Protein AF-A0AAV5VQ48-F1 (afdb_monomer_lite)

InterPro domains:
  IPR011990 Tetratricopeptide-like helical domain superfamily [G3DSA:1.25.40.10] (23-198)
  IPR011990 Tetratricopeptide-like helical domain superfamily [G3DSA:1.25.40.10] (275-444)
  IPR011990 Tetratricopeptide-like helical domain superfamily [SSF48452] (28-363)
  IPR019568 Rapsyn, myristoylation/linker region, N-terminal [PF10579] (22-83)

pLDDT: mean 77.66, std 22.02, range [26.44, 97.94]

Sequence (562 aa):
RPLKSQMESQNAAGTQSLEGGKDEVKKRMEKGETLKGNGRQKEAIEQYMIALKKSTKREDRLRILDALIESNAYQGNRYEAKQLIKQYDELTTTPEEIHLAQYTSAWSLLQLYRSTNGEEIRSAKRRAIRAMTFLETNRELVEKCLPPHETMKQRERNLAMTLAEIHAILGERNEAEEFIEKARMLASSIAEQLEVLKVEHDFEWIDKVKVAEKMVNLTTGRKQKIDTLLLLDESYLEKESIEDGIETLYRIHHMLRPSSSKSGWEGMAIFAYKLRAVKKRLAECEEEGDREGQFKCEDQLGDLFSDSDYSTQGIDHYEKALKLASTEIEKISALNSLAVLQWELRRYKESCELYQKKKKIEESAAICTTETEVDIAKARICGKLFPSPKELKKEIERLQAIPANRFMNSLYECLSEHYKEQGNFTESTKYKELKERFDASLGEEEDKEGRNQAESFVTFEGMDDKKILLTFADEARAFYQRKVETPSQKGKIGKRRLSIDNSEVLKIDTKKSRRSNAKVDMGNEKRDNGGGEALDIDDCPPMEHESNEEMKEDEEEKKEKK

Organism: NCBI:txid1538716

Secondary structure (DSSP, 8-state):
-HHHHHHHHHHHHHHHHHHHHHHHHHHHHHHHHHHHHTT-HHHHHHHHHHHHHH--SHHHHHHHHHHHHHHHHHTT-HHHHHHHHHHHHHH--SHHHHHHHHHHHHHHHHHHHTTT-HHHHHHHHHHHHHHHHHHHH-HHHHHHHS-TT--HHHHHHHHHHHHHHHHHHTT-HHHHHHHHHHHHHH--SHHHHHHHHHHHHT-TTS-HHHHHHHHHHH--SHHHHHHHHHHHHHHHHHTT-HHHHHHHHHHHHHHH---S-TTTHHHHHHHHHHHHHHHHHHHHHHHHT-HHHHHHHHHHHHHHHHTTT-HHHHHHHHHHHHHH--SHHHHHHHHHHHHHHHHHTT-HHHHHHHHHHHHHHHHHTT---HHHHHHHHHHHHHTT--S-HHHHHHHHHHHHTSPP-TTHHHHHHHHHHHHHHTT-HHHHHHHHHHHHHHHHHS-TTGGGTTT----SS--STT--HHHHHHHHHHHHHHHHHHHHHS------------------------------------------------------PPPPPPP--------SSSSS--

Structure (mmCIF, N/CA/C/O backbone):
data_AF-A0AAV5VQ48-F1
#
_entry.id   AF-A0AAV5VQ48-F1
#
loop_
_atom_site.group_PDB
_atom_site.id
_atom_site.type_symbol
_atom_site.label_atom_id
_atom_site.label_alt_id
_atom_site.label_comp_id
_atom_site.label_asym_id
_atom_site.label_entity_id
_atom_site.label_seq_id
_atom_site.pdbx_PDB_ins_code
_atom_site.Cartn_x
_atom_site.Cartn_y
_atom_site.Cartn_z
_atom_site.occupancy
_atom_site.B_iso_or_equiv
_atom_site.auth_seq_id
_atom_site.auth_comp_id
_atom_site.auth_asym_id
_atom_site.auth_atom_id
_atom_site.pdbx_PDB_model_num
ATOM 1 N N . ARG A 1 1 ? -70.027 -8.833 27.332 1.00 48.16 1 ARG A N 1
ATOM 2 C CA . ARG A 1 1 ? -68.950 -9.849 27.475 1.00 48.16 1 ARG A CA 1
ATOM 3 C C . ARG A 1 1 ? -68.219 -10.231 26.166 1.00 48.16 1 ARG A C 1
ATOM 5 O O . ARG A 1 1 ? -67.072 -10.616 26.324 1.00 48.16 1 ARG A O 1
ATOM 12 N N . PRO A 1 2 ? -68.733 -10.061 24.921 1.00 50.44 2 PRO A N 1
ATOM 13 C CA . PRO A 1 2 ? -67.948 -10.403 23.715 1.00 50.44 2 PRO A CA 1
ATOM 14 C C . PRO A 1 2 ? -66.836 -9.389 23.372 1.00 50.44 2 PRO A C 1
ATOM 16 O O . PRO A 1 2 ? -65.759 -9.779 22.935 1.00 50.44 2 PRO A O 1
ATOM 19 N N . LEU A 1 3 ? -67.058 -8.098 23.655 1.00 42.31 3 LEU A N 1
ATOM 20 C CA . LEU A 1 3 ? -66.136 -7.001 23.308 1.00 42.31 3 LEU A CA 1
ATOM 21 C C . LEU A 1 3 ? -64.788 -7.024 24.055 1.00 42.31 3 LEU A C 1
ATOM 23 O O . LEU A 1 3 ? -63.808 -6.483 23.557 1.00 42.31 3 LEU A O 1
ATOM 27 N N . LYS A 1 4 ? -64.708 -7.687 25.218 1.00 47.56 4 LYS A N 1
ATOM 28 C CA . LYS A 1 4 ? -63.458 -7.774 25.993 1.00 47.56 4 LYS A CA 1
ATOM 29 C C . LYS A 1 4 ? -62.457 -8.761 25.368 1.00 47.56 4 LYS A C 1
ATOM 31 O O . LYS A 1 4 ? -61.268 -8.483 25.346 1.00 47.56 4 LYS A O 1
ATOM 36 N N . SER A 1 5 ? -62.953 -9.842 24.753 1.00 50.34 5 SER A N 1
ATOM 37 C CA . SER A 1 5 ? -62.106 -10.861 24.108 1.00 50.34 5 SER A CA 1
ATOM 38 C C . SER A 1 5 ? -61.485 -10.399 22.782 1.00 50.34 5 SER A C 1
ATOM 40 O O . SER A 1 5 ? -60.364 -10.782 22.459 1.00 50.34 5 SER A O 1
ATOM 42 N N . GLN A 1 6 ? -62.164 -9.518 22.033 1.00 48.09 6 GLN A N 1
ATOM 43 C CA . GLN A 1 6 ? -61.614 -8.968 20.789 1.00 48.09 6 GLN A CA 1
ATOM 44 C C . GLN A 1 6 ? -60.514 -7.932 21.050 1.00 48.09 6 GLN A C 1
ATOM 46 O O . GLN A 1 6 ? -59.489 -7.978 20.370 1.00 48.09 6 GLN A O 1
ATOM 51 N N . MET A 1 7 ? -60.660 -7.080 22.075 1.00 49.00 7 MET A N 1
ATOM 52 C CA . MET A 1 7 ? -59.593 -6.150 22.480 1.00 49.00 7 MET A CA 1
ATOM 53 C C . MET A 1 7 ? -58.372 -6.875 23.063 1.00 49.00 7 MET A C 1
ATOM 55 O O . MET A 1 7 ? -57.243 -6.473 22.797 1.00 49.00 7 MET A O 1
ATOM 59 N N . GLU A 1 8 ? -58.566 -7.972 23.801 1.00 55.16 8 GLU A N 1
ATOM 60 C CA . GLU A 1 8 ? -57.454 -8.786 24.316 1.00 55.16 8 GLU A CA 1
ATOM 61 C C . GLU A 1 8 ? -56.708 -9.529 23.184 1.00 55.16 8 GLU A C 1
ATOM 63 O O . GLU A 1 8 ? -55.481 -9.607 23.224 1.00 55.16 8 GLU A O 1
ATOM 68 N N . SER A 1 9 ? -57.397 -9.965 22.117 1.00 53.03 9 SER A N 1
ATOM 69 C CA . SER A 1 9 ? -56.746 -10.594 20.948 1.00 53.03 9 SER A CA 1
ATOM 70 C C . SER A 1 9 ? -55.958 -9.612 20.065 1.00 53.03 9 SER A C 1
ATOM 72 O O . SER A 1 9 ? -54.890 -9.957 19.561 1.00 53.03 9 SER A O 1
ATOM 74 N N . GLN A 1 10 ? -56.435 -8.368 19.915 1.00 51.09 10 GLN A N 1
ATOM 75 C CA . GLN A 1 10 ? -55.726 -7.332 19.154 1.00 51.09 10 GLN A CA 1
ATOM 76 C C . GLN A 1 10 ? -54.525 -6.775 19.927 1.00 51.09 10 GLN A C 1
ATOM 78 O O . GLN A 1 10 ? -53.482 -6.512 19.329 1.00 51.09 10 GLN A O 1
ATOM 83 N N . ASN A 1 11 ? -54.624 -6.684 21.257 1.00 51.34 11 ASN A N 1
ATOM 84 C CA . ASN A 1 11 ? -53.485 -6.314 22.094 1.00 51.34 11 ASN A CA 1
ATOM 85 C C . ASN A 1 11 ? -52.410 -7.410 22.126 1.00 51.34 11 ASN A C 1
ATOM 87 O O . ASN A 1 11 ? -51.234 -7.068 22.082 1.00 51.34 11 ASN A O 1
ATOM 91 N N . ALA A 1 12 ? -52.781 -8.698 22.115 1.00 53.09 12 ALA A N 1
ATOM 92 C CA . ALA A 1 12 ? -51.824 -9.810 22.061 1.00 53.09 12 ALA A CA 1
ATOM 93 C C . ALA A 1 12 ? -51.066 -9.906 20.718 1.00 53.09 12 ALA A C 1
ATOM 95 O O . ALA A 1 12 ? -49.877 -10.227 20.700 1.00 53.09 12 ALA A O 1
ATOM 96 N N . ALA A 1 13 ? -51.720 -9.580 19.596 1.00 50.88 13 ALA A N 1
ATOM 97 C CA . ALA A 1 13 ? -51.067 -9.522 18.284 1.00 50.88 13 ALA A CA 1
ATOM 98 C C . ALA A 1 13 ? -50.097 -8.327 18.157 1.00 50.88 13 ALA A C 1
ATOM 100 O O . ALA A 1 13 ? -49.057 -8.433 17.505 1.00 50.88 13 ALA A O 1
ATOM 101 N N . GLY A 1 14 ? -50.396 -7.204 18.824 1.00 51.91 14 GLY A N 1
ATOM 102 C CA . GLY A 1 14 ? -49.506 -6.041 18.895 1.00 51.91 14 GLY A CA 1
ATOM 103 C C . GLY A 1 14 ? -48.251 -6.279 19.744 1.00 51.91 14 GLY A C 1
ATOM 104 O O . GLY A 1 14 ? -47.164 -5.843 19.364 1.00 51.91 14 GLY A O 1
ATOM 105 N N . THR A 1 15 ? -48.355 -7.014 20.856 1.00 53.38 15 THR A N 1
ATOM 106 C CA . THR A 1 15 ? -47.192 -7.347 21.700 1.00 53.38 15 THR A CA 1
ATOM 107 C C . THR A 1 15 ? -46.273 -8.398 21.077 1.00 53.38 15 THR A C 1
ATOM 109 O O . THR A 1 15 ? -45.056 -8.248 21.186 1.00 53.38 15 THR A O 1
ATOM 112 N N . GLN A 1 16 ? -46.797 -9.386 20.339 1.00 53.00 16 GLN A N 1
ATOM 113 C CA . GLN A 1 16 ? -45.955 -10.361 19.620 1.00 53.00 16 GLN A CA 1
ATOM 114 C C . GLN A 1 16 ? -45.116 -9.722 18.495 1.00 53.00 16 GLN A C 1
ATOM 116 O O . GLN A 1 16 ? -43.992 -10.155 18.243 1.00 53.00 16 GLN A O 1
ATOM 121 N N . SER A 1 17 ? -45.600 -8.644 17.864 1.00 58.28 17 SER A N 1
ATOM 122 C CA . SER A 1 17 ? -44.820 -7.885 16.872 1.00 58.28 17 SER A CA 1
ATOM 123 C C . SER A 1 17 ? -43.657 -7.093 17.488 1.00 58.28 17 SER A C 1
ATOM 125 O O . SER A 1 17 ? -42.685 -6.807 16.789 1.00 58.28 17 SER A O 1
ATOM 127 N N . LEU A 1 18 ? -43.752 -6.699 18.762 1.00 57.75 18 LEU A N 1
ATOM 128 C CA . LEU A 1 18 ? -42.750 -5.854 19.423 1.00 57.75 18 LEU A CA 1
ATOM 129 C C . LEU A 1 18 ? -41.594 -6.664 20.026 1.00 57.75 18 LEU A C 1
ATOM 131 O O . LEU A 1 18 ? -40.469 -6.164 20.081 1.00 57.75 18 LEU A O 1
ATOM 135 N N . GLU A 1 19 ? -41.836 -7.906 20.451 1.00 66.31 19 GLU A N 1
ATOM 136 C CA . GLU A 1 19 ? -40.771 -8.790 20.949 1.00 66.31 19 GLU A CA 1
ATOM 137 C C . GLU A 1 19 ? -39.857 -9.286 19.826 1.00 66.31 19 GLU A C 1
ATOM 139 O O . GLU A 1 19 ? -38.636 -9.213 19.973 1.00 66.31 19 GLU A O 1
ATOM 144 N N . GLY A 1 20 ? -40.412 -9.641 18.659 1.00 76.44 20 GLY A N 1
ATOM 145 C CA . GLY A 1 20 ? -39.609 -10.056 17.501 1.00 76.44 20 GLY A CA 1
ATOM 146 C C . GLY A 1 20 ? -38.625 -8.984 17.007 1.00 76.44 20 GLY A C 1
ATOM 147 O O . GLY A 1 20 ? -37.560 -9.308 16.482 1.00 76.44 20 GLY A O 1
ATOM 148 N N . GLY A 1 21 ? -38.935 -7.700 17.226 1.00 80.00 21 GLY A N 1
ATOM 149 C CA . GLY A 1 21 ? -38.050 -6.591 16.861 1.00 80.00 21 GLY A CA 1
ATOM 150 C C . GLY A 1 21 ? -36.772 -6.514 17.704 1.00 80.00 21 GLY A C 1
ATOM 151 O O . GLY A 1 21 ? -35.709 -6.206 17.164 1.00 80.00 21 GLY A O 1
ATOM 152 N N . LYS A 1 22 ? -36.839 -6.828 19.007 1.00 83.69 22 LYS A N 1
ATOM 153 C CA . LYS A 1 22 ? -35.670 -6.758 19.909 1.00 83.69 22 LYS A CA 1
ATOM 154 C C . LYS A 1 22 ? -34.630 -7.818 19.559 1.00 83.69 22 LYS A C 1
ATOM 156 O O . LYS A 1 22 ? -33.442 -7.506 19.462 1.00 83.69 22 LYS A O 1
ATOM 161 N N . ASP A 1 23 ? -35.089 -9.041 19.319 1.00 91.69 23 ASP A N 1
ATOM 162 C CA . ASP A 1 23 ? -34.214 -10.148 18.935 1.00 91.69 23 ASP A CA 1
ATOM 163 C C . ASP A 1 23 ? -33.562 -9.888 17.577 1.00 91.69 23 ASP A C 1
ATOM 165 O O . ASP A 1 23 ? -32.391 -10.212 17.368 1.00 91.69 23 ASP A O 1
ATOM 169 N N . GLU A 1 24 ? -34.280 -9.229 16.664 1.00 94.75 24 GLU A N 1
ATOM 170 C CA . GLU A 1 24 ? -33.705 -8.864 15.379 1.00 94.75 24 GLU A CA 1
ATOM 171 C C . GLU A 1 24 ? -32.629 -7.777 15.501 1.00 94.75 24 GLU A C 1
ATOM 173 O O . GLU A 1 24 ? -31.570 -7.929 14.892 1.00 94.75 24 GLU A O 1
ATOM 178 N N . VAL A 1 25 ? -32.839 -6.717 16.292 1.00 95.44 25 VAL A N 1
ATOM 179 C CA . VAL A 1 25 ? -31.815 -5.674 16.515 1.00 95.44 25 VAL A CA 1
ATOM 180 C C . VAL A 1 25 ? -30.534 -6.289 17.080 1.00 95.44 25 VAL A C 1
ATOM 182 O O . VAL A 1 25 ? -29.453 -6.053 16.537 1.00 95.44 25 VAL A O 1
ATOM 185 N N . LYS A 1 26 ? -30.654 -7.145 18.101 1.00 95.25 26 LYS A N 1
ATOM 186 C CA . LYS A 1 26 ? -29.511 -7.847 18.700 1.00 95.25 26 LYS A CA 1
ATOM 187 C C . LYS A 1 26 ? -28.787 -8.735 17.683 1.00 95.25 26 LYS A C 1
ATOM 189 O O . LYS A 1 26 ? -27.575 -8.617 17.522 1.00 95.25 26 LYS A O 1
ATOM 194 N N . LYS A 1 27 ? -29.527 -9.554 16.926 1.00 96.44 27 LYS A N 1
ATOM 195 C CA . LYS A 1 27 ? -28.963 -10.430 15.884 1.00 96.44 27 LYS A CA 1
ATOM 196 C C . LYS A 1 27 ? -28.229 -9.644 14.794 1.00 96.44 27 LYS A C 1
ATOM 198 O O . LYS A 1 27 ? -27.212 -10.101 14.273 1.00 96.44 27 LYS A O 1
ATOM 203 N N . ARG A 1 28 ? -28.746 -8.471 14.413 1.00 97.31 28 ARG A N 1
ATOM 204 C CA . ARG A 1 28 ? -28.103 -7.592 13.422 1.00 97.31 28 ARG A CA 1
ATOM 205 C C . ARG A 1 28 ? -26.825 -6.967 13.969 1.00 97.31 28 ARG A C 1
ATOM 207 O O . ARG A 1 28 ? -25.844 -6.944 13.234 1.00 97.31 28 ARG A O 1
ATOM 214 N N . MET A 1 29 ? -26.818 -6.538 15.231 1.00 96.56 29 MET A N 1
ATOM 215 C CA . MET A 1 29 ? -25.613 -6.039 15.903 1.00 96.56 29 MET A CA 1
ATOM 216 C C . MET A 1 29 ? -24.518 -7.107 15.967 1.00 96.56 29 MET A C 1
ATOM 218 O O . MET A 1 29 ? -23.413 -6.862 15.499 1.00 96.56 29 MET A O 1
ATOM 222 N N . GLU A 1 30 ? -24.831 -8.319 16.435 1.00 95.88 30 GLU A N 1
ATOM 223 C CA . GLU A 1 30 ? -23.866 -9.432 16.514 1.00 95.88 30 GLU A CA 1
ATOM 224 C C . GLU A 1 30 ? -23.293 -9.802 15.137 1.00 95.88 30 GLU A C 1
ATOM 226 O O . GLU A 1 30 ? -22.088 -10.028 14.980 1.00 95.88 30 GLU A O 1
ATOM 231 N N . LYS A 1 31 ? -24.149 -9.821 14.106 1.00 96.88 31 LYS A N 1
ATOM 232 C CA . LYS A 1 31 ? -23.707 -10.041 12.726 1.00 96.88 31 LYS A CA 1
ATOM 233 C C . LYS A 1 31 ? -22.813 -8.901 12.228 1.00 96.88 31 LYS A C 1
ATOM 235 O O . LYS A 1 31 ? -21.838 -9.180 11.535 1.00 96.88 31 LYS A O 1
ATOM 240 N N . GLY A 1 32 ? -23.137 -7.653 12.564 1.00 96.50 32 GLY A N 1
ATOM 241 C CA . GLY A 1 32 ? -22.321 -6.478 12.257 1.00 96.50 32 GLY A CA 1
ATOM 242 C C . GLY A 1 32 ? -20.921 -6.583 12.861 1.00 96.50 32 GLY A C 1
ATOM 243 O O . GLY A 1 32 ? -19.948 -6.507 12.116 1.00 96.50 32 GLY A O 1
ATOM 244 N N . GLU A 1 33 ? -20.816 -6.896 14.157 1.00 94.81 33 GLU A N 1
ATOM 245 C CA . GLU A 1 33 ? -19.525 -7.081 14.843 1.00 94.81 33 GLU A CA 1
ATOM 246 C C . GLU A 1 33 ? -18.702 -8.217 14.225 1.00 94.81 33 GLU A C 1
ATOM 248 O O . GLU A 1 33 ? -17.504 -8.079 13.978 1.00 94.81 33 GLU A O 1
ATOM 253 N N . THR A 1 34 ? -19.359 -9.331 13.884 1.00 95.00 34 THR A N 1
ATOM 254 C CA . THR A 1 34 ? -18.700 -10.463 13.214 1.00 95.00 34 THR A CA 1
ATOM 255 C C . THR A 1 34 ? -18.160 -10.063 11.836 1.00 95.00 34 THR A C 1
ATOM 257 O O . THR A 1 34 ? -17.068 -10.472 11.445 1.00 95.00 34 THR A O 1
ATOM 260 N N . LEU A 1 35 ? -18.907 -9.267 11.067 1.00 95.44 35 LEU A N 1
ATOM 261 C CA . LEU A 1 35 ? -18.467 -8.778 9.756 1.00 95.44 35 LEU A CA 1
ATOM 262 C C . LEU A 1 35 ? -17.318 -7.771 9.886 1.00 95.44 35 LEU A C 1
ATOM 264 O O . LEU A 1 35 ? -16.347 -7.873 9.135 1.00 95.44 35 LEU A O 1
ATOM 268 N N . LYS A 1 36 ? -17.395 -6.861 10.863 1.00 93.88 36 LYS A N 1
ATOM 269 C CA . LYS A 1 36 ? -16.342 -5.895 11.203 1.00 93.88 36 LYS A CA 1
ATOM 270 C C . LYS A 1 36 ? -15.033 -6.606 11.557 1.00 93.88 36 LYS A C 1
ATOM 272 O O . LYS A 1 36 ? -14.006 -6.296 10.960 1.00 93.88 36 LYS A O 1
ATOM 277 N N . GLY A 1 37 ? -15.079 -7.624 12.422 1.00 89.31 37 GLY A N 1
ATOM 278 C CA . GLY A 1 37 ? -13.910 -8.437 12.791 1.00 89.31 37 GLY A CA 1
ATOM 279 C C . GLY A 1 37 ? -13.275 -9.203 11.621 1.00 89.31 37 GLY A C 1
ATOM 280 O O . GLY A 1 37 ? -12.076 -9.455 11.628 1.00 89.31 37 GLY A O 1
ATOM 281 N N . ASN A 1 38 ? -14.054 -9.509 10.578 1.00 91.19 38 ASN A N 1
ATOM 282 C CA . ASN A 1 38 ? -13.574 -10.134 9.340 1.00 91.19 38 ASN A CA 1
ATOM 283 C C . ASN A 1 38 ? -13.123 -9.116 8.269 1.00 91.19 38 ASN A C 1
ATOM 285 O O . ASN A 1 38 ? -12.925 -9.491 7.114 1.00 91.19 38 ASN A O 1
ATOM 289 N N . GLY A 1 39 ? -13.035 -7.822 8.599 1.00 89.94 39 GLY A N 1
ATOM 290 C CA . GLY A 1 39 ? -12.667 -6.759 7.654 1.00 89.94 39 GLY A CA 1
ATOM 291 C C . GLY A 1 39 ? -13.757 -6.393 6.635 1.00 89.94 39 GLY A C 1
ATOM 292 O O . GLY A 1 39 ? -13.527 -5.574 5.745 1.00 89.94 39 GLY A O 1
ATOM 293 N N . ARG A 1 40 ? -14.974 -6.943 6.751 1.00 94.38 40 ARG A N 1
ATOM 294 C CA . ARG A 1 40 ? -16.106 -6.709 5.828 1.00 94.38 40 ARG A CA 1
ATOM 295 C C . ARG A 1 40 ? -16.923 -5.485 6.245 1.00 94.38 40 ARG A C 1
ATOM 297 O O . ARG A 1 40 ? -18.126 -5.560 6.489 1.00 94.38 40 ARG A O 1
ATOM 304 N N . GLN A 1 41 ? -16.253 -4.339 6.316 1.00 95.31 41 GLN A N 1
ATOM 305 C CA . GLN A 1 41 ? -16.789 -3.103 6.901 1.00 95.31 41 GLN A CA 1
ATOM 306 C C . GLN A 1 41 ? -18.060 -2.576 6.218 1.00 95.31 41 GLN A C 1
ATOM 308 O O . GLN A 1 41 ? -19.000 -2.176 6.899 1.00 95.31 41 GLN A O 1
ATOM 313 N N . LYS A 1 42 ? -18.142 -2.622 4.880 1.00 95.94 42 LYS A N 1
ATOM 314 C CA . LYS A 1 42 ? -19.341 -2.170 4.144 1.00 95.94 42 LYS A CA 1
ATOM 315 C C . LYS A 1 42 ? -20.593 -2.948 4.550 1.00 95.94 42 LYS A C 1
ATOM 317 O O . LYS A 1 42 ? -21.639 -2.365 4.813 1.00 95.94 42 LYS A O 1
ATOM 322 N N . GLU A 1 43 ? -20.464 -4.264 4.673 1.00 97.00 43 GLU A N 1
ATOM 323 C CA . GLU A 1 43 ? -21.574 -5.129 5.068 1.00 97.00 43 GLU A CA 1
ATOM 324 C C . GLU A 1 43 ? -21.932 -4.968 6.547 1.00 97.00 43 GLU A C 1
ATOM 326 O O . GLU A 1 43 ? -23.106 -5.068 6.907 1.00 97.00 43 GLU A O 1
ATOM 331 N N . ALA A 1 44 ? -20.941 -4.699 7.406 1.00 97.19 44 ALA A N 1
ATOM 332 C CA . ALA A 1 44 ? -21.178 -4.362 8.806 1.00 97.19 44 ALA A CA 1
ATOM 333 C C . ALA A 1 44 ? -22.029 -3.086 8.920 1.00 97.19 44 ALA A C 1
ATOM 335 O O . ALA A 1 44 ? -23.075 -3.111 9.572 1.00 97.19 44 ALA A O 1
ATOM 336 N N . ILE A 1 45 ? -21.662 -2.021 8.191 1.00 97.25 45 ILE A N 1
ATOM 337 C CA . ILE A 1 45 ? -22.435 -0.768 8.108 1.00 97.25 45 ILE A CA 1
ATOM 338 C C . ILE A 1 45 ? -23.878 -1.045 7.673 1.00 97.25 45 ILE A C 1
ATOM 340 O O . ILE A 1 45 ? -24.813 -0.545 8.299 1.00 97.25 45 ILE A O 1
ATOM 344 N N . GLU A 1 46 ? -24.093 -1.879 6.653 1.00 97.69 46 GLU A N 1
ATOM 345 C CA . GLU A 1 46 ? -25.444 -2.261 6.226 1.00 97.69 46 GLU A CA 1
ATOM 346 C C . GLU A 1 46 ? -26.238 -2.954 7.344 1.00 97.69 46 GLU A C 1
ATOM 348 O O . GLU A 1 46 ? -27.409 -2.622 7.562 1.00 97.69 46 GLU A O 1
ATOM 353 N N . GLN A 1 47 ? -25.626 -3.889 8.084 1.00 97.94 47 GLN A N 1
ATOM 354 C CA . GLN A 1 47 ? -26.302 -4.550 9.207 1.00 97.94 47 GLN A CA 1
ATOM 355 C C . GLN A 1 47 ? -26.667 -3.559 10.314 1.00 97.94 47 GLN A C 1
ATOM 357 O O . GLN A 1 47 ? -27.800 -3.598 10.806 1.00 97.94 47 GLN A O 1
ATOM 362 N N . TYR A 1 48 ? -25.761 -2.649 10.669 1.00 97.94 48 TYR A N 1
ATOM 363 C CA . TYR A 1 48 ? -26.019 -1.638 11.689 1.00 97.94 48 TYR A CA 1
ATOM 364 C C . TYR A 1 48 ? -27.094 -0.635 11.251 1.00 97.94 48 TYR A C 1
ATOM 366 O O . TYR A 1 48 ? -27.967 -0.294 12.044 1.00 97.94 48 TYR A O 1
ATOM 374 N N . MET A 1 49 ? -27.131 -0.224 9.980 1.00 97.62 49 MET A N 1
ATOM 375 C CA . MET A 1 49 ? -28.198 0.643 9.459 1.00 97.62 49 MET A CA 1
ATOM 376 C C . MET A 1 49 ? -29.573 -0.037 9.509 1.00 97.62 49 MET A C 1
ATOM 378 O O . MET A 1 49 ? -30.579 0.613 9.807 1.00 97.62 49 MET A O 1
ATOM 382 N N . ILE A 1 50 ? -29.640 -1.347 9.242 1.00 96.94 50 ILE A N 1
ATOM 383 C CA . ILE A 1 50 ? -30.873 -2.133 9.412 1.00 96.94 50 ILE A CA 1
ATOM 384 C C . ILE A 1 50 ? -31.268 -2.186 10.893 1.00 96.94 50 ILE A C 1
ATOM 386 O O . ILE A 1 50 ? -32.443 -1.985 11.208 1.00 96.94 50 ILE A O 1
ATOM 390 N N . ALA A 1 51 ? -30.309 -2.418 11.795 1.00 96.94 51 ALA A N 1
ATOM 391 C CA . ALA A 1 51 ? -30.547 -2.413 13.238 1.00 96.94 51 ALA A CA 1
ATOM 392 C C . ALA A 1 51 ? -31.075 -1.049 13.713 1.00 96.94 51 ALA A C 1
ATOM 394 O O . ALA A 1 51 ? -32.068 -0.998 14.437 1.00 96.94 51 ALA A O 1
ATOM 395 N N . LEU A 1 52 ? -30.481 0.054 13.242 1.00 96.94 52 LEU A N 1
ATOM 396 C CA . LEU A 1 52 ? -30.860 1.418 13.618 1.00 96.94 52 LEU A CA 1
ATOM 397 C C . LEU A 1 52 ? -32.312 1.720 13.248 1.00 96.94 52 LEU A C 1
ATOM 399 O O . LEU A 1 52 ? -33.056 2.256 14.064 1.00 96.94 52 LEU A O 1
ATOM 403 N N . LYS A 1 53 ? -32.734 1.329 12.038 1.00 96.75 53 LYS A N 1
ATOM 404 C CA . LYS A 1 53 ? -34.113 1.518 11.555 1.00 96.75 53 LYS A CA 1
ATOM 405 C C . LYS A 1 53 ? -35.144 0.727 12.360 1.00 96.75 53 LYS A C 1
ATOM 407 O O . LYS A 1 53 ? -36.293 1.148 12.444 1.00 96.75 53 LYS A O 1
ATOM 412 N N . LYS A 1 54 ? -34.753 -0.427 12.905 1.00 95.50 54 LYS A N 1
ATOM 413 C CA . LYS A 1 54 ? -35.635 -1.315 13.679 1.00 95.50 54 LYS A CA 1
ATOM 414 C C . LYS A 1 54 ? -35.619 -1.021 15.178 1.00 95.50 54 LYS A C 1
ATOM 416 O O . LYS A 1 54 ? -36.518 -1.461 15.890 1.00 95.50 54 LYS A O 1
ATOM 421 N N . SER A 1 55 ? -34.622 -0.283 15.654 1.00 95.19 55 SER A N 1
ATOM 422 C CA . SER A 1 55 ? -34.466 0.027 17.066 1.00 95.19 55 SER A CA 1
ATOM 423 C C . SER A 1 55 ? -35.421 1.130 17.521 1.00 95.19 55 SER A C 1
ATOM 425 O O . SER A 1 55 ? -35.421 2.248 17.004 1.00 95.19 55 SER A O 1
ATOM 427 N N . THR A 1 56 ? -36.225 0.817 18.535 1.00 94.50 56 THR A N 1
ATOM 428 C CA . THR A 1 56 ? -37.125 1.769 19.202 1.00 94.50 56 THR A CA 1
ATOM 429 C C . THR A 1 56 ? -36.587 2.226 20.555 1.00 94.50 56 THR A C 1
ATOM 431 O O . THR A 1 56 ? -36.973 3.291 21.034 1.00 94.50 56 THR A O 1
ATOM 434 N N . LYS A 1 57 ? -35.683 1.450 21.166 1.00 94.06 57 LYS A N 1
ATOM 435 C CA . LYS A 1 57 ? -35.062 1.784 22.447 1.00 94.06 57 LYS A CA 1
ATOM 436 C C . LYS A 1 57 ? -33.908 2.748 22.253 1.00 94.06 57 LYS A C 1
ATOM 438 O O . LYS A 1 57 ? -33.078 2.581 21.360 1.00 94.06 57 LYS A O 1
ATOM 443 N N . ARG A 1 58 ? -33.836 3.739 23.131 1.00 93.44 58 ARG A N 1
ATOM 444 C CA . ARG A 1 58 ? -32.810 4.774 23.080 1.00 93.44 58 ARG A CA 1
ATOM 445 C C . ARG A 1 58 ? -31.411 4.195 23.292 1.00 93.44 58 ARG A C 1
ATOM 447 O O . ARG A 1 58 ? -30.517 4.506 22.516 1.00 93.44 58 ARG A O 1
ATOM 454 N N . GLU A 1 59 ? -31.247 3.300 24.258 1.00 90.25 59 GLU A N 1
ATOM 455 C CA . GLU A 1 59 ? -29.960 2.688 24.608 1.00 90.25 59 GLU A CA 1
ATOM 456 C C . GLU A 1 59 ? -29.403 1.850 23.449 1.00 90.25 59 GLU A C 1
ATOM 458 O O . GLU A 1 59 ? -28.219 1.924 23.123 1.00 90.25 59 GLU A O 1
ATOM 463 N N . ASP A 1 60 ? -30.275 1.097 22.772 1.00 92.25 60 ASP A N 1
ATOM 464 C CA . ASP A 1 60 ? -29.899 0.321 21.591 1.00 92.25 60 ASP A CA 1
ATOM 465 C C . ASP A 1 60 ? -29.487 1.255 20.444 1.00 92.25 60 ASP A C 1
ATOM 467 O O . ASP A 1 60 ? -28.499 0.993 19.763 1.00 92.25 60 ASP A O 1
ATOM 471 N N . ARG A 1 61 ? -30.199 2.374 20.242 1.00 95.00 61 ARG A N 1
ATOM 472 C CA . ARG A 1 61 ? -29.832 3.375 19.223 1.00 95.00 61 ARG A CA 1
ATOM 473 C C . ARG A 1 61 ? -28.468 4.002 19.490 1.00 95.00 61 ARG A C 1
ATOM 475 O O . ARG A 1 61 ? -27.712 4.146 18.538 1.00 95.00 61 ARG A O 1
ATOM 482 N N . LEU A 1 62 ? -28.145 4.333 20.742 1.00 92.50 62 LEU A N 1
ATOM 483 C CA . LEU A 1 62 ? -26.826 4.856 21.120 1.00 92.50 62 LEU A CA 1
ATOM 484 C C . LEU A 1 62 ? -25.714 3.860 20.752 1.00 92.50 62 LEU A C 1
ATOM 486 O O . LEU A 1 62 ? -24.780 4.227 20.048 1.00 92.50 62 LEU A O 1
ATOM 490 N N . ARG A 1 63 ? -25.873 2.578 21.112 1.00 91.06 63 ARG A N 1
ATOM 491 C CA . ARG A 1 63 ? -24.914 1.510 20.757 1.00 91.06 63 ARG A CA 1
ATOM 492 C C . ARG A 1 63 ? -24.768 1.302 19.249 1.00 91.06 63 ARG A C 1
ATOM 494 O O . ARG A 1 63 ? -23.671 1.059 18.760 1.00 91.06 63 ARG A O 1
ATOM 501 N N . ILE A 1 64 ? -25.869 1.376 18.502 1.00 94.69 64 ILE A N 1
ATOM 502 C CA . ILE A 1 64 ? -25.837 1.232 17.040 1.00 94.69 64 ILE A CA 1
ATOM 503 C C . ILE A 1 64 ? -25.146 2.438 16.387 1.00 94.69 64 ILE A C 1
ATOM 505 O O . ILE A 1 64 ? -24.387 2.260 15.436 1.00 94.69 64 ILE A O 1
ATOM 509 N N . LEU A 1 65 ? -25.406 3.657 16.874 1.00 95.00 65 LEU A N 1
ATOM 510 C CA . LEU A 1 65 ? -24.748 4.868 16.380 1.00 95.00 65 LEU A CA 1
ATOM 511 C C . LEU A 1 65 ? -23.244 4.819 16.631 1.00 95.00 65 LEU A C 1
ATOM 513 O O . LEU A 1 65 ? -22.490 5.123 15.715 1.00 95.00 65 LEU A O 1
ATOM 517 N N . ASP A 1 66 ? -22.825 4.368 17.810 1.00 92.56 66 ASP A N 1
ATOM 518 C CA . ASP A 1 66 ? -21.421 4.145 18.167 1.00 92.56 66 ASP A CA 1
ATOM 519 C C . ASP A 1 66 ? -20.709 3.251 17.132 1.00 92.56 66 ASP A C 1
ATOM 521 O O . ASP A 1 66 ? -19.765 3.678 16.463 1.00 92.56 66 ASP A O 1
ATOM 525 N N . ALA A 1 67 ? -21.266 2.061 16.871 1.00 93.62 67 ALA A N 1
ATOM 526 C CA . ALA A 1 67 ? -20.727 1.118 15.891 1.00 93.62 67 ALA A CA 1
ATOM 527 C C . ALA A 1 67 ? -20.734 1.663 14.447 1.00 93.62 67 ALA A C 1
ATOM 529 O O . ALA A 1 67 ? -19.802 1.416 13.672 1.00 93.62 67 ALA A O 1
ATOM 530 N N . LEU A 1 68 ? -21.772 2.420 14.066 1.00 96.00 68 LEU A N 1
ATOM 531 C CA . LEU A 1 68 ? -21.862 3.065 12.752 1.00 96.00 68 LEU A CA 1
ATOM 532 C C . LEU A 1 68 ? -20.816 4.163 12.573 1.00 96.00 68 LEU A C 1
ATOM 534 O O . LEU A 1 68 ? -20.240 4.263 11.488 1.00 96.00 68 LEU A O 1
ATOM 538 N N . ILE A 1 69 ? -20.597 4.988 13.597 1.00 95.00 69 ILE A N 1
ATOM 539 C CA . ILE A 1 69 ? -19.613 6.070 13.586 1.00 95.00 69 ILE A CA 1
ATOM 540 C C . ILE A 1 69 ? -18.217 5.476 13.388 1.00 95.00 69 ILE A C 1
ATOM 542 O O . ILE A 1 69 ? -17.525 5.881 12.453 1.00 95.00 69 ILE A O 1
ATOM 546 N N . GLU A 1 70 ? -17.850 4.459 14.172 1.00 92.19 70 GLU A N 1
ATOM 547 C CA . GLU A 1 70 ? -16.548 3.795 14.049 1.00 92.19 70 GLU A CA 1
ATOM 548 C C . GLU A 1 70 ? -16.342 3.162 12.667 1.00 92.19 70 GLU A C 1
ATOM 550 O O . GLU A 1 70 ? -15.304 3.345 12.029 1.00 92.19 70 GLU A O 1
ATOM 555 N N . SER A 1 71 ? -17.348 2.435 12.173 1.00 93.88 71 SER A N 1
ATOM 556 C CA . SER A 1 71 ? -17.248 1.725 10.892 1.00 93.88 71 SER A CA 1
ATOM 557 C C . SER A 1 71 ? -17.161 2.694 9.706 1.00 93.88 71 SER A C 1
ATOM 559 O O . SER A 1 71 ? -16.403 2.459 8.763 1.00 93.88 71 SER A O 1
ATOM 561 N N . ASN A 1 72 ? -17.901 3.810 9.748 1.00 93.31 72 ASN A N 1
ATOM 562 C CA . ASN A 1 72 ? -17.805 4.857 8.727 1.00 93.31 72 ASN A CA 1
ATOM 563 C C . ASN A 1 72 ? -16.477 5.614 8.807 1.00 93.31 72 ASN A C 1
ATOM 565 O O . ASN A 1 72 ? -15.909 5.921 7.759 1.00 93.31 72 ASN A O 1
ATOM 569 N N . ALA A 1 73 ? -15.960 5.870 10.013 1.00 90.69 73 ALA A N 1
ATOM 570 C CA . ALA A 1 73 ? -14.640 6.464 10.195 1.00 90.69 73 ALA A CA 1
ATOM 571 C C . ALA A 1 73 ? -13.547 5.588 9.567 1.00 90.69 73 ALA A C 1
ATOM 573 O O . ALA A 1 73 ? -12.746 6.082 8.777 1.00 90.69 73 ALA A O 1
ATOM 574 N N . TYR A 1 74 ? -13.597 4.275 9.810 1.00 88.69 74 TYR A N 1
ATOM 575 C CA . TYR A 1 74 ? -12.660 3.309 9.234 1.00 88.69 74 TYR A CA 1
ATOM 576 C C . TYR A 1 74 ? -12.743 3.214 7.698 1.00 88.69 74 TYR A C 1
ATOM 578 O O . TYR A 1 74 ? -11.737 3.002 7.030 1.00 88.69 74 TYR A O 1
ATOM 586 N N . GLN A 1 75 ? -13.932 3.379 7.107 1.00 91.69 75 GLN A N 1
ATOM 587 C CA . GLN A 1 75 ? -14.106 3.431 5.646 1.00 91.69 75 GLN A CA 1
ATOM 588 C C . GLN A 1 75 ? -13.729 4.788 5.025 1.00 91.69 75 GLN A C 1
ATOM 590 O O . GLN A 1 75 ? -13.753 4.916 3.803 1.00 91.69 75 GLN A O 1
ATOM 595 N N . GLY A 1 76 ? -13.411 5.807 5.831 1.00 90.50 76 GLY A N 1
ATOM 596 C CA . GLY A 1 76 ? -13.158 7.164 5.342 1.00 90.50 76 GLY A CA 1
ATOM 597 C C . GLY A 1 76 ? -14.423 7.932 4.927 1.00 90.50 76 GLY A C 1
ATOM 598 O O . GLY A 1 76 ? -14.320 8.968 4.266 1.00 90.50 76 GLY A O 1
ATOM 599 N N . ASN A 1 77 ? -15.617 7.479 5.327 1.00 92.56 77 ASN A N 1
ATOM 600 C CA . ASN A 1 77 ? -16.902 8.120 5.021 1.00 92.56 77 ASN A CA 1
ATOM 601 C C . ASN A 1 77 ? -17.129 9.349 5.924 1.00 92.56 77 ASN A C 1
ATOM 603 O O . ASN A 1 77 ? -17.905 9.324 6.886 1.00 92.56 77 ASN A O 1
ATOM 607 N N . ARG A 1 78 ? -16.403 10.436 5.630 1.00 91.44 78 ARG A N 1
ATOM 608 C CA . ARG A 1 78 ? -16.341 11.658 6.456 1.00 91.44 78 ARG A CA 1
ATOM 609 C C . ARG A 1 78 ? -17.708 12.281 6.725 1.00 91.44 78 ARG A C 1
ATOM 611 O O . ARG A 1 78 ? -17.994 12.680 7.854 1.00 91.44 78 ARG A O 1
ATOM 618 N N . TYR A 1 79 ? -18.535 12.402 5.688 1.00 92.19 79 TYR A N 1
ATOM 619 C CA . TYR A 1 79 ? -19.818 13.094 5.781 1.00 92.19 79 TYR A CA 1
ATOM 620 C C . TYR A 1 79 ? -20.802 12.316 6.659 1.00 92.19 79 TYR A C 1
ATOM 622 O O . TYR A 1 79 ? -21.356 12.873 7.608 1.00 92.19 79 TYR A O 1
ATOM 630 N N . GLU A 1 80 ? -20.958 11.021 6.396 1.00 94.56 80 GLU A N 1
ATOM 631 C CA . GLU A 1 80 ? -21.855 10.123 7.117 1.00 94.56 80 GLU A CA 1
ATOM 632 C C . GLU A 1 80 ? -21.480 10.039 8.595 1.00 94.56 80 GLU A C 1
ATOM 634 O O . GLU A 1 80 ? -22.339 10.234 9.455 1.00 94.56 80 GLU A O 1
ATOM 639 N N . ALA A 1 81 ? -20.197 9.831 8.907 1.00 93.06 81 ALA A N 1
ATOM 640 C CA . ALA A 1 81 ? -19.730 9.776 10.289 1.00 93.06 81 ALA A CA 1
ATOM 641 C C . ALA A 1 81 ? -20.008 11.087 11.046 1.00 93.06 81 ALA A C 1
ATOM 643 O O . ALA A 1 81 ? -20.468 11.048 12.186 1.00 93.06 81 ALA A O 1
ATOM 644 N N . LYS A 1 82 ? -19.829 12.256 10.411 1.00 91.19 82 LYS A N 1
ATOM 645 C CA . LYS A 1 82 ? -20.134 13.562 11.026 1.00 91.19 82 LYS A CA 1
ATOM 646 C C . LYS A 1 82 ? -21.633 13.737 11.303 1.00 91.19 82 LYS A C 1
ATOM 648 O O . LYS A 1 82 ? -21.997 14.259 12.357 1.00 91.19 82 LYS A O 1
ATOM 653 N N . GLN A 1 83 ? -22.504 13.284 10.397 1.00 94.94 83 GLN A N 1
ATOM 654 C CA . GLN A 1 83 ? -23.957 13.303 10.626 1.00 94.94 83 GLN A CA 1
ATOM 655 C C . GLN A 1 83 ? -24.369 12.355 11.757 1.00 94.94 83 GLN A C 1
ATOM 657 O O . GLN A 1 83 ? -25.202 12.717 12.587 1.00 94.94 83 GLN A O 1
ATOM 662 N N . LEU A 1 84 ? -23.771 11.165 11.816 1.00 95.19 84 LEU A N 1
ATOM 663 C CA . LEU A 1 84 ? -24.032 10.189 12.873 1.00 95.19 84 LEU A CA 1
ATOM 664 C C . LEU A 1 84 ? -23.548 10.689 14.240 1.00 95.19 84 LEU A C 1
ATOM 666 O O . LEU A 1 84 ? -24.288 10.555 15.208 1.00 95.19 84 LEU A O 1
ATOM 670 N N . ILE A 1 85 ? -22.381 11.342 14.316 1.00 92.38 85 ILE A N 1
ATOM 671 C CA . ILE A 1 85 ? -21.888 12.002 15.540 1.00 92.38 85 ILE A CA 1
ATOM 672 C C . ILE A 1 85 ? -22.897 13.041 16.036 1.00 92.38 85 ILE A C 1
ATOM 674 O O . ILE A 1 85 ? -23.217 13.068 17.220 1.00 92.38 85 ILE A O 1
ATOM 678 N N . LYS A 1 86 ? -23.452 13.863 15.137 1.00 93.56 86 LYS A N 1
ATOM 679 C CA . LYS A 1 86 ? -24.469 14.854 15.510 1.00 93.56 86 LYS A CA 1
ATOM 680 C C . LYS A 1 86 ? -25.732 14.192 16.075 1.00 93.56 86 LYS A C 1
ATOM 682 O O . LYS A 1 86 ? -26.231 14.623 17.108 1.00 93.56 86 LYS A O 1
ATOM 687 N N . GLN A 1 87 ? -26.223 13.132 15.428 1.00 95.12 87 GLN A N 1
ATOM 688 C CA . GLN A 1 87 ? -27.367 12.361 15.933 1.00 95.12 87 GLN A CA 1
ATOM 689 C C . GLN A 1 87 ? -27.066 11.702 17.283 1.00 95.12 87 GLN A C 1
ATOM 691 O O . GLN A 1 87 ? -27.956 11.592 18.123 1.00 95.12 87 GLN A O 1
ATOM 696 N N . TYR A 1 88 ? -25.824 11.258 17.488 1.00 93.75 88 TYR A N 1
ATOM 697 C CA . TYR A 1 88 ? -25.394 10.654 18.741 1.00 93.75 88 TYR A CA 1
ATOM 698 C C . TYR A 1 88 ? -25.393 11.687 19.869 1.00 93.75 88 TYR A C 1
ATOM 700 O O . TYR A 1 88 ? -26.023 11.448 20.897 1.00 93.75 88 TYR A O 1
ATOM 708 N N . ASP A 1 89 ? -24.812 12.868 19.631 1.00 91.12 89 ASP A N 1
ATOM 709 C CA . ASP A 1 89 ? -24.822 13.993 20.573 1.00 91.12 89 ASP A CA 1
ATOM 710 C C . ASP A 1 89 ? -26.263 14.387 20.963 1.00 91.12 89 ASP A C 1
ATOM 712 O O . ASP A 1 89 ? -26.564 14.516 22.148 1.00 91.12 89 ASP A O 1
ATOM 716 N N . GLU A 1 90 ? -27.172 14.516 19.987 1.00 94.38 90 GLU A N 1
ATOM 717 C CA . GLU A 1 90 ? -28.588 14.870 20.206 1.00 94.38 90 GLU A CA 1
ATOM 718 C C . GLU A 1 90 ? -29.357 13.826 21.036 1.00 94.38 90 GLU A C 1
ATOM 720 O O . GLU A 1 90 ? -30.324 14.166 21.721 1.00 94.38 90 GLU A O 1
ATOM 725 N N . LEU A 1 91 ? -28.950 12.555 20.974 1.00 92.88 91 LEU A N 1
ATOM 726 C CA . LEU A 1 91 ? -29.593 11.460 21.699 1.00 92.88 91 LEU A CA 1
ATOM 727 C C . LEU A 1 91 ? -29.002 11.210 23.086 1.00 92.88 91 LEU A C 1
ATOM 729 O O . LEU A 1 91 ? -29.629 10.474 23.849 1.00 92.88 91 LEU A O 1
ATOM 733 N N . THR A 1 92 ? -27.836 11.760 23.423 1.00 91.62 92 THR A N 1
ATOM 734 C CA . THR A 1 92 ? -27.191 11.590 24.739 1.00 91.62 92 THR A CA 1
ATOM 735 C C . THR A 1 92 ? -27.800 12.530 25.781 1.00 91.62 92 THR A C 1
ATOM 737 O O . THR A 1 92 ? -28.052 13.699 25.499 1.00 91.62 92 THR A O 1
ATOM 740 N N . THR A 1 93 ? -28.074 12.038 26.992 1.00 91.69 93 THR A N 1
ATOM 741 C CA . THR A 1 93 ? -28.678 12.855 28.065 1.00 91.69 93 THR A CA 1
ATOM 742 C C . THR A 1 93 ? -28.005 12.654 29.408 1.00 91.69 93 THR A C 1
ATOM 744 O O . THR A 1 93 ? -28.033 13.569 30.227 1.00 91.69 93 THR A O 1
ATOM 747 N N . THR A 1 94 ? -27.465 11.463 29.680 1.00 88.38 94 THR A N 1
ATOM 748 C CA . THR A 1 94 ? -26.778 11.200 30.946 1.00 88.38 94 THR A CA 1
ATOM 749 C C . THR A 1 94 ? -25.290 11.536 30.828 1.00 88.38 94 THR A C 1
ATOM 751 O O . THR A 1 94 ? -24.730 11.478 29.729 1.00 88.38 94 THR A O 1
ATOM 754 N N . PRO A 1 95 ? -24.617 11.893 31.935 1.00 83.56 95 PRO A N 1
ATOM 755 C CA . PRO A 1 95 ? -23.185 12.181 31.914 1.00 83.56 95 PRO A CA 1
ATOM 756 C C . PRO A 1 95 ? -22.331 11.032 31.348 1.00 83.56 95 PRO A C 1
ATOM 758 O O . PRO A 1 95 ? -21.367 11.279 30.626 1.00 83.56 95 PRO A O 1
ATOM 761 N N . GLU A 1 96 ? -22.713 9.780 31.606 1.00 83.19 96 GLU A N 1
ATOM 762 C CA . GLU A 1 96 ? -22.015 8.584 31.122 1.00 83.19 96 GLU A CA 1
ATOM 763 C C . GLU A 1 96 ? -22.148 8.414 29.604 1.00 83.19 96 GLU A C 1
ATOM 765 O O . GLU A 1 96 ? -21.166 8.129 28.916 1.00 83.19 96 GLU A O 1
ATOM 770 N N . GLU A 1 97 ? -23.349 8.639 29.065 1.00 85.88 97 GLU A N 1
ATOM 771 C CA . GLU A 1 97 ? -23.596 8.624 27.620 1.00 85.88 97 GLU A CA 1
ATOM 772 C C . GLU A 1 97 ? -22.838 9.755 26.922 1.00 85.88 97 GLU A C 1
ATOM 774 O O . GLU A 1 97 ? -22.256 9.544 25.860 1.00 85.88 97 GLU A O 1
ATOM 779 N N . ILE A 1 98 ? -22.804 10.944 27.535 1.00 82.44 98 ILE A N 1
ATOM 780 C CA . ILE A 1 98 ? -22.059 12.098 27.020 1.00 82.44 98 ILE A CA 1
ATOM 781 C C . ILE A 1 98 ? -20.563 11.777 26.956 1.00 82.44 98 ILE A C 1
ATOM 783 O O . ILE A 1 98 ? -19.917 12.104 25.962 1.00 82.44 98 ILE A O 1
ATOM 787 N N . HIS A 1 99 ? -20.004 11.125 27.976 1.00 83.56 99 HIS A N 1
ATOM 788 C CA . HIS A 1 99 ? -18.608 10.690 27.962 1.00 83.56 99 HIS A CA 1
ATOM 789 C C . HIS A 1 99 ? -18.321 9.700 26.829 1.00 83.56 99 HIS A C 1
ATOM 791 O O . HIS A 1 99 ? -17.365 9.898 26.077 1.00 83.56 99 HIS A O 1
ATOM 797 N N . LEU A 1 100 ? -19.156 8.666 26.673 1.00 79.25 100 LEU A N 1
ATOM 798 C CA . LEU A 1 100 ? -18.981 7.677 25.608 1.00 79.25 100 LEU A CA 1
ATOM 799 C C . LEU A 1 100 ? -19.070 8.340 24.226 1.00 79.25 100 LEU A C 1
ATOM 801 O O . LEU A 1 100 ? -18.189 8.150 23.391 1.00 79.25 100 LEU A O 1
ATOM 805 N N . ALA A 1 101 ? -20.060 9.209 24.022 1.00 80.81 101 ALA A N 1
ATOM 806 C CA . ALA A 1 101 ? -20.191 9.977 22.790 1.00 80.81 101 ALA A CA 1
ATOM 807 C C . ALA A 1 101 ? -18.982 10.885 22.532 1.00 80.81 101 ALA A C 1
ATOM 809 O O . ALA A 1 101 ? -18.512 10.970 21.395 1.00 80.81 101 ALA A O 1
ATOM 810 N N . GLN A 1 102 ? -18.435 11.536 23.563 1.00 83.50 102 GLN A N 1
ATOM 811 C CA . GLN A 1 102 ? -17.231 12.360 23.441 1.00 83.50 102 GLN A CA 1
ATOM 812 C C . GLN A 1 102 ? -16.005 11.534 23.044 1.00 83.50 102 GLN A C 1
ATOM 814 O O . GLN A 1 102 ? -15.285 11.960 22.139 1.00 83.50 102 GLN A O 1
ATOM 819 N N . TYR A 1 103 ? -15.796 10.370 23.666 1.00 84.81 103 TYR A N 1
ATOM 820 C CA . TYR A 1 103 ? -14.715 9.443 23.329 1.00 84.81 103 TYR A CA 1
ATOM 821 C C . TYR A 1 103 ? -14.810 8.982 21.868 1.00 84.81 103 TYR A C 1
ATOM 823 O O . TYR A 1 103 ? -13.902 9.252 21.078 1.00 84.81 103 TYR A O 1
ATOM 831 N N . THR A 1 104 ? -15.937 8.380 21.476 1.00 83.00 104 THR A N 1
ATOM 832 C CA . THR A 1 104 ? -16.123 7.828 20.123 1.00 83.00 104 THR A CA 1
ATOM 833 C C . THR A 1 104 ? -16.019 8.914 19.063 1.00 83.00 104 THR A C 1
ATOM 835 O O . THR A 1 104 ? -15.385 8.730 18.021 1.00 83.00 104 THR A O 1
ATOM 838 N N . SER A 1 105 ? -16.592 10.088 19.334 1.00 82.69 105 SER A N 1
ATOM 839 C CA . SER A 1 105 ? -16.495 11.230 18.428 1.00 82.69 105 SER A CA 1
ATOM 840 C C . SER A 1 105 ? -15.063 11.727 18.277 1.00 82.69 105 SER A C 1
ATOM 842 O O . SER A 1 105 ? -14.670 12.088 17.173 1.00 82.69 105 SER A O 1
ATOM 844 N N . ALA A 1 106 ? -14.287 11.789 19.363 1.00 83.31 106 ALA A N 1
ATOM 845 C CA . ALA A 1 106 ? -12.904 12.244 19.302 1.00 83.31 106 ALA A CA 1
ATOM 846 C C . ALA A 1 106 ? -12.043 11.300 18.458 1.00 83.31 106 ALA A C 1
ATOM 848 O O . ALA A 1 106 ? -11.383 11.763 17.527 1.00 83.31 106 ALA A O 1
ATOM 849 N N . TRP A 1 107 ? -12.119 9.993 18.726 1.00 90.81 107 TRP A N 1
ATOM 850 C CA . TRP A 1 107 ? -11.403 8.980 17.951 1.00 90.81 107 TRP A CA 1
ATOM 851 C C . TRP A 1 107 ? -11.814 9.008 16.474 1.00 90.81 107 TRP A C 1
ATOM 853 O O . TRP A 1 107 ? -10.973 9.061 15.582 1.00 90.81 107 TRP A O 1
ATOM 863 N N . SER A 1 108 ? -13.114 9.081 16.195 1.00 82.12 108 SER A N 1
ATOM 864 C CA . SER A 1 108 ? -13.617 9.059 14.817 1.00 82.12 108 SER A CA 1
ATOM 865 C C . SER A 1 108 ? -13.244 10.312 14.032 1.00 82.12 108 SER A C 1
ATOM 867 O O . SER A 1 108 ? -12.881 10.223 12.861 1.00 82.12 108 SER A O 1
ATOM 869 N N . LEU A 1 109 ? -13.293 11.492 14.660 1.00 82.50 109 LEU A N 1
ATOM 870 C CA . LEU A 1 109 ? -12.829 12.730 14.031 1.00 82.50 109 LEU A CA 1
ATOM 871 C C . LEU A 1 109 ? -11.321 12.688 13.757 1.00 82.50 109 LEU A C 1
ATOM 873 O O . LEU A 1 109 ? -10.898 13.127 12.690 1.00 82.50 109 LEU A O 1
ATOM 877 N N . LEU A 1 110 ? -10.523 12.132 14.670 1.00 84.81 110 LEU A N 1
ATOM 878 C CA . LEU A 1 110 ? -9.092 11.929 14.454 1.00 84.81 110 LEU A CA 1
ATOM 879 C C . LEU A 1 110 ? -8.832 11.042 13.224 1.00 84.81 110 LEU A C 1
ATOM 881 O O . LEU A 1 110 ? -8.109 11.459 12.319 1.00 84.81 110 LEU A O 1
ATOM 885 N N . GLN A 1 111 ? -9.495 9.884 13.132 1.00 85.81 111 GLN A N 1
ATOM 886 C CA . GLN A 1 111 ? -9.352 8.967 11.991 1.00 85.81 111 GLN A CA 1
ATOM 887 C C . GLN A 1 111 ? -9.755 9.617 10.657 1.00 85.81 111 GLN A C 1
ATOM 889 O O . GLN A 1 111 ? -9.080 9.460 9.642 1.00 85.81 111 GLN A O 1
ATOM 894 N N . LEU A 1 112 ? -10.838 10.396 10.646 1.00 81.38 112 LEU A N 1
ATOM 895 C CA . LEU A 1 112 ? -11.364 11.015 9.426 1.00 81.38 112 LEU A CA 1
ATOM 896 C C . LEU A 1 112 ? -10.519 12.186 8.912 1.00 81.38 112 LEU A C 1
ATOM 898 O O . LEU A 1 112 ? -10.473 12.415 7.697 1.00 81.38 112 LEU A O 1
ATOM 902 N N . TYR A 1 113 ? -9.896 12.947 9.815 1.00 83.94 113 TYR A N 1
ATOM 903 C CA . TYR A 1 113 ? -9.299 14.250 9.504 1.00 83.94 113 TYR A CA 1
ATOM 904 C C . TYR A 1 113 ? -7.786 14.323 9.714 1.00 83.94 113 TYR A C 1
ATOM 906 O O . TYR A 1 113 ? -7.237 15.422 9.600 1.00 83.94 113 TYR A O 1
ATOM 914 N N . ARG A 1 114 ? -7.116 13.177 9.915 1.00 78.94 114 ARG A N 1
ATOM 915 C CA . ARG A 1 114 ? -5.664 13.056 10.151 1.00 78.94 114 ARG A CA 1
ATOM 916 C C . ARG A 1 114 ? -4.793 13.927 9.229 1.00 78.94 114 ARG A C 1
ATOM 918 O O . ARG A 1 114 ? -3.769 14.420 9.669 1.00 78.94 114 ARG A O 1
ATOM 925 N N . SER A 1 115 ? -5.216 14.162 7.980 1.00 67.12 115 SER A N 1
ATOM 926 C CA . SER A 1 115 ? -4.407 14.833 6.950 1.00 67.12 115 SER A CA 1
ATOM 927 C C . SER A 1 115 ? -4.929 16.169 6.398 1.00 67.12 115 SER A C 1
ATOM 929 O O . SER A 1 115 ? -4.281 16.723 5.516 1.00 67.12 115 SER A O 1
ATOM 931 N N . THR A 1 116 ? -6.102 16.690 6.800 1.00 67.69 116 THR A N 1
ATOM 932 C CA . THR A 1 116 ? -6.743 17.755 5.975 1.00 67.69 116 THR A CA 1
ATOM 933 C C . THR A 1 116 ? -7.499 18.884 6.677 1.00 67.69 116 THR A C 1
ATOM 935 O O . THR A 1 116 ? -7.855 19.836 5.984 1.00 67.69 116 THR A O 1
ATOM 938 N N . ASN A 1 117 ? -7.759 18.864 7.994 1.00 77.12 117 ASN A N 1
ATOM 939 C CA . ASN A 1 117 ? -8.502 19.981 8.600 1.00 77.12 117 ASN A CA 1
ATOM 940 C C . ASN A 1 117 ? -8.191 20.257 10.082 1.00 77.12 117 ASN A C 1
ATOM 942 O O . ASN A 1 117 ? -8.624 19.534 10.979 1.00 77.12 117 ASN A O 1
ATOM 946 N N . GLY A 1 118 ? -7.494 21.367 10.342 1.00 87.31 118 GLY A N 1
ATOM 947 C CA . GLY A 1 118 ? -7.109 21.772 11.693 1.00 87.31 118 GLY A CA 1
ATOM 948 C C . GLY A 1 118 ? -8.277 22.152 12.613 1.00 87.31 118 GLY A C 1
ATOM 949 O O . GLY A 1 118 ? -8.135 22.059 13.831 1.00 87.31 118 GLY A O 1
ATOM 950 N N . GLU A 1 119 ? -9.437 22.584 12.103 1.00 90.94 119 GLU A N 1
ATOM 951 C CA . GLU A 1 119 ? -10.585 22.907 12.968 1.00 90.94 119 GLU A CA 1
ATOM 952 C C . GLU A 1 119 ? -11.223 21.642 13.556 1.00 90.94 119 GLU A C 1
ATOM 954 O O . GLU A 1 119 ? -11.471 21.567 14.765 1.00 90.94 119 GLU A O 1
ATOM 959 N N . GLU A 1 120 ? -11.414 20.620 12.729 1.00 90.56 120 GLU A N 1
ATOM 960 C CA . GLU A 1 120 ? -11.935 19.316 13.124 1.00 90.56 120 GLU A CA 1
ATOM 961 C C . GLU A 1 120 ? -10.998 18.610 14.102 1.00 90.56 120 GLU A C 1
ATOM 963 O O . GLU A 1 120 ? -11.484 18.075 15.099 1.00 90.56 120 GLU A O 1
ATOM 968 N N . ILE A 1 121 ? -9.678 18.687 13.901 1.00 90.94 121 ILE A N 1
ATOM 969 C CA . ILE A 1 121 ? -8.700 18.148 14.860 1.00 90.94 121 ILE A CA 1
ATOM 970 C C . ILE A 1 121 ? -8.771 18.895 16.202 1.00 90.94 121 ILE A C 1
ATOM 972 O O . ILE A 1 121 ? -8.807 18.265 17.258 1.00 90.94 121 ILE A O 1
ATOM 976 N N . ARG A 1 122 ? -8.917 20.228 16.211 1.00 92.75 122 ARG A N 1
ATOM 977 C CA . ARG A 1 122 ? -9.152 20.981 17.464 1.00 92.75 122 ARG A CA 1
ATOM 978 C C . ARG A 1 122 ? -10.490 20.625 18.117 1.00 92.75 122 ARG A C 1
ATOM 980 O O . ARG A 1 122 ? -10.609 20.652 19.343 1.00 92.75 122 ARG A O 1
ATOM 987 N N . SER A 1 123 ? -11.512 20.306 17.325 1.00 91.06 123 SER A N 1
ATOM 988 C CA . SER A 1 123 ? -12.795 19.808 17.830 1.00 91.06 123 SER A CA 1
ATOM 989 C C . SER A 1 123 ? -12.640 18.428 18.475 1.00 91.06 123 SER A C 1
ATOM 991 O O . SER A 1 123 ? -13.121 18.230 19.594 1.00 91.06 123 SER A O 1
ATOM 993 N N . ALA A 1 124 ? -11.900 17.520 17.829 1.00 91.25 124 ALA A N 1
ATOM 994 C CA . ALA A 1 124 ? -11.529 16.217 18.374 1.00 91.25 124 ALA A CA 1
ATOM 995 C C . ALA A 1 124 ? -10.767 16.376 19.697 1.00 91.25 124 ALA A C 1
ATOM 997 O O . ALA A 1 124 ? -11.170 15.778 20.693 1.00 91.25 124 ALA A O 1
ATOM 998 N N . LYS A 1 125 ? -9.780 17.285 19.758 1.00 94.44 125 LYS A N 1
ATOM 999 C CA . LYS A 1 125 ? -9.034 17.632 20.982 1.00 94.44 125 LYS A CA 1
ATOM 1000 C C . LYS A 1 125 ? -9.962 18.009 22.133 1.00 94.44 125 LYS A C 1
ATOM 1002 O O . LYS A 1 125 ? -9.906 17.415 23.205 1.00 94.44 125 LYS A O 1
ATOM 1007 N N . ARG A 1 126 ? -10.870 18.969 21.913 1.00 93.81 126 ARG A N 1
ATOM 1008 C CA . ARG A 1 126 ? -11.827 19.414 22.947 1.00 93.81 126 ARG A CA 1
ATOM 1009 C C . ARG A 1 126 ? -12.754 18.294 23.418 1.00 93.81 126 ARG A C 1
ATOM 1011 O O . ARG A 1 126 ? -13.210 18.327 24.559 1.00 93.81 126 ARG A O 1
ATOM 1018 N N . ARG A 1 127 ? -13.110 17.346 22.547 1.00 92.69 127 ARG A N 1
ATOM 1019 C CA . ARG A 1 127 ? -13.916 16.176 22.927 1.00 92.69 127 ARG A CA 1
ATOM 1020 C C . ARG A 1 127 ? -13.085 15.174 23.732 1.00 92.69 127 ARG A C 1
ATOM 1022 O O . ARG A 1 127 ? -13.536 14.780 24.800 1.00 92.69 127 ARG A O 1
ATOM 1029 N N . ALA A 1 128 ? -11.870 14.859 23.289 1.00 91.19 128 ALA A N 1
ATOM 1030 C CA . ALA A 1 128 ? -10.965 13.942 23.975 1.00 91.19 128 ALA A CA 1
ATOM 1031 C C . ALA A 1 128 ? -10.577 14.434 25.381 1.00 91.19 128 ALA A C 1
ATOM 1033 O O . ALA A 1 128 ? -10.636 13.663 26.333 1.00 91.19 128 ALA A O 1
ATOM 1034 N N . ILE A 1 129 ? -10.268 15.728 25.539 1.00 93.50 129 ILE A N 1
ATOM 1035 C CA . ILE A 1 129 ? -9.955 16.321 26.851 1.00 93.50 129 ILE A CA 1
ATOM 1036 C C . ILE A 1 129 ? -11.157 16.206 27.792 1.00 93.50 129 ILE A C 1
ATOM 1038 O O . ILE A 1 129 ? -11.003 15.766 28.925 1.00 93.50 129 ILE A O 1
ATOM 1042 N N . ARG A 1 130 ? -12.368 16.546 27.323 1.00 91.88 130 ARG A N 1
ATOM 1043 C CA . ARG A 1 130 ? -13.585 16.418 28.142 1.00 91.88 130 ARG A CA 1
ATOM 1044 C C . ARG A 1 130 ? -13.862 14.969 28.535 1.00 91.88 130 ARG A C 1
ATOM 1046 O O . ARG A 1 130 ? -14.210 14.732 29.690 1.00 91.88 130 ARG A O 1
ATOM 1053 N N . ALA A 1 131 ? -13.639 14.024 27.621 1.00 91.12 131 ALA A N 1
ATOM 1054 C CA . ALA A 1 131 ? -13.737 12.606 27.931 1.00 91.12 131 ALA A CA 1
ATOM 1055 C C . ALA A 1 131 ? -12.722 12.207 29.020 1.00 91.12 131 ALA A C 1
ATOM 1057 O O . ALA A 1 131 ? -13.097 11.559 29.991 1.00 91.12 131 ALA A O 1
ATOM 1058 N N . MET A 1 132 ? -11.469 12.670 28.931 1.00 92.75 132 MET A N 1
ATOM 1059 C CA . MET A 1 132 ? -10.413 12.303 29.884 1.00 92.75 132 MET A CA 1
ATOM 1060 C C . MET A 1 132 ? -10.703 12.879 31.269 1.00 92.75 132 MET A C 1
ATOM 1062 O O . MET A 1 132 ? -10.698 12.148 32.254 1.00 92.75 132 MET A O 1
ATOM 1066 N N . THR A 1 133 ? -11.065 14.162 31.340 1.00 92.94 133 THR A N 1
ATOM 1067 C CA . THR A 1 133 ? -11.455 14.809 32.599 1.00 92.94 133 THR A CA 1
ATOM 1068 C C . THR A 1 133 ? -12.663 14.122 33.234 1.00 92.94 133 THR A C 1
ATOM 1070 O O . THR A 1 133 ? -12.709 13.947 34.453 1.00 92.94 133 THR A O 1
ATOM 1073 N N . PHE A 1 134 ? -13.654 13.713 32.436 1.00 90.12 134 PHE A N 1
ATOM 1074 C CA . PHE A 1 134 ? -14.810 12.989 32.957 1.00 90.12 134 PHE A CA 1
ATOM 1075 C C . PHE A 1 134 ? -14.421 11.603 33.485 1.00 90.12 134 PHE A C 1
ATOM 1077 O O . PHE A 1 134 ? -14.858 11.235 34.573 1.00 90.12 134 PHE A O 1
ATOM 1084 N N . LEU A 1 135 ? -13.572 10.868 32.761 1.00 89.75 135 LEU A N 1
ATOM 1085 C CA . LEU A 1 135 ? -13.060 9.561 33.177 1.00 89.75 135 LEU A CA 1
ATOM 1086 C C . LEU A 1 135 ? -12.319 9.643 34.518 1.00 89.75 135 LEU A C 1
ATOM 1088 O O . LEU A 1 135 ? -12.557 8.818 35.401 1.00 89.75 135 LEU A O 1
ATOM 1092 N N . GLU A 1 136 ? -11.478 10.661 34.694 1.00 90.69 136 GLU A N 1
ATOM 1093 C CA . GLU A 1 136 ? -10.716 10.897 35.926 1.00 90.69 136 GLU A CA 1
ATOM 1094 C C . GLU A 1 136 ? -11.614 11.282 37.113 1.00 90.69 136 GLU A C 1
ATOM 1096 O O . GLU A 1 136 ? -11.375 10.849 38.239 1.00 90.69 136 GLU A O 1
ATOM 1101 N N . THR A 1 137 ? -12.674 12.059 36.871 1.00 93.69 137 THR A N 1
ATOM 1102 C CA . THR A 1 137 ? -13.578 12.551 37.929 1.00 93.69 137 THR A CA 1
ATOM 1103 C C . THR A 1 137 ? -14.712 11.587 38.280 1.00 93.69 137 THR A C 1
ATOM 1105 O O . THR A 1 137 ? -15.211 11.624 39.402 1.00 93.69 137 THR A O 1
ATOM 1108 N N . ASN A 1 138 ? -15.120 10.712 37.356 1.00 92.44 138 ASN A N 1
ATOM 1109 C CA . ASN A 1 138 ? -16.312 9.862 37.480 1.00 92.44 138 ASN A CA 1
ATOM 1110 C C . ASN A 1 138 ? -16.006 8.374 37.242 1.00 92.44 138 ASN A C 1
ATOM 1112 O O . ASN A 1 138 ? -16.811 7.650 36.651 1.00 92.44 138 ASN A O 1
ATOM 1116 N N . ARG A 1 139 ? -14.845 7.900 37.711 1.00 91.88 139 ARG A N 1
ATOM 1117 C CA . ARG A 1 139 ? -14.325 6.546 37.449 1.00 91.88 139 ARG A CA 1
ATOM 1118 C C . ARG A 1 139 ? -15.351 5.428 37.687 1.00 91.88 139 ARG A C 1
ATOM 1120 O O . ARG A 1 139 ? -15.550 4.596 36.809 1.00 91.88 139 ARG A O 1
ATOM 1127 N N . GLU A 1 140 ? -16.034 5.445 38.834 1.00 90.81 140 GLU A N 1
ATOM 1128 C CA . GLU A 1 140 ? -17.030 4.423 39.203 1.00 90.81 140 GLU A CA 1
ATOM 1129 C C . GLU A 1 140 ? -18.259 4.405 38.281 1.00 90.81 140 GLU A C 1
ATOM 1131 O O . GLU A 1 140 ? -18.871 3.355 38.079 1.00 90.81 140 GLU A O 1
ATOM 1136 N N . LEU A 1 141 ? -18.654 5.565 37.745 1.00 86.94 141 LEU A N 1
ATOM 1137 C CA . LEU A 1 141 ? -19.782 5.664 36.817 1.00 86.94 141 LEU A CA 1
ATOM 1138 C C . LEU A 1 141 ? -19.388 5.132 35.442 1.00 86.94 141 LEU A C 1
ATOM 1140 O O . LEU A 1 141 ? -20.120 4.329 34.869 1.00 86.94 141 LEU A O 1
ATOM 1144 N N . VAL A 1 142 ? -18.208 5.517 34.946 1.00 85.31 142 VAL A N 1
ATOM 1145 C CA . VAL A 1 142 ? -17.701 5.035 33.653 1.00 85.31 142 VAL A CA 1
ATOM 1146 C C . VAL A 1 142 ? -17.525 3.519 33.677 1.00 85.31 142 VAL A C 1
ATOM 1148 O O . VAL A 1 142 ? -17.946 2.853 32.735 1.00 85.31 142 VAL A O 1
ATOM 1151 N N . GLU A 1 143 ? -16.999 2.958 34.768 1.00 88.12 143 GLU A N 1
ATOM 1152 C CA . GLU A 1 143 ? -16.779 1.514 34.908 1.00 88.12 143 GLU A CA 1
ATOM 1153 C C . GLU A 1 143 ? -18.074 0.700 34.773 1.00 88.12 143 GLU A C 1
ATOM 1155 O O . GLU A 1 143 ? -18.077 -0.355 34.141 1.00 88.12 143 GLU A O 1
ATOM 1160 N N . LYS A 1 144 ? -19.206 1.218 35.269 1.00 86.38 144 LYS A N 1
ATOM 1161 C CA . LYS A 1 144 ? -20.528 0.577 35.123 1.00 86.38 144 LYS A CA 1
ATOM 1162 C C . LYS A 1 144 ? -21.063 0.600 33.690 1.00 86.38 144 LYS A C 1
ATOM 1164 O O . LYS A 1 144 ? -21.949 -0.188 33.361 1.00 86.38 144 LYS A O 1
ATOM 1169 N N . CYS A 1 145 ? -20.564 1.511 32.860 1.00 80.81 145 CYS A N 1
ATOM 1170 C CA . CYS A 1 145 ? -21.015 1.714 31.486 1.00 80.81 145 CYS A CA 1
ATOM 1171 C C . CYS A 1 145 ? -20.077 1.101 30.441 1.00 80.81 145 CYS A C 1
ATOM 1173 O O . CYS A 1 145 ? -20.442 1.065 29.263 1.00 80.81 145 CYS A O 1
ATOM 1175 N N . LEU A 1 146 ? -18.894 0.622 30.837 1.00 80.44 146 LEU A N 1
ATOM 1176 C CA . LEU A 1 146 ? -17.961 -0.002 29.908 1.00 80.44 146 LEU A CA 1
ATOM 1177 C C . LEU A 1 146 ? -18.513 -1.317 29.334 1.00 80.44 146 LEU A C 1
ATOM 1179 O O . LEU A 1 146 ? -19.230 -2.057 30.016 1.00 80.44 146 LEU A O 1
ATOM 1183 N N . PRO A 1 147 ? -18.163 -1.645 28.077 1.00 80.50 147 PRO A N 1
ATOM 1184 C CA . PRO A 1 147 ? -18.384 -2.978 27.542 1.00 80.50 147 PRO A CA 1
ATOM 1185 C C . PRO A 1 147 ? -17.752 -4.050 28.449 1.00 80.50 147 PRO A C 1
ATOM 1187 O O . PRO A 1 147 ? -16.673 -3.821 28.989 1.00 80.50 147 PRO A O 1
ATOM 1190 N N . PRO A 1 148 ? -18.339 -5.259 28.561 1.00 80.44 148 PRO A N 1
ATOM 1191 C CA . PRO A 1 148 ? -17.840 -6.306 29.464 1.00 80.44 148 PRO A CA 1
ATOM 1192 C C . PRO A 1 148 ? -16.387 -6.742 29.226 1.00 80.44 148 PRO A C 1
ATOM 1194 O O . PRO A 1 148 ? -15.781 -7.364 30.090 1.00 80.44 148 PRO A O 1
ATOM 1197 N N . HIS A 1 149 ? -15.855 -6.478 28.032 1.00 83.81 149 HIS A N 1
ATOM 1198 C CA . HIS A 1 149 ? -14.505 -6.849 27.615 1.00 83.81 149 HIS A CA 1
ATOM 1199 C C . HIS A 1 149 ? -13.493 -5.704 27.755 1.00 83.81 149 HIS A C 1
ATOM 1201 O O . HIS A 1 149 ? -12.314 -5.909 27.482 1.00 83.81 149 HIS A O 1
ATOM 1207 N N . GLU A 1 150 ? -13.930 -4.507 28.146 1.00 88.12 150 GLU A N 1
ATOM 1208 C CA . GLU A 1 150 ? -13.070 -3.335 28.240 1.00 88.12 150 GLU A CA 1
ATOM 1209 C C . GLU A 1 150 ? -12.888 -2.922 29.697 1.00 88.12 150 GLU A C 1
ATOM 1211 O O . GLU A 1 150 ? -13.848 -2.746 30.444 1.00 88.12 150 GLU A O 1
ATOM 1216 N N . THR A 1 151 ? -11.633 -2.756 30.106 1.00 92.44 151 THR A N 1
ATOM 1217 C CA . THR A 1 151 ? -11.304 -2.300 31.458 1.00 92.44 151 THR A CA 1
ATOM 1218 C C . THR A 1 151 ? -11.159 -0.782 31.497 1.00 92.44 151 THR A C 1
ATOM 1220 O O . THR A 1 151 ? -10.820 -0.147 30.496 1.00 92.44 151 THR A O 1
ATOM 1223 N N . MET A 1 152 ? -11.326 -0.185 32.682 1.00 92.25 152 MET A N 1
ATOM 1224 C CA . MET A 1 152 ? -11.070 1.249 32.876 1.00 92.25 152 MET A CA 1
ATOM 1225 C C . MET A 1 152 ? -9.657 1.657 32.450 1.00 92.25 152 MET A C 1
ATOM 1227 O O . MET A 1 152 ? -9.488 2.693 31.813 1.00 92.25 152 MET A O 1
ATOM 1231 N N . LYS A 1 153 ? -8.651 0.822 32.747 1.00 92.44 153 LYS A N 1
ATOM 1232 C CA . LYS A 1 153 ? -7.265 1.066 32.325 1.00 92.44 153 LYS A CA 1
ATOM 1233 C C . LYS A 1 153 ? -7.129 1.075 30.802 1.00 92.44 153 LYS A C 1
ATOM 1235 O O . LYS A 1 153 ? -6.456 1.948 30.266 1.00 92.44 153 LYS A O 1
ATOM 1240 N N . GLN A 1 154 ? -7.794 0.148 30.108 1.00 90.00 154 GLN A N 1
ATOM 1241 C CA . GLN A 1 154 ? -7.779 0.092 28.645 1.00 90.00 154 GLN A CA 1
ATOM 1242 C C . GLN A 1 154 ? -8.412 1.341 28.024 1.00 90.00 154 GLN A C 1
ATOM 1244 O O . GLN A 1 154 ? -7.824 1.939 27.123 1.00 90.00 154 GLN A O 1
ATOM 1249 N N . ARG A 1 155 ? -9.570 1.775 28.541 1.00 91.50 155 ARG A N 1
ATOM 1250 C CA . ARG A 1 155 ? -10.244 2.995 28.074 1.00 91.50 155 ARG A CA 1
ATOM 1251 C C . ARG A 1 155 ? -9.357 4.225 28.265 1.00 91.50 155 ARG A C 1
ATOM 1253 O O . ARG A 1 155 ? -9.205 5.020 27.339 1.00 91.50 155 ARG A O 1
ATOM 1260 N N . GLU A 1 156 ? -8.763 4.364 29.449 1.00 92.88 156 GLU A N 1
ATOM 1261 C CA . GLU A 1 156 ? -7.869 5.477 29.777 1.00 92.88 156 GLU A CA 1
ATOM 1262 C C . GLU A 1 156 ? -6.631 5.487 28.869 1.00 92.88 156 GLU A C 1
ATOM 1264 O O . GLU A 1 156 ? -6.278 6.532 28.321 1.00 92.88 156 GLU A O 1
ATOM 1269 N N . ARG A 1 157 ? -6.030 4.315 28.620 1.00 94.31 157 ARG A N 1
ATOM 1270 C CA . ARG A 1 157 ? -4.901 4.160 27.694 1.00 94.31 157 ARG A CA 1
ATOM 1271 C C . ARG A 1 157 ? -5.272 4.592 26.279 1.00 94.31 157 ARG A C 1
ATOM 1273 O O . ARG A 1 157 ? -4.569 5.404 25.687 1.00 94.31 157 ARG A O 1
ATOM 1280 N N . ASN A 1 158 ? -6.374 4.074 25.739 1.00 91.12 158 ASN A N 1
ATOM 1281 C CA . ASN A 1 158 ? -6.797 4.376 24.370 1.00 91.12 158 ASN A CA 1
ATOM 1282 C C . ASN A 1 158 ? -7.099 5.871 24.190 1.00 91.12 158 ASN A C 1
ATOM 1284 O O . ASN A 1 158 ? -6.812 6.450 23.140 1.00 91.12 158 ASN A O 1
ATOM 1288 N N . LEU A 1 159 ? -7.662 6.515 25.214 1.00 92.62 159 LEU A N 1
ATOM 1289 C CA . LEU A 1 159 ? -7.914 7.950 25.187 1.00 92.62 159 LEU A CA 1
ATOM 1290 C C . LEU A 1 159 ? -6.620 8.770 25.303 1.00 92.62 159 LEU A C 1
ATOM 1292 O O . LEU A 1 159 ? -6.492 9.779 24.613 1.00 92.62 159 LEU A O 1
ATOM 1296 N N . ALA A 1 160 ? -5.649 8.326 26.108 1.00 93.62 160 ALA A N 1
ATOM 1297 C CA . ALA A 1 160 ? -4.320 8.935 26.158 1.00 93.62 160 ALA A CA 1
ATOM 1298 C C . ALA A 1 160 ? -3.608 8.832 24.796 1.00 93.62 160 ALA A C 1
ATOM 1300 O O . ALA A 1 160 ? -3.118 9.838 24.300 1.00 93.62 160 ALA A O 1
ATOM 1301 N N . MET A 1 161 ? -3.656 7.674 24.125 1.00 93.50 161 MET A N 1
ATOM 1302 C CA . MET A 1 161 ? -3.125 7.513 22.760 1.00 93.50 161 MET A CA 1
ATOM 1303 C C . MET A 1 161 ? -3.812 8.454 21.758 1.00 93.50 161 MET A C 1
ATOM 1305 O O . MET A 1 161 ? -3.145 9.135 20.987 1.00 93.50 161 MET A O 1
ATOM 1309 N N . THR A 1 162 ? -5.144 8.561 21.824 1.00 92.06 162 THR A N 1
ATOM 1310 C CA . THR A 1 162 ? -5.924 9.476 20.968 1.00 92.06 162 THR A CA 1
ATOM 1311 C C . THR A 1 162 ? -5.509 10.935 21.185 1.00 92.06 162 THR A C 1
ATOM 1313 O O . THR A 1 162 ? -5.358 11.690 20.228 1.00 92.06 162 THR A O 1
ATOM 1316 N N . LEU A 1 163 ? -5.315 11.350 22.442 1.00 93.81 163 LEU A N 1
ATOM 1317 C CA . LEU A 1 163 ? -4.831 12.692 22.766 1.00 93.81 163 LEU A CA 1
ATOM 1318 C C . LEU A 1 163 ? -3.410 12.911 22.255 1.00 93.81 163 LEU A C 1
ATOM 1320 O O . LEU A 1 163 ? -3.161 13.949 21.648 1.00 93.81 163 LEU A O 1
ATOM 1324 N N . ALA A 1 164 ? -2.519 11.936 22.433 1.00 92.75 164 ALA A N 1
ATOM 1325 C CA . ALA A 1 164 ? -1.158 12.009 21.929 1.00 92.75 164 ALA A CA 1
ATOM 1326 C C . ALA A 1 164 ? -1.121 12.227 20.410 1.00 92.75 164 ALA A C 1
ATOM 1328 O O . ALA A 1 164 ? -0.453 13.149 19.955 1.00 92.75 164 ALA A O 1
ATOM 1329 N N . GLU A 1 165 ? -1.897 11.466 19.631 1.00 91.31 165 GLU A N 1
ATOM 1330 C CA . GLU A 1 165 ? -2.009 11.650 18.175 1.00 91.31 165 GLU A CA 1
ATOM 1331 C C . GLU A 1 165 ? -2.565 13.026 17.791 1.00 91.31 165 GLU A C 1
ATOM 1333 O O . GLU A 1 165 ? -2.066 13.672 16.871 1.00 91.31 165 GLU A O 1
ATOM 1338 N N . ILE A 1 166 ? -3.597 13.503 18.493 1.00 91.25 166 ILE A N 1
ATOM 1339 C CA . ILE A 1 166 ? -4.192 14.820 18.233 1.00 91.25 166 ILE A CA 1
ATOM 1340 C C . ILE A 1 166 ? -3.177 15.936 18.495 1.00 91.25 166 ILE A C 1
ATOM 1342 O O . ILE A 1 166 ? -3.029 16.836 17.668 1.00 91.25 166 ILE A O 1
ATOM 1346 N N . HIS A 1 167 ? -2.493 15.885 19.639 1.00 93.06 167 HIS A N 1
ATOM 1347 C CA . HIS A 1 167 ? -1.418 16.813 19.974 1.00 93.06 167 HIS A CA 1
ATOM 1348 C C . HIS A 1 167 ? -0.281 16.708 18.953 1.00 93.06 167 HIS A C 1
ATOM 1350 O O . HIS A 1 167 ? 0.242 17.736 18.516 1.00 93.06 167 HIS A O 1
ATOM 1356 N N . ALA A 1 168 ? 0.014 15.489 18.484 1.00 90.00 168 ALA A N 1
ATOM 1357 C CA . ALA A 1 168 ? 1.042 15.256 17.491 1.00 90.00 168 ALA A CA 1
ATOM 1358 C C . ALA A 1 168 ? 0.750 16.003 16.175 1.00 90.00 168 ALA A C 1
ATOM 1360 O O . ALA A 1 168 ? 1.545 16.812 15.700 1.00 90.00 168 ALA A O 1
ATOM 1361 N N . ILE A 1 169 ? -0.460 15.819 15.642 1.00 88.44 169 ILE A N 1
ATOM 1362 C CA . ILE A 1 169 ? -0.940 16.461 14.405 1.00 88.44 169 ILE A CA 1
ATOM 1363 C C . ILE A 1 169 ? -0.995 17.991 14.529 1.00 88.44 169 ILE A C 1
ATOM 1365 O O . ILE A 1 169 ? -0.811 18.707 13.545 1.00 88.44 169 ILE A O 1
ATOM 1369 N N . LEU A 1 170 ? -1.262 18.515 15.727 1.00 92.00 170 LEU A N 1
ATOM 1370 C CA . LEU A 1 170 ? -1.280 19.957 15.987 1.00 92.00 170 LEU A CA 1
ATOM 1371 C C . LEU A 1 170 ? 0.122 20.562 16.191 1.00 92.00 170 LEU A C 1
ATOM 1373 O O . LEU A 1 170 ? 0.221 21.780 16.341 1.00 92.00 170 LEU A O 1
ATOM 1377 N N . GLY A 1 171 ? 1.185 19.748 16.191 1.00 91.31 171 GLY A N 1
ATOM 1378 C CA . GLY A 1 171 ? 2.561 20.182 16.458 1.00 91.31 171 GLY A CA 1
ATOM 1379 C C . GLY A 1 171 ? 2.847 20.477 17.937 1.00 91.31 171 GLY A C 1
ATOM 1380 O O . GLY A 1 171 ? 3.844 21.118 18.264 1.00 91.31 171 GLY A O 1
ATOM 1381 N N . GLU A 1 172 ? 1.978 20.029 18.844 1.00 94.44 172 GLU A N 1
ATOM 1382 C CA . GLU A 1 172 ? 2.068 20.231 20.295 1.00 94.44 172 GLU A CA 1
ATOM 1383 C C . GLU A 1 172 ? 2.889 19.089 20.915 1.00 94.44 172 GLU A C 1
ATOM 1385 O O . GLU A 1 172 ? 2.369 18.137 21.499 1.00 94.44 172 GLU A O 1
ATOM 1390 N N . ARG A 1 173 ? 4.206 19.148 20.691 1.00 93.50 173 ARG A N 1
ATOM 1391 C CA . ARG A 1 173 ? 5.130 18.041 20.964 1.00 93.50 173 ARG A CA 1
ATOM 1392 C C . ARG A 1 173 ? 5.173 17.596 22.427 1.00 93.50 173 ARG A C 1
ATOM 1394 O O . ARG A 1 173 ? 5.146 16.396 22.684 1.00 93.50 173 ARG A O 1
ATOM 1401 N N . ASN A 1 174 ? 5.267 18.536 23.364 1.00 93.38 174 ASN A N 1
ATOM 1402 C CA . ASN A 1 174 ? 5.453 18.211 24.781 1.00 93.38 174 ASN A CA 1
ATOM 1403 C C . ASN A 1 174 ? 4.222 17.491 25.341 1.00 93.38 174 ASN A C 1
ATOM 1405 O O . ASN A 1 174 ? 4.342 16.503 26.059 1.00 93.38 174 ASN A O 1
ATOM 1409 N N . GLU A 1 175 ? 3.037 17.958 24.960 1.00 95.31 175 GLU A N 1
ATOM 1410 C CA . GLU A 1 175 ? 1.766 17.360 25.345 1.00 95.31 175 GLU A CA 1
ATOM 1411 C C . GLU A 1 175 ? 1.589 15.973 24.716 1.00 95.31 175 GLU A C 1
ATOM 1413 O O . GLU A 1 175 ? 1.122 15.048 25.380 1.00 95.31 175 GLU A O 1
ATOM 1418 N N . ALA A 1 176 ? 1.999 15.792 23.455 1.00 92.81 176 ALA A N 1
ATOM 1419 C CA . ALA A 1 176 ? 1.988 14.477 22.821 1.00 92.81 176 ALA A CA 1
ATOM 1420 C C . ALA A 1 176 ? 2.891 13.477 23.567 1.00 92.81 176 ALA A C 1
ATOM 1422 O O . ALA A 1 176 ? 2.469 12.350 23.828 1.00 92.81 176 ALA A O 1
ATOM 1423 N N . GLU A 1 177 ? 4.103 13.894 23.953 1.00 90.94 177 GLU A N 1
ATOM 1424 C CA . GLU A 1 177 ? 5.044 13.074 24.731 1.00 90.94 177 GLU A CA 1
ATOM 1425 C C . GLU A 1 177 ? 4.481 12.721 26.124 1.00 90.94 177 GLU A C 1
ATOM 1427 O O . GLU A 1 177 ? 4.555 11.559 26.533 1.00 90.94 177 GLU A O 1
ATOM 1432 N N . GLU A 1 178 ? 3.842 13.670 26.818 1.00 95.00 178 GLU A N 1
ATOM 1433 C CA . GLU A 1 178 ? 3.185 13.433 28.114 1.00 95.00 178 GLU A CA 1
ATOM 1434 C C . GLU A 1 178 ? 2.076 12.373 28.009 1.00 95.00 178 GLU A C 1
ATOM 1436 O O . GLU A 1 178 ? 2.013 11.436 28.813 1.00 95.00 178 GLU A O 1
ATOM 1441 N N . PHE A 1 179 ? 1.218 12.470 26.988 1.00 95.44 179 PHE A N 1
ATOM 1442 C CA . PHE A 1 179 ? 0.131 11.510 26.794 1.00 95.44 179 PHE A CA 1
ATOM 1443 C C . PHE A 1 179 ? 0.612 10.129 26.328 1.00 95.44 179 PHE A C 1
ATOM 1445 O O . PHE A 1 179 ? 0.015 9.127 26.736 1.00 95.44 179 PHE A O 1
ATOM 1452 N N . ILE A 1 180 ? 1.693 10.037 25.542 1.00 93.25 180 ILE A N 1
ATOM 1453 C CA . ILE A 1 180 ? 2.336 8.746 25.236 1.00 93.25 180 ILE A CA 1
ATOM 1454 C C . ILE A 1 180 ? 2.864 8.097 26.510 1.00 93.25 180 ILE A C 1
ATOM 1456 O O . ILE A 1 180 ? 2.629 6.907 26.725 1.00 93.25 180 ILE A O 1
ATOM 1460 N N . GLU A 1 181 ? 3.533 8.853 27.379 1.00 92.38 181 GLU A N 1
ATOM 1461 C CA . GLU A 1 181 ? 4.058 8.301 28.627 1.00 92.38 181 GLU A CA 1
ATOM 1462 C C . GLU A 1 181 ? 2.921 7.837 29.548 1.00 92.38 181 GLU A C 1
ATOM 1464 O O . GLU A 1 181 ? 2.965 6.723 30.078 1.00 92.38 181 GLU A O 1
ATOM 1469 N N . LYS A 1 182 ? 1.827 8.608 29.635 1.00 95.00 182 LYS A N 1
ATOM 1470 C CA . LYS A 1 182 ? 0.604 8.171 30.326 1.00 95.00 182 LYS A CA 1
ATOM 1471 C C . LYS A 1 182 ? 0.065 6.858 29.740 1.00 95.00 182 LYS A C 1
ATOM 1473 O O . LYS A 1 182 ? -0.265 5.942 30.494 1.00 95.00 182 LYS A O 1
ATOM 1478 N N . ALA A 1 183 ? 0.000 6.730 28.414 1.00 94.00 183 ALA A N 1
ATOM 1479 C CA . ALA A 1 183 ? -0.452 5.504 27.756 1.00 94.00 183 ALA A CA 1
ATOM 1480 C C . ALA A 1 183 ? 0.478 4.307 28.037 1.00 94.00 183 ALA A C 1
ATOM 1482 O O . ALA A 1 183 ? -0.013 3.207 28.295 1.00 94.00 183 ALA A O 1
ATOM 1483 N N . ARG A 1 184 ? 1.803 4.506 28.060 1.00 91.69 184 ARG A N 1
ATOM 1484 C CA . ARG A 1 184 ? 2.777 3.457 28.416 1.00 91.69 184 ARG A CA 1
ATOM 1485 C C . ARG A 1 184 ? 2.581 2.954 29.841 1.00 91.69 184 ARG A C 1
ATOM 1487 O O . ARG A 1 184 ? 2.535 1.745 30.045 1.00 91.69 184 ARG A O 1
ATOM 1494 N N . MET A 1 185 ? 2.399 3.859 30.802 1.00 93.69 185 MET A N 1
ATOM 1495 C CA . MET A 1 185 ? 2.168 3.506 32.211 1.00 93.69 185 MET A CA 1
ATOM 1496 C C . MET A 1 185 ? 0.875 2.704 32.423 1.00 93.69 185 MET A C 1
ATOM 1498 O O . MET A 1 185 ? 0.762 1.935 33.380 1.00 93.69 185 MET A O 1
ATOM 1502 N N . LEU A 1 186 ? -0.105 2.869 31.531 1.00 92.75 186 LEU A N 1
ATOM 1503 C CA . LEU A 1 186 ? -1.378 2.146 31.562 1.00 92.75 186 LEU A CA 1
ATOM 1504 C C . LEU A 1 186 ? -1.342 0.812 30.798 1.00 92.75 186 LEU A C 1
ATOM 1506 O O . LEU A 1 186 ? -2.227 -0.020 31.010 1.00 92.75 186 LEU A O 1
ATOM 1510 N N . ALA A 1 187 ? -0.348 0.591 29.933 1.00 92.31 187 ALA A N 1
ATOM 1511 C CA . ALA A 1 187 ? -0.194 -0.636 29.160 1.00 92.31 187 ALA A CA 1
ATOM 1512 C C . ALA A 1 187 ? 0.292 -1.791 30.052 1.00 92.31 187 ALA A C 1
ATOM 1514 O O . ALA A 1 187 ? 1.413 -1.807 30.559 1.00 92.31 187 ALA A O 1
ATOM 1515 N N . SER A 1 188 ? -0.572 -2.785 30.229 1.00 89.88 188 SER A N 1
ATOM 1516 C CA . SER A 1 188 ? -0.385 -3.920 31.134 1.00 89.88 188 SER A CA 1
ATOM 1517 C C . SER A 1 188 ? 0.199 -5.164 30.465 1.00 89.88 188 SER A C 1
ATOM 1519 O O . SER A 1 188 ? 0.706 -6.048 31.155 1.00 89.88 188 SER A O 1
ATOM 1521 N N . SER A 1 189 ? 0.154 -5.246 29.132 1.00 89.69 189 SER A N 1
ATOM 1522 C CA . SER A 1 189 ? 0.726 -6.362 28.371 1.00 89.69 189 SER A CA 1
ATOM 1523 C C . SER A 1 189 ? 1.660 -5.898 27.254 1.00 89.69 189 SER A C 1
ATOM 1525 O O . SER A 1 189 ? 1.587 -4.761 26.791 1.00 89.69 189 SER A O 1
ATOM 1527 N N . ILE A 1 190 ? 2.511 -6.811 26.770 1.00 85.19 190 ILE A N 1
ATOM 1528 C CA . ILE A 1 190 ? 3.426 -6.559 25.643 1.00 85.19 190 ILE A CA 1
ATOM 1529 C C . ILE A 1 190 ? 2.655 -6.099 24.397 1.00 85.19 190 ILE A C 1
ATOM 1531 O O . ILE A 1 190 ? 3.099 -5.193 23.701 1.00 85.19 190 ILE A O 1
ATOM 1535 N N . ALA A 1 191 ? 1.485 -6.687 24.124 1.00 85.12 191 ALA A N 1
ATOM 1536 C CA . ALA A 1 191 ? 0.666 -6.302 22.975 1.00 85.12 191 ALA A CA 1
ATOM 1537 C C . ALA A 1 191 ? 0.223 -4.832 23.063 1.00 85.12 191 ALA A C 1
ATOM 1539 O O . ALA A 1 191 ? 0.314 -4.100 22.084 1.00 85.12 191 ALA A O 1
ATOM 1540 N N . GLU A 1 192 ? -0.176 -4.389 24.253 1.00 88.88 192 GLU A N 1
ATOM 1541 C CA . GLU A 1 192 ? -0.601 -3.010 24.507 1.00 88.88 192 GLU A CA 1
ATOM 1542 C C . GLU A 1 192 ? 0.572 -2.029 24.436 1.00 88.88 192 GLU A C 1
ATOM 1544 O O . GLU A 1 192 ? 0.436 -0.939 23.890 1.00 88.88 192 GLU A O 1
ATOM 1549 N N . GLN A 1 193 ? 1.747 -2.420 24.938 1.00 87.88 193 GLN A N 1
ATOM 1550 C CA . GLN A 1 193 ? 2.963 -1.611 24.812 1.00 87.88 193 GLN A CA 1
ATOM 1551 C C . GLN A 1 193 ? 3.359 -1.429 23.341 1.00 87.88 193 GLN A C 1
ATOM 1553 O O . GLN A 1 193 ? 3.729 -0.328 22.937 1.00 87.88 193 GLN A O 1
ATOM 1558 N N . LEU A 1 194 ? 3.232 -2.479 22.522 1.00 85.31 194 LEU A N 1
ATOM 1559 C CA . LEU A 1 194 ? 3.477 -2.394 21.081 1.00 85.31 194 LEU A CA 1
ATOM 1560 C C . LEU A 1 194 ? 2.476 -1.472 20.374 1.00 85.31 194 LEU A C 1
ATOM 1562 O O . LEU A 1 194 ? 2.873 -0.778 19.445 1.00 85.31 194 LEU A O 1
ATOM 1566 N N . GLU A 1 195 ? 1.209 -1.433 20.794 1.00 89.00 195 GLU A N 1
ATOM 1567 C CA . GLU A 1 195 ? 0.225 -0.476 20.260 1.00 89.00 195 GLU A CA 1
ATOM 1568 C C . GLU A 1 195 ? 0.625 0.975 20.552 1.00 89.00 195 GLU A C 1
ATOM 1570 O O . GLU A 1 195 ? 0.583 1.811 19.652 1.00 89.00 195 GLU A O 1
ATOM 1575 N N . VAL A 1 196 ? 1.072 1.268 21.778 1.00 90.69 196 VAL A N 1
ATOM 1576 C CA . VAL A 1 196 ? 1.536 2.614 22.152 1.00 90.69 196 VAL A CA 1
ATOM 1577 C C . VAL A 1 196 ? 2.774 3.020 21.346 1.00 90.69 196 VAL A C 1
ATOM 1579 O O . VAL A 1 196 ? 2.831 4.137 20.838 1.00 90.69 196 VAL A O 1
ATOM 1582 N N . LEU A 1 197 ? 3.740 2.109 21.172 1.00 88.25 197 LEU A N 1
ATOM 1583 C CA . LEU A 1 197 ? 4.945 2.379 20.377 1.00 88.25 197 LEU A CA 1
ATOM 1584 C C . LEU A 1 197 ? 4.639 2.593 18.887 1.00 88.25 197 LEU A C 1
ATOM 1586 O O . LEU A 1 197 ? 5.306 3.402 18.258 1.00 88.25 197 LEU A O 1
ATOM 1590 N N . LYS A 1 198 ? 3.629 1.924 18.315 1.00 86.75 198 LYS A N 1
ATOM 1591 C CA . LYS A 1 198 ? 3.205 2.186 16.924 1.00 86.75 198 LYS A CA 1
ATOM 1592 C C . LYS A 1 198 ? 2.687 3.607 16.746 1.00 86.75 198 LYS A C 1
ATOM 1594 O O . LYS A 1 198 ? 3.040 4.265 15.779 1.00 86.75 198 LYS A O 1
ATOM 1599 N N . VAL A 1 199 ? 1.882 4.084 17.692 1.00 87.44 199 VAL A N 1
ATOM 1600 C CA . VAL A 1 199 ? 1.380 5.462 17.658 1.00 87.44 199 VAL A CA 1
ATOM 1601 C C . VAL A 1 199 ? 2.523 6.465 17.770 1.00 87.44 199 VAL A C 1
ATOM 1603 O O . VAL A 1 199 ? 2.567 7.434 17.023 1.00 87.44 199 VAL A O 1
ATOM 1606 N N . GLU A 1 200 ? 3.471 6.213 18.670 1.00 89.81 200 GLU A N 1
ATOM 1607 C CA . GLU A 1 200 ? 4.666 7.042 18.821 1.00 89.81 200 GLU A CA 1
ATOM 1608 C C . GLU A 1 200 ? 5.549 7.035 17.558 1.00 89.81 200 GLU A C 1
ATOM 1610 O O . GLU A 1 200 ? 6.103 8.066 17.184 1.00 89.81 200 GLU A O 1
ATOM 1615 N N . HIS A 1 201 ? 5.670 5.888 16.882 1.00 90.50 201 HIS A N 1
ATOM 1616 C CA . HIS A 1 201 ? 6.424 5.747 15.631 1.00 90.50 201 HIS A CA 1
ATOM 1617 C C . HIS A 1 201 ? 5.852 6.614 14.502 1.00 90.50 201 HIS A C 1
ATOM 1619 O O . HIS A 1 201 ? 6.613 7.190 13.730 1.00 90.50 201 HIS A O 1
ATOM 1625 N N . ASP A 1 202 ? 4.534 6.803 14.457 1.00 85.44 202 ASP A N 1
ATOM 1626 C CA . ASP A 1 202 ? 3.881 7.638 13.445 1.00 85.44 202 ASP A CA 1
ATOM 1627 C C . ASP A 1 202 ? 4.169 9.150 13.598 1.00 85.44 202 ASP A C 1
ATOM 1629 O O . ASP A 1 202 ? 3.791 9.938 12.726 1.00 85.44 202 ASP A O 1
ATOM 1633 N N . PHE A 1 203 ? 4.801 9.602 14.688 1.00 86.75 203 PHE A N 1
ATOM 1634 C CA . PHE A 1 203 ? 5.067 11.028 14.910 1.00 86.75 203 PHE A CA 1
ATOM 1635 C C . PHE A 1 203 ? 6.277 11.505 14.096 1.00 86.75 203 PHE A C 1
ATOM 1637 O O . PHE A 1 203 ? 7.381 10.979 14.219 1.00 86.75 203 PHE A O 1
ATOM 1644 N N . GLU A 1 204 ? 6.098 12.574 13.315 1.00 83.75 204 GLU A N 1
ATOM 1645 C CA . GLU A 1 204 ? 7.116 13.074 12.373 1.00 83.75 204 GLU A CA 1
ATOM 1646 C C . GLU A 1 204 ? 8.436 13.505 13.039 1.00 83.75 204 GLU A C 1
ATOM 1648 O O . GLU A 1 204 ? 9.500 13.397 12.436 1.00 83.75 204 GLU A O 1
ATOM 1653 N N . TRP A 1 205 ? 8.397 13.992 14.284 1.00 82.88 205 TRP A N 1
ATOM 1654 C CA . TRP A 1 205 ? 9.593 14.449 15.013 1.00 82.88 205 TRP A CA 1
ATOM 1655 C C . TRP A 1 205 ? 10.268 13.366 15.851 1.00 82.88 205 TRP A C 1
ATOM 1657 O O . TRP A 1 205 ? 11.270 13.648 16.524 1.00 82.88 205 TRP A O 1
ATOM 1667 N N . ILE A 1 206 ? 9.690 12.168 15.903 1.00 86.88 206 ILE A N 1
ATOM 1668 C CA . ILE A 1 206 ? 10.227 11.088 16.713 1.00 86.88 206 ILE A CA 1
ATOM 1669 C C . ILE A 1 206 ? 11.318 10.354 15.951 1.00 86.88 206 ILE A C 1
ATOM 1671 O O . ILE A 1 206 ? 11.304 10.189 14.735 1.00 86.88 206 ILE A O 1
ATOM 1675 N N . ASP A 1 207 ? 12.308 9.898 16.712 1.00 89.19 207 ASP A N 1
ATOM 1676 C CA . ASP A 1 207 ? 13.323 8.993 16.213 1.00 89.19 207 ASP A CA 1
ATOM 1677 C C . ASP A 1 207 ? 12.698 7.609 15.973 1.00 89.19 207 ASP A C 1
ATOM 1679 O O . ASP A 1 207 ? 12.743 6.732 16.841 1.00 89.19 207 ASP A O 1
ATOM 1683 N N . LYS A 1 208 ? 12.090 7.439 14.794 1.00 86.69 208 LYS A N 1
ATOM 1684 C CA . LYS A 1 208 ? 11.411 6.211 14.357 1.00 86.69 208 LYS A CA 1
ATOM 1685 C C . LYS A 1 208 ? 12.260 4.957 14.542 1.00 86.69 208 LYS A C 1
ATOM 1687 O O . LYS A 1 208 ? 11.752 3.938 15.001 1.00 86.69 208 LYS A O 1
ATOM 1692 N N . VAL A 1 209 ? 13.570 5.061 14.302 1.00 88.00 209 VAL A N 1
ATOM 1693 C CA . VAL A 1 209 ? 14.530 3.972 14.535 1.00 88.00 209 VAL A CA 1
ATOM 1694 C C . VAL A 1 209 ? 14.542 3.559 16.004 1.00 88.00 209 VAL A C 1
ATOM 1696 O O . VAL A 1 209 ? 14.336 2.387 16.301 1.00 88.00 209 VAL A O 1
ATOM 1699 N N . LYS A 1 210 ? 14.699 4.501 16.944 1.00 90.50 210 LYS A N 1
ATOM 1700 C CA . LYS A 1 210 ? 14.708 4.170 18.383 1.00 90.50 210 LYS A CA 1
ATOM 1701 C C . LYS A 1 210 ? 13.403 3.528 18.845 1.00 90.50 210 LYS A C 1
ATOM 1703 O O . LYS A 1 210 ? 13.424 2.649 19.707 1.00 90.50 210 LYS A O 1
ATOM 1708 N N . VAL A 1 211 ? 12.266 3.982 18.321 1.00 88.56 211 VAL A N 1
ATOM 1709 C CA . VAL A 1 211 ? 10.959 3.403 18.663 1.00 88.56 211 VAL A CA 1
ATOM 1710 C C . VAL A 1 211 ? 10.841 1.987 18.109 1.00 88.56 211 VAL A C 1
ATOM 1712 O O . VAL A 1 211 ? 10.509 1.068 18.858 1.00 88.56 211 VAL A O 1
ATOM 1715 N N . ALA A 1 212 ? 11.195 1.775 16.843 1.00 87.25 212 ALA A N 1
ATOM 1716 C CA . ALA A 1 212 ? 11.157 0.456 16.229 1.00 87.25 212 ALA A CA 1
ATOM 1717 C C . ALA A 1 212 ? 12.155 -0.525 16.883 1.00 87.25 212 ALA A C 1
ATOM 1719 O O . ALA A 1 212 ? 11.806 -1.680 17.120 1.00 87.25 212 ALA A O 1
ATOM 1720 N N . GLU A 1 213 ? 13.345 -0.076 17.297 1.00 91.88 213 GLU A N 1
ATOM 1721 C CA . GLU A 1 213 ? 14.293 -0.880 18.088 1.00 91.88 213 GLU A CA 1
ATOM 1722 C C . GLU A 1 213 ? 13.685 -1.330 19.426 1.00 91.88 213 GLU A C 1
ATOM 1724 O O . GLU A 1 213 ? 13.785 -2.505 19.794 1.00 91.88 213 GLU A O 1
ATOM 1729 N N . LYS A 1 214 ? 13.004 -0.425 20.147 1.00 91.44 214 LYS A N 1
ATOM 1730 C CA . LYS A 1 214 ? 12.264 -0.784 21.370 1.00 91.44 214 LYS A CA 1
ATOM 1731 C C . LYS A 1 214 ? 11.192 -1.834 21.076 1.00 91.44 214 LYS A C 1
ATOM 1733 O O . LYS A 1 214 ? 11.068 -2.791 21.838 1.00 91.44 214 LYS A O 1
ATOM 1738 N N . MET A 1 215 ? 10.452 -1.694 19.974 1.00 90.00 215 MET A N 1
ATOM 1739 C CA . MET A 1 215 ? 9.437 -2.672 19.571 1.00 90.00 215 MET A CA 1
ATOM 1740 C C . MET A 1 215 ? 10.050 -4.049 19.302 1.00 90.00 215 MET A C 1
ATOM 1742 O O . MET A 1 215 ? 9.573 -5.041 19.853 1.00 90.00 215 MET A O 1
ATOM 1746 N N . VAL A 1 216 ? 11.142 -4.115 18.534 1.00 91.25 216 VAL A N 1
ATOM 1747 C CA . VAL A 1 216 ? 11.869 -5.366 18.258 1.00 91.25 216 VAL A CA 1
ATOM 1748 C C . VAL A 1 216 ? 12.307 -6.046 19.558 1.00 91.25 216 VAL A C 1
ATOM 1750 O O . VAL A 1 216 ? 12.154 -7.262 19.689 1.00 91.25 216 VAL A O 1
ATOM 1753 N N . ASN A 1 217 ? 12.788 -5.278 20.539 1.00 92.25 217 ASN A N 1
ATOM 1754 C CA . ASN A 1 217 ? 13.220 -5.805 21.837 1.00 92.25 217 ASN A CA 1
ATOM 1755 C C . ASN A 1 217 ? 12.062 -6.324 22.707 1.00 92.25 217 ASN A C 1
ATOM 1757 O O . ASN A 1 217 ? 12.259 -7.266 23.472 1.00 92.25 217 ASN A O 1
ATOM 1761 N N . LEU A 1 218 ? 10.861 -5.747 22.586 1.00 89.94 218 LEU A N 1
ATOM 1762 C CA . LEU A 1 218 ? 9.667 -6.208 23.307 1.00 89.94 218 LEU A CA 1
ATOM 1763 C C . LEU A 1 218 ? 9.018 -7.443 22.666 1.00 89.94 218 LEU A C 1
ATOM 1765 O O . LEU A 1 218 ? 8.355 -8.222 23.351 1.00 89.94 218 LEU A O 1
ATOM 1769 N N . THR A 1 219 ? 9.180 -7.638 21.355 1.00 90.19 219 THR A N 1
ATOM 1770 C CA . THR A 1 219 ? 8.571 -8.780 20.660 1.00 90.19 219 THR A CA 1
ATOM 1771 C C . THR A 1 219 ? 9.273 -10.104 20.953 1.00 90.19 219 THR A C 1
ATOM 1773 O O . THR A 1 219 ? 10.469 -10.281 20.724 1.00 90.19 219 THR A O 1
ATOM 1776 N N . THR A 1 220 ? 8.490 -11.090 21.387 1.00 89.06 220 THR A N 1
ATOM 1777 C CA . THR A 1 220 ? 8.965 -12.461 21.636 1.00 89.06 220 THR A CA 1
ATOM 1778 C C . THR A 1 220 ? 8.504 -13.442 20.556 1.00 89.06 220 THR A C 1
ATOM 1780 O O . THR A 1 220 ? 9.213 -14.395 20.233 1.00 89.06 220 THR A O 1
ATOM 1783 N N . GLY A 1 221 ? 7.337 -13.207 19.945 1.00 86.12 221 GLY A N 1
ATOM 1784 C CA . GLY A 1 221 ? 6.793 -14.051 18.884 1.00 86.12 221 GLY A CA 1
ATOM 1785 C C . GLY A 1 221 ? 7.489 -13.829 17.541 1.00 86.12 221 GLY A C 1
ATOM 1786 O O . GLY A 1 221 ? 7.636 -12.694 17.100 1.00 86.12 221 GLY A O 1
ATOM 1787 N N . ARG A 1 222 ? 7.843 -14.913 16.833 1.00 84.44 222 ARG A N 1
ATOM 1788 C CA . ARG A 1 222 ? 8.529 -14.860 15.523 1.00 84.44 222 ARG A CA 1
ATOM 1789 C C . ARG A 1 222 ? 7.841 -13.929 14.520 1.00 84.44 222 ARG A C 1
ATOM 1791 O O . ARG A 1 222 ? 8.517 -13.117 13.905 1.00 84.44 222 ARG A O 1
ATOM 1798 N N . LYS A 1 223 ? 6.511 -14.032 14.383 1.00 81.56 223 LYS A N 1
ATOM 1799 C CA . LYS A 1 223 ? 5.721 -13.181 13.477 1.00 81.56 223 LYS A CA 1
ATOM 1800 C C . LYS A 1 223 ? 5.800 -11.706 13.879 1.00 81.56 223 LYS A C 1
ATOM 1802 O O . LYS A 1 223 ? 6.209 -10.889 13.074 1.00 81.56 223 LYS A O 1
ATOM 1807 N N . GLN A 1 224 ? 5.478 -11.398 15.137 1.00 83.06 224 GLN A N 1
ATOM 1808 C CA . GLN A 1 224 ? 5.526 -10.029 15.660 1.00 83.06 224 GLN A CA 1
ATOM 1809 C C . GLN A 1 224 ? 6.919 -9.418 15.498 1.00 83.06 224 GLN A C 1
ATOM 1811 O O . GLN A 1 224 ? 7.036 -8.268 15.102 1.00 83.06 224 GLN A O 1
ATOM 1816 N N . LYS A 1 225 ? 7.967 -10.206 15.752 1.00 88.44 225 LYS A N 1
ATOM 1817 C CA . LYS A 1 225 ? 9.352 -9.767 15.624 1.00 88.44 225 LYS A CA 1
ATOM 1818 C C . LYS A 1 225 ? 9.738 -9.458 14.179 1.00 88.44 225 LYS A C 1
ATOM 1820 O O . LYS A 1 225 ? 10.414 -8.463 13.949 1.00 88.44 225 LYS A O 1
ATOM 1825 N N . ILE A 1 226 ? 9.273 -10.254 13.213 1.00 79.75 226 ILE A N 1
ATOM 1826 C CA . ILE A 1 226 ? 9.422 -9.937 11.784 1.00 79.75 226 ILE A CA 1
ATOM 1827 C C . ILE A 1 226 ? 8.687 -8.634 11.451 1.00 79.75 226 ILE A C 1
ATOM 1829 O O . ILE A 1 226 ? 9.308 -7.746 10.879 1.00 79.75 226 ILE A O 1
ATOM 1833 N N . ASP A 1 227 ? 7.426 -8.480 11.870 1.00 75.44 227 ASP A N 1
ATOM 1834 C CA . ASP A 1 227 ? 6.642 -7.261 11.617 1.00 75.44 227 ASP A CA 1
ATOM 1835 C C . ASP A 1 227 ? 7.352 -6.009 12.177 1.00 75.44 227 ASP A C 1
ATOM 1837 O O . ASP A 1 227 ? 7.426 -4.976 11.518 1.00 75.44 227 ASP A O 1
ATOM 1841 N N . THR A 1 228 ? 7.941 -6.099 13.375 1.00 86.12 228 THR A N 1
ATOM 1842 C CA . THR A 1 228 ? 8.697 -4.983 13.972 1.00 86.12 228 THR A CA 1
ATOM 1843 C C . THR A 1 228 ? 10.062 -4.751 13.339 1.00 86.12 228 THR A C 1
ATOM 1845 O O . THR A 1 228 ? 10.519 -3.613 13.308 1.00 86.12 228 THR A O 1
ATOM 1848 N N . LEU A 1 229 ? 10.723 -5.799 12.835 1.00 86.06 229 LEU A N 1
ATOM 1849 C CA . LEU A 1 229 ? 11.969 -5.646 12.085 1.00 86.06 229 LEU A CA 1
ATOM 1850 C C . LEU A 1 229 ? 11.699 -4.970 10.737 1.00 86.06 229 LEU A C 1
ATOM 1852 O O . LEU A 1 229 ? 12.498 -4.144 10.330 1.00 86.06 229 LEU A O 1
ATOM 1856 N N . LEU A 1 230 ? 10.571 -5.253 10.079 1.00 79.62 230 LEU A N 1
ATOM 1857 C CA . LEU A 1 230 ? 10.159 -4.530 8.870 1.00 79.62 230 LEU A CA 1
ATOM 1858 C C . LEU A 1 230 ? 9.899 -3.046 9.165 1.00 79.62 230 LEU A C 1
ATOM 1860 O O . LEU A 1 230 ? 10.375 -2.188 8.434 1.00 79.62 230 LEU A O 1
ATOM 1864 N N . LEU A 1 231 ? 9.237 -2.725 10.279 1.00 80.00 231 LEU A N 1
ATOM 1865 C CA . LEU A 1 231 ? 9.050 -1.328 10.688 1.00 80.00 231 LEU A CA 1
ATOM 1866 C C . LEU A 1 231 ? 10.386 -0.623 10.997 1.00 80.00 231 LEU A C 1
ATOM 1868 O O . LEU A 1 231 ? 10.582 0.548 10.670 1.00 80.00 231 LEU A O 1
ATOM 1872 N N . LEU A 1 232 ? 11.327 -1.331 11.628 1.00 88.50 232 LEU A N 1
ATOM 1873 C CA . LEU A 1 232 ? 12.680 -0.826 11.881 1.00 88.50 232 LEU A CA 1
ATOM 1874 C C . LEU A 1 232 ? 13.431 -0.570 10.571 1.00 88.50 232 LEU A C 1
ATOM 1876 O O . LEU A 1 232 ? 14.094 0.450 10.417 1.00 88.50 232 LEU A O 1
ATOM 1880 N N . ASP A 1 233 ? 13.273 -1.478 9.622 1.00 82.94 233 ASP A N 1
ATOM 1881 C CA . ASP A 1 233 ? 13.848 -1.403 8.293 1.00 82.94 233 ASP A CA 1
ATOM 1882 C C . ASP A 1 233 ? 13.326 -0.192 7.493 1.00 82.94 233 ASP A C 1
ATOM 1884 O O . ASP A 1 233 ? 14.116 0.575 6.937 1.00 82.94 233 ASP A O 1
ATOM 1888 N N . GLU A 1 234 ? 12.013 0.048 7.520 1.00 75.75 234 GLU A N 1
ATOM 1889 C CA . GLU A 1 234 ? 11.381 1.260 6.978 1.00 75.75 234 GLU A CA 1
ATOM 1890 C C . GLU A 1 234 ? 11.917 2.528 7.659 1.00 75.75 234 GLU A C 1
ATOM 1892 O O . GLU A 1 234 ? 12.236 3.513 6.996 1.00 75.75 234 GLU A O 1
ATOM 1897 N N . SER A 1 235 ? 12.104 2.486 8.980 1.00 81.00 235 SER A N 1
ATOM 1898 C CA . SER A 1 235 ? 12.643 3.617 9.748 1.00 81.00 235 SER A CA 1
ATOM 1899 C C . SER A 1 235 ? 14.084 3.956 9.367 1.00 81.00 235 SER A C 1
ATOM 1901 O O . SER A 1 235 ? 14.452 5.130 9.313 1.00 81.00 235 SER A O 1
ATOM 1903 N N . TYR A 1 236 ? 14.915 2.940 9.119 1.00 83.81 236 TYR A N 1
ATOM 1904 C CA . TYR A 1 236 ? 16.277 3.139 8.630 1.00 83.81 236 TYR A CA 1
ATOM 1905 C C . TYR A 1 236 ? 16.286 3.697 7.210 1.00 83.81 236 TYR A C 1
ATOM 1907 O O . TYR A 1 236 ? 17.117 4.552 6.911 1.00 83.81 236 TYR A O 1
ATOM 1915 N N . LEU A 1 237 ? 15.345 3.270 6.363 1.00 72.75 237 LEU A N 1
ATOM 1916 C CA . LEU A 1 237 ? 15.193 3.802 5.013 1.00 72.75 237 LEU A CA 1
ATOM 1917 C C . LEU A 1 237 ? 14.825 5.291 5.026 1.00 72.75 237 LEU A C 1
ATOM 1919 O O . LEU A 1 237 ? 15.447 6.061 4.302 1.00 72.75 237 LEU A O 1
ATOM 1923 N N . GLU A 1 238 ? 13.874 5.709 5.866 1.00 72.00 238 GLU A N 1
ATOM 1924 C CA . GLU A 1 238 ? 13.503 7.128 6.008 1.00 72.00 238 GLU A CA 1
ATOM 1925 C C . GLU A 1 238 ? 14.660 8.004 6.512 1.00 72.00 238 GLU A C 1
ATOM 1927 O O . GLU A 1 238 ? 14.735 9.184 6.184 1.00 72.00 238 GLU A O 1
ATOM 1932 N N . LYS A 1 239 ? 15.565 7.429 7.309 1.00 79.44 239 LYS A N 1
ATOM 1933 C CA . LYS A 1 239 ? 16.778 8.098 7.799 1.00 79.44 239 LYS A CA 1
ATOM 1934 C C . LYS A 1 239 ? 17.981 7.975 6.867 1.00 79.44 239 LYS A C 1
ATOM 1936 O O . LYS A 1 239 ? 19.070 8.388 7.258 1.00 79.44 239 LYS A O 1
ATOM 1941 N N . GLU A 1 240 ? 17.812 7.346 5.706 1.00 74.31 240 GLU A N 1
ATOM 1942 C CA . GLU A 1 240 ? 18.895 7.045 4.765 1.00 74.31 240 GLU A CA 1
ATOM 1943 C C . GLU A 1 240 ? 20.046 6.225 5.400 1.00 74.31 240 GLU A C 1
ATOM 1945 O O . GLU A 1 240 ? 21.155 6.165 4.870 1.00 74.31 240 GLU A O 1
ATOM 1950 N N . SER A 1 241 ? 19.792 5.518 6.516 1.00 78.00 241 SER A N 1
ATOM 1951 C CA . SER A 1 241 ? 20.769 4.614 7.146 1.00 78.00 241 SER A CA 1
ATOM 1952 C C . SER A 1 241 ? 20.727 3.239 6.482 1.00 78.00 241 SER A C 1
ATOM 1954 O O . SER A 1 241 ? 20.205 2.253 7.008 1.00 78.00 241 SER A O 1
ATOM 1956 N N . ILE A 1 242 ? 21.258 3.183 5.266 1.00 67.38 242 ILE A N 1
ATOM 1957 C CA . ILE A 1 242 ? 21.151 2.011 4.391 1.00 67.38 242 ILE A CA 1
ATOM 1958 C C . ILE A 1 242 ? 21.824 0.773 5.007 1.00 67.38 242 ILE A C 1
ATOM 1960 O O . ILE A 1 242 ? 21.283 -0.328 4.907 1.00 67.38 242 ILE A O 1
ATOM 1964 N N . GLU A 1 243 ? 22.963 0.943 5.685 1.00 70.81 243 GLU A N 1
ATOM 1965 C CA . GLU A 1 243 ? 23.724 -0.159 6.299 1.00 70.81 243 GLU A CA 1
ATOM 1966 C C . GLU A 1 243 ? 22.956 -0.839 7.443 1.00 70.81 243 GLU A C 1
ATOM 1968 O O . GLU A 1 243 ? 22.889 -2.069 7.504 1.00 70.81 243 GLU A O 1
ATOM 1973 N N . ASP A 1 244 ? 22.315 -0.059 8.316 1.00 80.12 244 ASP A N 1
ATOM 1974 C CA . ASP A 1 244 ? 21.538 -0.610 9.429 1.00 80.12 244 ASP A CA 1
ATOM 1975 C C . ASP A 1 244 ? 20.245 -1.294 8.944 1.00 80.12 244 ASP A C 1
ATOM 1977 O O . ASP A 1 244 ? 19.823 -2.325 9.483 1.00 80.12 244 ASP A O 1
ATOM 1981 N N . GLY A 1 245 ? 19.635 -0.769 7.876 1.00 76.50 245 GLY A N 1
ATOM 1982 C CA . GLY A 1 245 ? 18.518 -1.433 7.208 1.00 76.50 245 GLY A CA 1
ATOM 1983 C C . GLY A 1 245 ? 18.934 -2.789 6.626 1.00 76.50 245 GLY A C 1
ATOM 1984 O O . GLY A 1 245 ? 18.250 -3.794 6.814 1.00 76.50 245 GLY A O 1
ATOM 1985 N N . ILE A 1 246 ? 20.068 -2.852 5.923 1.00 69.31 246 ILE A N 1
ATOM 1986 C CA . ILE A 1 246 ? 20.627 -4.099 5.360 1.00 69.31 246 ILE A CA 1
ATOM 1987 C C . ILE A 1 246 ? 20.799 -5.157 6.457 1.00 69.31 246 ILE A C 1
ATOM 1989 O O . ILE A 1 246 ? 20.373 -6.304 6.289 1.00 69.31 246 ILE A O 1
ATOM 1993 N N . GLU A 1 247 ? 21.344 -4.766 7.608 1.00 78.88 247 GLU A N 1
ATOM 1994 C CA . GLU A 1 247 ? 21.481 -5.653 8.764 1.00 78.88 247 GLU A CA 1
ATOM 1995 C C . GLU A 1 247 ? 20.122 -6.133 9.302 1.00 78.88 247 GLU A C 1
ATOM 1997 O O . GLU A 1 247 ? 19.942 -7.297 9.675 1.00 78.88 247 GLU A O 1
ATOM 2002 N N . THR A 1 248 ? 19.125 -5.254 9.303 1.00 84.00 248 THR A N 1
ATOM 2003 C CA . THR A 1 248 ? 17.763 -5.588 9.729 1.00 84.00 248 THR A CA 1
ATOM 2004 C C . THR A 1 248 ? 17.124 -6.627 8.804 1.00 84.00 248 THR A C 1
ATOM 2006 O O . THR A 1 248 ? 16.584 -7.629 9.286 1.00 84.00 248 THR A O 1
ATOM 2009 N N . LEU A 1 249 ? 17.274 -6.478 7.485 1.00 76.81 249 LEU A N 1
ATOM 2010 C CA . LEU A 1 249 ? 16.836 -7.478 6.503 1.00 76.81 249 LEU A CA 1
ATOM 2011 C C . LEU A 1 249 ? 17.561 -8.818 6.676 1.00 76.81 249 LEU A C 1
ATOM 2013 O O . LEU A 1 249 ? 16.935 -9.876 6.568 1.00 76.81 249 LEU A O 1
ATOM 2017 N N . TYR A 1 250 ? 18.856 -8.801 7.004 1.00 72.81 250 TYR A N 1
ATOM 2018 C CA . TYR A 1 250 ? 19.618 -10.020 7.290 1.00 72.81 250 TYR A CA 1
ATOM 2019 C C . TYR A 1 250 ? 19.039 -10.775 8.494 1.00 72.81 250 TYR A C 1
ATOM 2021 O O . TYR A 1 250 ? 18.852 -11.996 8.443 1.00 72.81 250 TYR A O 1
ATOM 2029 N N . ARG A 1 251 ? 18.671 -10.057 9.563 1.00 84.06 251 ARG A N 1
ATOM 2030 C CA . ARG A 1 251 ? 18.004 -10.647 10.736 1.00 84.06 251 ARG A CA 1
ATOM 2031 C C . ARG A 1 251 ? 16.661 -11.269 10.369 1.00 84.06 251 ARG A C 1
ATOM 2033 O O . ARG A 1 251 ? 16.389 -12.390 10.801 1.00 84.06 251 ARG A O 1
ATOM 2040 N N . ILE A 1 252 ? 15.854 -10.590 9.552 1.00 79.38 252 ILE A N 1
ATOM 2041 C CA . ILE A 1 252 ? 14.581 -11.130 9.045 1.00 79.38 252 ILE A CA 1
ATOM 2042 C C . ILE A 1 252 ? 14.833 -12.423 8.261 1.00 79.38 252 ILE A C 1
ATOM 2044 O O . ILE A 1 252 ? 14.200 -13.441 8.543 1.00 79.38 252 ILE A O 1
ATOM 2048 N N . HIS A 1 253 ? 15.797 -12.419 7.338 1.00 70.88 253 HIS A N 1
ATOM 2049 C CA . HIS A 1 253 ? 16.155 -13.591 6.539 1.00 70.88 253 HIS A CA 1
ATOM 2050 C C . HIS A 1 253 ? 16.539 -14.796 7.415 1.00 70.88 253 HIS A C 1
ATOM 2052 O O . HIS A 1 253 ? 16.002 -15.893 7.238 1.00 70.88 253 HIS A O 1
ATOM 2058 N N . HIS A 1 254 ? 17.405 -14.600 8.415 1.00 74.44 254 HIS A N 1
ATOM 2059 C CA . HIS A 1 254 ? 17.783 -15.665 9.355 1.00 74.44 254 HIS A CA 1
ATOM 2060 C C . HIS A 1 254 ? 16.606 -16.172 10.172 1.00 74.44 254 HIS A C 1
ATOM 2062 O O . HIS A 1 254 ? 16.440 -17.380 10.342 1.00 74.44 254 HIS A O 1
ATOM 2068 N N . MET A 1 255 ? 15.747 -15.262 10.627 1.00 77.31 255 MET A N 1
ATOM 2069 C CA . MET A 1 255 ? 14.532 -15.626 11.342 1.00 77.31 255 MET A CA 1
ATOM 2070 C C . MET A 1 255 ? 13.543 -16.398 10.477 1.00 77.31 255 MET A C 1
ATOM 2072 O O . MET A 1 255 ? 12.690 -17.078 11.037 1.00 77.31 255 MET A O 1
ATOM 2076 N N . LEU A 1 256 ? 13.620 -16.337 9.150 1.00 69.44 256 LEU A N 1
ATOM 2077 C CA . LEU A 1 256 ? 12.725 -17.044 8.231 1.00 69.44 256 LEU A CA 1
ATOM 2078 C C . LEU A 1 256 ? 13.196 -18.473 7.881 1.00 69.44 256 LEU A C 1
ATOM 2080 O O . LEU A 1 256 ? 12.401 -19.270 7.380 1.00 69.44 256 LEU A O 1
ATOM 2084 N N . ARG A 1 257 ? 14.416 -18.878 8.257 1.00 74.81 257 ARG A N 1
ATOM 2085 C CA . ARG A 1 257 ? 14.977 -20.214 7.964 1.00 74.81 257 ARG A CA 1
ATOM 2086 C C . ARG A 1 257 ? 14.692 -21.240 9.090 1.00 74.81 257 ARG A C 1
ATOM 2088 O O . ARG A 1 257 ? 14.819 -20.858 10.250 1.0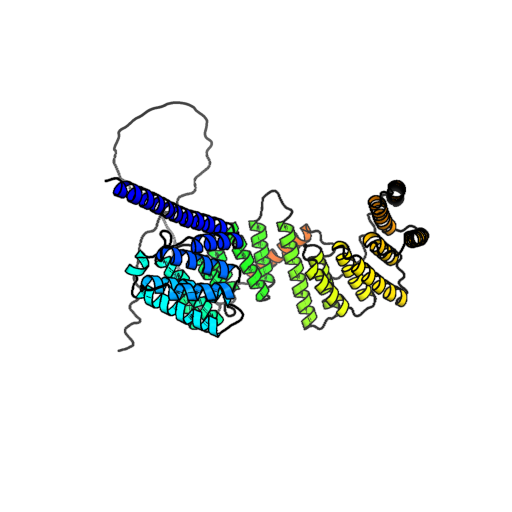0 74.81 257 ARG A O 1
ATOM 2095 N N . PRO A 1 258 ? 14.355 -22.534 8.834 1.00 52.78 258 PRO A N 1
ATOM 2096 C CA . PRO A 1 258 ? 14.070 -23.238 7.577 1.00 52.78 258 PRO A CA 1
ATOM 2097 C C . PRO A 1 258 ? 12.611 -23.761 7.498 1.00 52.78 258 PRO A C 1
ATOM 2099 O O . PRO A 1 258 ? 12.184 -24.577 8.310 1.00 52.78 258 PRO A O 1
ATOM 2102 N N . SER A 1 259 ? 11.854 -23.366 6.474 1.00 51.22 259 SER A N 1
ATOM 2103 C CA . SER A 1 259 ? 10.674 -24.113 6.011 1.00 51.22 259 SER A CA 1
ATOM 2104 C C . SER A 1 259 ? 10.808 -24.287 4.503 1.00 51.22 259 SER A C 1
ATOM 2106 O O . SER A 1 259 ? 11.261 -23.379 3.812 1.00 51.22 259 SER A O 1
ATOM 2108 N N . SER A 1 260 ? 10.503 -25.474 3.997 1.00 51.41 260 SER A N 1
ATOM 2109 C CA . SER A 1 260 ? 10.864 -25.998 2.672 1.00 51.41 260 SER A CA 1
ATOM 2110 C C . SER A 1 260 ? 10.281 -25.258 1.454 1.00 51.41 260 SER A C 1
ATOM 2112 O O . SER A 1 260 ? 10.506 -25.700 0.330 1.00 51.41 260 SER A O 1
ATOM 2114 N N . SER A 1 261 ? 9.605 -24.119 1.624 1.00 55.03 261 SER A N 1
ATOM 2115 C CA . SER A 1 261 ? 9.204 -23.238 0.519 1.00 55.03 261 SER A CA 1
ATOM 2116 C C . SER A 1 261 ? 10.158 -22.038 0.405 1.00 55.03 261 SER A C 1
ATOM 2118 O O . SER A 1 261 ? 9.866 -20.936 0.870 1.00 55.03 261 SER A O 1
ATOM 2120 N N . LYS A 1 262 ? 11.323 -22.272 -0.206 1.00 54.69 262 LYS A N 1
ATOM 2121 C CA . LYS A 1 262 ? 12.404 -21.288 -0.402 1.00 54.69 262 LYS A CA 1
ATOM 2122 C C . LYS A 1 262 ? 12.048 -20.055 -1.254 1.00 54.69 262 LYS A C 1
ATOM 2124 O O . LYS A 1 262 ? 12.754 -19.065 -1.175 1.00 54.69 262 LYS A O 1
ATOM 2129 N N . SER A 1 263 ? 10.989 -20.063 -2.063 1.00 59.16 263 SER A N 1
ATOM 2130 C CA . SER A 1 263 ? 10.937 -19.155 -3.223 1.00 59.16 263 SER A CA 1
ATOM 2131 C C . SER A 1 263 ? 10.372 -17.744 -2.996 1.00 59.16 263 SER A C 1
ATOM 2133 O O . SER A 1 263 ? 10.628 -16.882 -3.822 1.00 59.16 263 SER A O 1
ATOM 2135 N N . GLY A 1 264 ? 9.623 -17.467 -1.919 1.00 62.56 264 GLY A N 1
ATOM 2136 C CA . GLY A 1 264 ? 8.956 -16.158 -1.759 1.00 62.56 264 GLY A CA 1
ATOM 2137 C C . GLY A 1 264 ? 9.807 -15.084 -1.070 1.00 62.56 264 GLY A C 1
ATOM 2138 O O . GLY A 1 264 ? 9.995 -13.985 -1.579 1.00 62.56 264 GLY A O 1
ATOM 2139 N N . TRP A 1 265 ? 10.341 -15.406 0.109 1.00 59.81 265 TRP A N 1
ATOM 2140 C CA . TRP A 1 265 ? 10.992 -14.417 0.976 1.00 59.81 265 TRP A CA 1
ATOM 2141 C C . TRP A 1 265 ? 12.456 -14.151 0.615 1.00 59.81 265 TRP A C 1
ATOM 2143 O O . TRP A 1 265 ? 12.949 -13.052 0.852 1.00 59.81 265 TRP A O 1
ATOM 2153 N N . GLU A 1 266 ? 13.151 -15.138 0.036 1.00 64.12 266 GLU A N 1
ATOM 2154 C CA . GLU A 1 266 ? 14.511 -14.953 -0.492 1.00 64.12 266 GLU A CA 1
ATOM 2155 C C . GLU A 1 266 ? 14.496 -13.918 -1.627 1.00 64.12 266 GLU A C 1
ATOM 2157 O O . GLU A 1 266 ? 15.302 -12.991 -1.605 1.00 64.12 266 GLU A O 1
ATOM 2162 N N . GLY A 1 267 ? 13.508 -13.997 -2.527 1.00 69.31 267 GLY A N 1
ATOM 2163 C CA . GLY A 1 267 ? 13.296 -13.009 -3.588 1.00 69.31 267 GLY A CA 1
ATOM 2164 C C . GLY A 1 267 ? 13.033 -11.603 -3.047 1.00 69.31 267 GLY A C 1
ATOM 2165 O O . GLY A 1 267 ? 13.688 -10.660 -3.476 1.00 69.31 267 GLY A O 1
ATOM 2166 N N . MET A 1 268 ? 12.164 -11.457 -2.039 1.00 70.12 268 MET A N 1
ATOM 2167 C CA . MET A 1 268 ? 11.894 -10.149 -1.417 1.00 70.12 268 MET A CA 1
ATOM 2168 C C . MET A 1 268 ? 13.126 -9.543 -0.735 1.00 70.12 268 MET A C 1
ATOM 2170 O O . MET A 1 268 ? 13.365 -8.345 -0.858 1.00 70.12 268 MET A O 1
ATOM 2174 N N . ALA A 1 269 ? 13.922 -10.352 -0.030 1.00 69.75 269 ALA A N 1
ATOM 2175 C CA . ALA A 1 269 ? 15.140 -9.870 0.618 1.00 69.75 269 ALA A CA 1
ATOM 2176 C C . ALA A 1 269 ? 16.199 -9.437 -0.411 1.00 69.75 269 ALA A C 1
ATOM 2178 O O . ALA A 1 269 ? 16.813 -8.383 -0.251 1.00 69.75 269 ALA A O 1
ATOM 2179 N N . ILE A 1 270 ? 16.378 -10.217 -1.485 1.00 72.69 270 ILE A N 1
ATOM 2180 C CA . ILE A 1 270 ? 17.282 -9.875 -2.593 1.00 72.69 270 ILE A CA 1
ATOM 2181 C C . ILE A 1 270 ? 16.805 -8.602 -3.295 1.00 72.69 270 ILE A C 1
ATOM 2183 O O . ILE A 1 270 ? 17.612 -7.703 -3.523 1.00 72.69 270 ILE A O 1
ATOM 2187 N N . PHE A 1 271 ? 15.508 -8.496 -3.591 1.00 79.25 271 PHE A N 1
ATOM 2188 C CA . PHE A 1 271 ? 14.909 -7.301 -4.181 1.00 79.25 271 PHE A CA 1
ATOM 2189 C C . PHE A 1 271 ? 15.148 -6.068 -3.305 1.00 79.25 271 PHE A C 1
ATOM 2191 O O . PHE A 1 271 ? 15.681 -5.075 -3.789 1.00 79.25 271 PHE A O 1
ATOM 2198 N N . ALA A 1 272 ? 14.841 -6.144 -2.006 1.00 74.81 272 ALA A N 1
ATOM 2199 C CA . ALA A 1 272 ? 15.029 -5.032 -1.077 1.00 74.81 272 ALA A CA 1
ATOM 2200 C C . ALA A 1 272 ? 16.502 -4.600 -0.971 1.00 74.81 272 ALA A C 1
ATOM 2202 O O . ALA A 1 272 ? 16.798 -3.405 -0.921 1.00 74.81 272 ALA A O 1
ATOM 2203 N N . TYR A 1 273 ? 17.434 -5.555 -0.988 1.00 76.19 273 TYR A N 1
ATOM 2204 C CA . TYR A 1 273 ? 18.866 -5.262 -1.002 1.00 76.19 273 TYR A CA 1
ATOM 2205 C C . TYR A 1 273 ? 19.306 -4.588 -2.309 1.00 76.19 273 TYR A C 1
ATOM 2207 O O . TYR A 1 273 ? 19.923 -3.523 -2.258 1.00 76.19 273 TYR A O 1
ATOM 2215 N N . LYS A 1 274 ? 18.952 -5.154 -3.473 1.00 81.88 274 LYS A N 1
ATOM 2216 C CA . LYS A 1 274 ? 19.274 -4.558 -4.780 1.00 81.88 274 LYS A CA 1
ATOM 2217 C C . LYS A 1 274 ? 18.691 -3.147 -4.889 1.00 81.88 274 LYS A C 1
ATOM 2219 O O . LYS A 1 274 ? 19.415 -2.213 -5.220 1.00 81.88 274 LYS A O 1
ATOM 2224 N N . LEU A 1 275 ? 17.425 -2.972 -4.505 1.00 82.69 275 LEU A N 1
ATOM 2225 C CA . LEU A 1 275 ? 16.738 -1.680 -4.481 1.00 82.69 275 LEU A CA 1
ATOM 2226 C C . LEU A 1 275 ? 17.511 -0.641 -3.659 1.00 82.69 275 LEU A C 1
ATOM 2228 O O . LEU A 1 275 ? 17.649 0.506 -4.079 1.00 82.69 275 LEU A O 1
ATOM 2232 N N . ARG A 1 276 ? 18.044 -1.033 -2.500 1.00 76.44 276 ARG A N 1
ATOM 2233 C CA . ARG A 1 276 ? 18.850 -0.149 -1.649 1.00 76.44 276 ARG A CA 1
ATOM 2234 C C . ARG A 1 276 ? 20.198 0.196 -2.232 1.00 76.44 276 ARG A C 1
ATOM 2236 O O . ARG A 1 276 ? 20.573 1.363 -2.197 1.00 76.44 276 ARG A O 1
ATOM 2243 N N . ALA A 1 277 ? 20.918 -0.799 -2.734 1.00 79.56 277 ALA A N 1
ATOM 2244 C CA . ALA A 1 277 ? 22.227 -0.584 -3.325 1.00 79.56 277 ALA A CA 1
ATOM 2245 C C . ALA A 1 277 ? 22.128 0.390 -4.510 1.00 79.56 277 ALA A C 1
ATOM 2247 O O . ALA A 1 277 ? 22.893 1.351 -4.579 1.00 79.56 277 ALA A O 1
ATOM 2248 N N . VAL A 1 278 ? 21.121 0.207 -5.370 1.00 86.88 278 VAL A N 1
ATOM 2249 C CA . VAL A 1 278 ? 20.884 1.093 -6.516 1.00 86.88 278 VAL A CA 1
ATOM 2250 C C . VAL A 1 278 ? 20.429 2.486 -6.067 1.00 86.88 278 VAL A C 1
ATOM 2252 O O . VAL A 1 278 ? 20.958 3.475 -6.561 1.00 86.88 278 VAL A O 1
ATOM 2255 N N . LYS A 1 279 ? 19.524 2.610 -5.082 1.00 85.31 279 LYS A N 1
ATOM 2256 C CA . LYS A 1 279 ? 19.116 3.927 -4.547 1.00 85.31 279 LYS A CA 1
ATOM 2257 C C . LYS A 1 279 ? 20.258 4.694 -3.883 1.00 85.31 279 LYS A C 1
ATOM 2259 O O . LYS A 1 279 ? 20.354 5.901 -4.072 1.00 85.31 279 LYS A O 1
ATOM 2264 N N . LYS A 1 280 ? 21.127 4.007 -3.131 1.00 82.94 280 LYS A N 1
ATOM 2265 C CA . LYS A 1 280 ? 22.336 4.614 -2.559 1.00 82.94 280 LYS A CA 1
ATOM 2266 C C . LYS A 1 280 ? 23.202 5.206 -3.663 1.00 82.94 280 LYS A C 1
ATOM 2268 O O . LYS A 1 280 ? 23.596 6.363 -3.587 1.00 82.94 280 LYS A O 1
ATOM 2273 N N . ARG A 1 281 ? 23.465 4.405 -4.698 1.00 84.88 281 ARG A N 1
ATOM 2274 C CA . ARG A 1 281 ? 24.298 4.820 -5.822 1.00 84.88 281 ARG A CA 1
ATOM 2275 C C . ARG A 1 281 ? 23.673 5.978 -6.595 1.00 84.88 281 ARG A C 1
ATOM 2277 O O . ARG A 1 281 ? 24.392 6.890 -6.981 1.00 84.88 281 ARG A O 1
ATOM 2284 N N . LEU A 1 282 ? 22.353 5.965 -6.776 1.00 90.25 282 LEU A N 1
ATOM 2285 C CA . LEU A 1 282 ? 21.625 7.068 -7.396 1.00 90.25 282 LEU A CA 1
ATOM 2286 C C . LEU A 1 282 ? 21.848 8.376 -6.629 1.00 90.25 282 LEU A C 1
ATOM 2288 O O . LEU A 1 282 ? 22.205 9.367 -7.254 1.00 90.25 282 LEU A O 1
ATOM 2292 N N . ALA A 1 283 ? 21.713 8.361 -5.299 1.00 82.88 283 ALA A N 1
ATOM 2293 C CA . ALA A 1 283 ? 21.951 9.540 -4.465 1.00 82.88 283 ALA A CA 1
ATOM 2294 C C . ALA A 1 283 ? 23.398 10.057 -4.584 1.00 82.88 283 ALA A C 1
ATOM 2296 O O . ALA A 1 283 ? 23.606 11.250 -4.786 1.00 82.88 283 ALA A O 1
ATOM 2297 N N . GLU A 1 284 ? 24.397 9.166 -4.557 1.00 85.06 284 GLU A N 1
ATOM 2298 C CA . GLU A 1 284 ? 25.806 9.535 -4.789 1.00 85.06 284 GLU A CA 1
ATOM 2299 C C . GLU A 1 284 ? 25.996 10.202 -6.167 1.00 85.06 284 GLU A C 1
ATOM 2301 O O . GLU A 1 284 ? 26.614 11.260 -6.275 1.00 85.06 284 GLU A O 1
ATOM 2306 N N . CYS A 1 285 ? 25.418 9.628 -7.227 1.00 91.44 285 CYS A N 1
ATOM 2307 C CA . CYS A 1 285 ? 25.483 10.200 -8.573 1.00 91.44 285 CYS A CA 1
ATOM 2308 C C . CYS A 1 285 ? 24.716 11.533 -8.694 1.00 91.44 285 CYS A C 1
ATOM 2310 O O . CYS A 1 285 ? 25.084 12.382 -9.508 1.00 91.44 285 CYS A O 1
ATOM 2312 N N . GLU A 1 286 ? 23.649 11.749 -7.922 1.00 91.25 286 GLU A N 1
ATOM 2313 C CA . GLU A 1 286 ? 22.945 13.037 -7.837 1.00 91.25 286 GLU A CA 1
ATOM 2314 C C . GLU A 1 286 ? 23.805 14.115 -7.171 1.00 91.25 286 GLU A C 1
ATOM 2316 O O . GLU A 1 286 ? 23.917 15.218 -7.712 1.00 91.25 286 GLU A O 1
ATOM 2321 N N . GLU A 1 287 ? 24.465 13.790 -6.058 1.00 92.56 287 GLU A N 1
ATOM 2322 C CA . GLU A 1 287 ? 25.384 14.696 -5.357 1.00 92.56 287 GLU A CA 1
ATOM 2323 C C . GLU A 1 287 ? 26.595 15.080 -6.219 1.00 92.56 287 GLU A C 1
ATOM 2325 O O . GLU A 1 287 ? 27.000 16.246 -6.251 1.00 92.56 287 GLU A O 1
ATOM 2330 N N . GLU A 1 288 ? 27.152 14.116 -6.951 1.00 95.62 288 GLU A N 1
ATOM 2331 C CA . GLU A 1 288 ? 28.279 14.327 -7.866 1.00 95.62 288 GLU A CA 1
ATOM 2332 C C . GLU A 1 288 ? 27.867 15.042 -9.167 1.00 95.62 288 GLU A C 1
ATOM 2334 O O . GLU A 1 288 ? 28.721 15.557 -9.894 1.00 95.62 288 GLU A O 1
ATOM 2339 N N . GLY A 1 289 ? 26.566 15.088 -9.478 1.00 95.25 289 GLY A N 1
ATOM 2340 C CA . GLY A 1 289 ? 26.061 15.540 -10.776 1.00 95.25 289 GLY A CA 1
ATOM 2341 C C . GLY A 1 289 ? 26.396 14.584 -11.933 1.00 95.25 289 GLY A C 1
ATOM 2342 O O . GLY A 1 289 ? 26.387 15.000 -13.095 1.00 95.25 289 GLY A O 1
ATOM 2343 N N . ASP A 1 290 ? 26.693 13.317 -11.631 1.00 96.31 290 ASP A N 1
ATOM 2344 C CA . ASP A 1 290 ? 26.977 12.250 -12.592 1.00 96.31 290 ASP A CA 1
ATOM 2345 C C . ASP A 1 290 ? 25.689 11.774 -13.278 1.00 96.31 290 ASP A C 1
ATOM 2347 O O . ASP A 1 290 ? 24.980 10.874 -12.822 1.00 96.31 290 ASP A O 1
ATOM 2351 N N . ARG A 1 291 ? 25.381 12.398 -14.416 1.00 96.25 291 ARG A N 1
ATOM 2352 C CA . ARG A 1 291 ? 24.174 12.102 -15.196 1.00 96.25 291 ARG A CA 1
ATOM 2353 C C . ARG A 1 291 ? 24.167 10.688 -15.790 1.00 96.25 291 ARG A C 1
ATOM 2355 O O . ARG A 1 291 ? 23.093 10.101 -15.904 1.00 96.25 291 ARG A O 1
ATOM 2362 N N . GLU A 1 292 ? 25.326 10.152 -16.174 1.00 95.50 292 GLU A N 1
ATOM 2363 C CA . GLU A 1 292 ? 25.435 8.787 -16.714 1.00 95.50 292 GLU A CA 1
ATOM 2364 C C . GLU A 1 292 ? 25.184 7.760 -15.602 1.00 95.50 292 GLU A C 1
ATOM 2366 O O . GLU A 1 292 ? 24.424 6.806 -15.784 1.00 95.50 292 GLU A O 1
ATOM 2371 N N . GLY A 1 293 ? 25.759 7.983 -14.419 1.00 94.19 293 GLY A N 1
ATOM 2372 C CA . GLY A 1 293 ? 25.488 7.171 -13.238 1.00 94.19 293 GLY A CA 1
ATOM 2373 C C . GLY A 1 293 ? 24.017 7.205 -12.819 1.00 94.19 293 GLY A C 1
ATOM 2374 O O . GLY A 1 293 ? 23.436 6.151 -12.554 1.00 94.19 293 GLY A O 1
ATOM 2375 N N . GLN A 1 294 ? 23.380 8.382 -12.848 1.00 97.00 294 GLN A N 1
ATOM 2376 C CA . GLN A 1 294 ? 21.938 8.519 -12.598 1.00 97.00 294 GLN A CA 1
ATOM 2377 C C . GLN A 1 294 ? 21.103 7.739 -13.622 1.00 97.00 294 GLN A C 1
ATOM 2379 O O . GLN A 1 294 ? 20.179 7.027 -13.232 1.00 97.00 294 GLN A O 1
ATOM 2384 N N . PHE A 1 295 ? 21.440 7.833 -14.917 1.00 97.50 295 PHE A N 1
ATOM 2385 C CA . PHE A 1 295 ? 20.780 7.067 -15.980 1.00 97.50 295 PHE A CA 1
ATOM 2386 C C . PHE A 1 295 ? 20.810 5.564 -15.683 1.00 97.50 295 PHE A C 1
ATOM 2388 O O . PHE A 1 295 ? 19.756 4.930 -15.655 1.00 97.50 295 PHE A O 1
ATOM 2395 N N . LYS A 1 296 ? 21.998 5.011 -15.407 1.00 95.38 296 LYS A N 1
ATOM 2396 C CA . LYS A 1 296 ? 22.171 3.575 -15.132 1.00 95.38 296 LYS A CA 1
ATOM 2397 C C . LYS A 1 296 ? 21.400 3.133 -13.891 1.00 95.38 296 LYS A C 1
ATOM 2399 O O . LYS A 1 296 ? 20.809 2.060 -13.897 1.00 95.38 296 LYS A O 1
ATOM 2404 N N . CYS A 1 297 ? 21.387 3.950 -12.838 1.00 94.94 297 CYS A N 1
ATOM 2405 C CA . CYS A 1 297 ? 20.640 3.621 -11.627 1.00 94.94 297 CYS A CA 1
ATOM 2406 C C . CYS A 1 297 ? 19.126 3.633 -11.867 1.00 94.94 297 CYS A C 1
ATOM 2408 O O . CYS A 1 297 ? 18.435 2.726 -11.419 1.00 94.94 297 CYS A O 1
ATOM 2410 N N . GLU A 1 298 ? 18.599 4.629 -12.581 1.00 97.31 298 GLU A N 1
ATOM 2411 C CA . GLU A 1 298 ? 17.172 4.696 -12.921 1.00 97.31 298 GLU A CA 1
ATOM 2412 C C . GLU A 1 298 ? 16.747 3.533 -13.838 1.00 97.31 298 GLU A C 1
ATOM 2414 O O . GLU A 1 298 ? 15.685 2.953 -13.624 1.00 97.31 298 GLU A O 1
ATOM 2419 N N . ASP A 1 299 ? 17.590 3.123 -14.790 1.00 95.88 299 ASP A N 1
ATOM 2420 C CA . ASP A 1 299 ? 17.345 1.947 -15.643 1.00 95.88 299 ASP A CA 1
ATOM 2421 C C . ASP A 1 299 ? 17.296 0.651 -14.809 1.00 95.88 299 ASP A C 1
ATOM 2423 O O . ASP A 1 299 ? 16.321 -0.097 -14.867 1.00 95.88 299 ASP A O 1
ATOM 2427 N N . GLN A 1 300 ? 18.269 0.454 -13.909 1.00 94.12 300 GLN A N 1
ATOM 2428 C CA . GLN A 1 300 ? 18.301 -0.690 -12.986 1.00 94.12 300 GLN A CA 1
ATOM 2429 C C . GLN A 1 300 ? 17.120 -0.717 -12.006 1.00 94.12 300 GLN A C 1
ATOM 2431 O O . GLN A 1 300 ? 16.634 -1.788 -11.644 1.00 94.12 300 GLN A O 1
ATOM 2436 N N . LEU A 1 301 ? 16.650 0.445 -11.541 1.00 92.56 301 LEU A N 1
ATOM 2437 C CA . LEU A 1 301 ? 15.427 0.521 -10.737 1.00 92.56 301 LEU A CA 1
ATOM 2438 C C . LEU A 1 301 ? 14.212 0.093 -11.562 1.00 92.56 301 LEU A C 1
ATOM 2440 O O . LEU A 1 301 ? 13.359 -0.626 -11.041 1.00 92.56 301 LEU A O 1
ATOM 2444 N N . GLY A 1 302 ? 14.160 0.494 -12.834 1.00 95.00 302 GLY A N 1
ATOM 2445 C CA . GLY A 1 302 ? 13.164 0.034 -13.796 1.00 95.00 302 GLY A CA 1
ATOM 2446 C C . GLY A 1 302 ? 13.088 -1.491 -13.856 1.00 95.00 302 GLY A C 1
ATOM 2447 O O . GLY A 1 302 ? 12.015 -2.048 -13.610 1.00 95.00 302 GLY A O 1
ATOM 2448 N N . ASP A 1 303 ? 14.232 -2.149 -14.066 1.00 91.00 303 ASP A N 1
ATOM 2449 C CA . ASP A 1 303 ? 14.341 -3.615 -14.119 1.00 91.00 303 ASP A CA 1
ATOM 2450 C C . ASP A 1 303 ? 13.866 -4.266 -12.814 1.00 91.00 303 ASP A C 1
ATOM 2452 O O . ASP A 1 303 ? 13.014 -5.155 -12.816 1.00 91.00 303 ASP A O 1
ATOM 2456 N N . LEU A 1 304 ? 14.352 -3.771 -11.670 1.00 88.88 304 LEU A N 1
ATOM 2457 C CA . LEU A 1 304 ? 13.998 -4.317 -10.358 1.00 88.88 304 LEU A CA 1
ATOM 2458 C C . LEU A 1 304 ? 12.488 -4.293 -10.105 1.00 88.88 304 LEU A C 1
ATOM 2460 O O . LEU A 1 304 ? 11.924 -5.275 -9.609 1.00 88.88 304 LEU A O 1
ATOM 2464 N N . PHE A 1 305 ? 11.831 -3.173 -10.408 1.00 87.19 305 PHE A N 1
ATOM 2465 C CA . PHE A 1 305 ? 10.387 -3.041 -10.222 1.00 87.19 305 PHE A CA 1
ATOM 2466 C C . PHE A 1 305 ? 9.587 -3.812 -11.278 1.00 87.19 305 PHE A C 1
ATOM 2468 O O . PHE A 1 305 ? 8.506 -4.311 -10.953 1.00 87.19 305 PHE A O 1
ATOM 2475 N N . SER A 1 306 ? 10.110 -3.939 -12.501 1.00 87.81 306 SER A N 1
ATOM 2476 C CA . SER A 1 306 ? 9.528 -4.778 -13.553 1.00 87.81 306 SER A CA 1
ATOM 2477 C C . SER A 1 306 ? 9.427 -6.238 -13.103 1.00 87.81 306 SER A C 1
ATOM 2479 O O . SER A 1 306 ? 8.349 -6.829 -13.172 1.00 87.81 306 SER A O 1
ATOM 2481 N N . ASP A 1 307 ? 10.503 -6.769 -12.519 1.00 81.81 307 ASP A N 1
ATOM 2482 C CA . ASP A 1 307 ? 10.599 -8.165 -12.069 1.00 81.81 307 ASP A CA 1
ATOM 2483 C C . ASP A 1 307 ? 9.748 -8.491 -10.825 1.00 81.81 307 ASP A C 1
ATOM 2485 O O . ASP A 1 307 ? 9.531 -9.661 -10.505 1.00 81.81 307 ASP A O 1
ATOM 2489 N N . SER A 1 308 ? 9.272 -7.475 -10.095 1.00 72.19 308 SER A N 1
ATOM 2490 C CA . SER A 1 308 ? 8.718 -7.627 -8.737 1.00 72.19 308 SER A CA 1
ATOM 2491 C C . SER A 1 308 ? 7.214 -7.334 -8.623 1.00 72.19 308 SER A C 1
ATOM 2493 O O . SER A 1 308 ? 6.752 -6.918 -7.565 1.00 72.19 308 SER A O 1
ATOM 2495 N N . ASP A 1 309 ? 6.440 -7.525 -9.698 1.00 77.31 309 ASP A N 1
ATOM 2496 C CA . ASP A 1 309 ? 5.002 -7.182 -9.814 1.00 77.31 309 ASP A CA 1
ATOM 2497 C C . ASP A 1 309 ? 4.679 -5.674 -9.661 1.00 77.31 309 ASP A C 1
ATOM 2499 O O . ASP A 1 309 ? 3.514 -5.262 -9.622 1.00 77.31 309 ASP A O 1
ATOM 2503 N N . TYR A 1 310 ? 5.697 -4.813 -9.625 1.00 81.12 310 TYR A N 1
ATOM 2504 C CA . TYR A 1 310 ? 5.581 -3.368 -9.414 1.00 81.12 310 TYR A CA 1
ATOM 2505 C C . TYR A 1 310 ? 5.737 -2.572 -10.719 1.00 81.12 310 TYR A C 1
ATOM 2507 O O . TYR A 1 310 ? 6.306 -1.478 -10.753 1.00 81.12 310 TYR A O 1
ATOM 2515 N N . SER A 1 311 ? 5.180 -3.086 -11.814 1.00 87.88 311 SER A N 1
ATOM 2516 C CA . SER A 1 311 ? 5.414 -2.577 -13.171 1.00 87.88 311 SER A CA 1
ATOM 2517 C C . SER A 1 311 ? 5.102 -1.083 -13.367 1.00 87.88 311 SER A C 1
ATOM 2519 O O . SER A 1 311 ? 5.726 -0.431 -14.195 1.00 87.88 311 SER A O 1
ATOM 2521 N N . THR A 1 312 ? 4.169 -0.490 -12.611 1.00 88.25 312 THR A N 1
ATOM 2522 C CA . THR A 1 312 ? 3.913 0.965 -12.691 1.00 88.25 312 THR A CA 1
ATOM 2523 C C . THR A 1 312 ? 5.115 1.783 -12.213 1.00 88.25 312 THR A C 1
ATOM 2525 O O . THR A 1 312 ? 5.462 2.772 -12.847 1.00 88.25 312 THR A O 1
ATOM 2528 N N . GLN A 1 313 ? 5.777 1.354 -11.134 1.00 86.62 313 GLN A N 1
ATOM 2529 C CA . GLN A 1 313 ? 6.993 2.007 -10.638 1.00 86.62 313 GLN A CA 1
ATOM 2530 C C . GLN A 1 313 ? 8.150 1.797 -11.621 1.00 86.62 313 GLN A C 1
ATOM 2532 O O . GLN A 1 313 ? 8.909 2.729 -11.873 1.00 86.62 313 GLN A O 1
ATOM 2537 N N . GLY A 1 314 ? 8.230 0.614 -12.242 1.00 93.19 314 GLY A N 1
ATOM 2538 C CA . GLY A 1 314 ? 9.198 0.339 -13.306 1.00 93.19 314 GLY A CA 1
ATOM 2539 C C . GLY A 1 314 ? 9.069 1.309 -14.486 1.00 93.19 314 GLY A C 1
ATOM 2540 O O . GLY A 1 314 ? 10.068 1.865 -14.937 1.00 93.19 314 GLY A O 1
ATOM 2541 N N . ILE A 1 315 ? 7.836 1.602 -14.926 1.00 95.62 315 ILE A N 1
ATOM 2542 C CA . ILE A 1 315 ? 7.566 2.603 -15.975 1.00 95.62 315 ILE A CA 1
ATOM 2543 C C . ILE A 1 315 ? 8.119 3.976 -15.581 1.00 95.62 315 ILE A C 1
ATOM 2545 O O . ILE A 1 315 ? 8.817 4.596 -16.383 1.00 95.62 315 ILE A O 1
ATOM 2549 N N . ASP A 1 316 ? 7.832 4.443 -14.364 1.00 95.12 316 ASP A N 1
ATOM 2550 C CA . ASP A 1 316 ? 8.277 5.762 -13.900 1.00 95.12 316 ASP A CA 1
ATOM 2551 C C . ASP A 1 316 ? 9.812 5.875 -13.913 1.00 95.12 316 ASP A C 1
ATOM 2553 O O . ASP A 1 316 ? 10.360 6.902 -14.324 1.00 95.12 316 ASP A O 1
ATOM 2557 N N . HIS A 1 317 ? 10.504 4.814 -13.493 1.00 96.81 317 HIS A N 1
ATOM 2558 C CA . HIS A 1 317 ? 11.964 4.742 -13.467 1.00 96.81 317 HIS A CA 1
ATOM 2559 C C . HIS A 1 317 ? 12.572 4.708 -14.880 1.00 96.81 317 HIS A C 1
ATOM 2561 O O . HIS A 1 317 ? 13.430 5.536 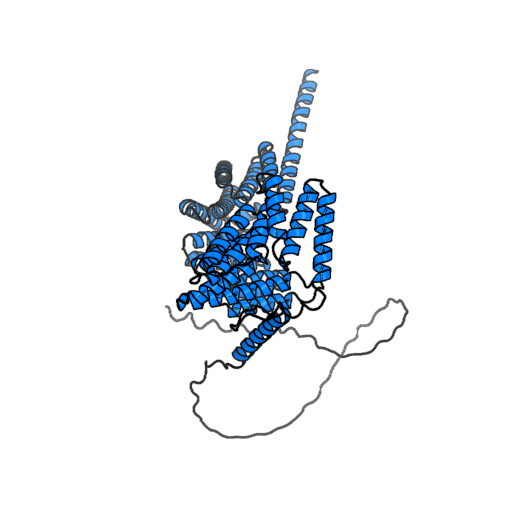-15.193 1.00 96.81 317 HIS A O 1
ATOM 2567 N N . TYR A 1 318 ? 12.051 3.890 -15.800 1.00 97.75 318 TYR A N 1
ATOM 2568 C CA . TYR A 1 318 ? 12.506 3.923 -17.197 1.00 97.75 318 TYR A CA 1
ATOM 2569 C C . TYR A 1 318 ? 12.218 5.265 -17.893 1.00 97.75 318 TYR A C 1
ATOM 2571 O O . TYR A 1 318 ? 13.016 5.728 -18.710 1.00 97.75 318 TYR A O 1
ATOM 2579 N N . GLU A 1 319 ? 11.108 5.943 -17.580 1.00 97.81 319 GLU A N 1
ATOM 2580 C CA . GLU A 1 319 ? 10.835 7.284 -18.114 1.00 97.81 319 GLU A CA 1
ATOM 2581 C C . GLU A 1 319 ? 11.825 8.336 -17.600 1.00 97.81 319 GLU A C 1
ATOM 2583 O O . GLU A 1 319 ? 12.171 9.274 -18.331 1.00 97.81 319 GLU A O 1
ATOM 2588 N N . LYS A 1 320 ? 12.284 8.213 -16.350 1.00 97.00 320 LYS A N 1
ATOM 2589 C CA . LYS A 1 320 ? 13.359 9.054 -15.810 1.00 97.00 320 LYS A CA 1
ATOM 2590 C C . LYS A 1 320 ? 14.693 8.732 -16.467 1.00 97.00 320 LYS A C 1
ATOM 2592 O O . LYS A 1 320 ? 15.351 9.669 -16.921 1.00 97.00 320 LYS A O 1
ATOM 2597 N N . ALA A 1 321 ? 15.040 7.452 -16.608 1.00 97.50 321 ALA A N 1
ATOM 2598 C CA . ALA A 1 321 ? 16.224 7.020 -17.346 1.00 97.50 321 ALA A CA 1
ATOM 2599 C C . ALA A 1 321 ? 16.219 7.624 -18.761 1.00 97.50 321 ALA A C 1
ATOM 2601 O O . ALA A 1 321 ? 17.153 8.320 -19.149 1.00 97.50 321 ALA A O 1
ATOM 2602 N N . LEU A 1 322 ? 15.109 7.533 -19.496 1.00 97.50 322 LEU A N 1
ATOM 2603 C CA . LEU A 1 322 ? 14.991 8.126 -20.832 1.00 97.50 322 LEU A CA 1
ATOM 2604 C C . LEU A 1 322 ? 15.214 9.653 -20.861 1.00 97.50 322 LEU A C 1
ATOM 2606 O O . LEU A 1 322 ? 15.752 10.177 -21.837 1.00 97.50 322 LEU A O 1
ATOM 2610 N N . LYS A 1 323 ? 14.813 10.388 -19.816 1.00 97.56 323 LYS A N 1
ATOM 2611 C CA . LYS A 1 323 ? 15.072 11.840 -19.696 1.00 97.56 323 LYS A CA 1
ATOM 2612 C C . LYS A 1 323 ? 16.537 12.143 -19.370 1.00 97.56 323 LYS A C 1
ATOM 2614 O O . LYS A 1 323 ? 17.047 13.197 -19.762 1.00 97.56 323 LYS A O 1
ATOM 2619 N N . LEU A 1 324 ? 17.198 11.257 -18.631 1.00 97.19 324 LEU A N 1
ATOM 2620 C CA . LEU A 1 324 ? 18.602 11.385 -18.246 1.00 97.19 324 LEU A CA 1
ATOM 2621 C C . LEU A 1 324 ? 19.551 10.987 -19.377 1.00 97.19 324 LEU A C 1
ATOM 2623 O O . LEU A 1 324 ? 20.608 11.607 -19.487 1.00 97.19 324 LEU A O 1
ATOM 2627 N N . ALA A 1 325 ? 19.139 10.060 -20.244 1.00 96.81 325 ALA A N 1
ATOM 2628 C CA . ALA A 1 325 ? 19.909 9.561 -21.377 1.00 96.81 325 ALA A CA 1
ATOM 2629 C C . ALA A 1 325 ? 20.551 10.695 -22.197 1.00 96.81 325 ALA A C 1
ATOM 2631 O O . ALA A 1 325 ? 19.881 11.580 -22.745 1.00 96.81 325 ALA A O 1
ATOM 2632 N N . SER A 1 326 ? 21.875 10.657 -22.266 1.00 94.94 326 SER A N 1
ATOM 2633 C CA . SER A 1 326 ? 22.741 11.645 -22.904 1.00 94.94 326 SER A CA 1
ATOM 2634 C C . SER A 1 326 ? 23.188 11.211 -24.301 1.00 94.94 326 SER A C 1
ATOM 2636 O O . SER A 1 326 ? 23.410 12.059 -25.169 1.00 94.94 326 SER A O 1
ATOM 2638 N N . THR A 1 327 ? 23.251 9.901 -24.549 1.00 95.44 327 THR A N 1
ATOM 2639 C CA . THR A 1 327 ? 23.637 9.315 -25.838 1.00 95.44 327 THR A CA 1
ATOM 2640 C C . THR A 1 327 ? 22.453 8.657 -26.547 1.00 95.44 327 THR A C 1
ATOM 2642 O O . THR A 1 327 ? 21.444 8.305 -25.937 1.00 95.44 327 THR A O 1
ATOM 2645 N N . GLU A 1 328 ? 22.565 8.463 -27.864 1.00 95.00 328 GLU A N 1
ATOM 2646 C CA . GLU A 1 328 ? 21.540 7.730 -28.620 1.00 95.00 328 GLU A CA 1
ATOM 2647 C C . GLU A 1 328 ? 21.460 6.254 -28.203 1.00 95.00 328 GLU A C 1
ATOM 2649 O O . GLU A 1 328 ? 20.372 5.688 -28.195 1.00 95.00 328 GLU A O 1
ATOM 2654 N N . ILE A 1 329 ? 22.575 5.649 -27.776 1.00 94.12 329 ILE A N 1
ATOM 2655 C CA . ILE A 1 329 ? 22.603 4.264 -27.279 1.00 94.12 329 ILE A CA 1
ATOM 2656 C C . ILE A 1 329 ? 21.816 4.148 -25.965 1.00 94.12 329 ILE A C 1
ATOM 2658 O O . ILE A 1 329 ? 20.973 3.263 -25.838 1.00 94.12 329 ILE A O 1
ATOM 2662 N N . GLU A 1 330 ? 22.015 5.072 -25.023 1.00 95.12 330 GLU A N 1
ATOM 2663 C CA . GLU A 1 330 ? 21.258 5.118 -23.761 1.00 95.12 330 GLU A CA 1
ATOM 2664 C C . GLU A 1 330 ? 19.755 5.301 -24.007 1.00 95.12 330 GLU A C 1
ATOM 2666 O O . GLU A 1 330 ? 18.929 4.615 -23.404 1.00 95.12 330 GLU A O 1
ATOM 2671 N N . LYS A 1 331 ? 19.377 6.177 -24.950 1.00 96.62 331 LYS A N 1
ATOM 2672 C CA . LYS A 1 331 ? 17.968 6.360 -25.334 1.00 96.62 331 LYS A CA 1
ATOM 2673 C C . LYS A 1 331 ? 17.382 5.099 -25.961 1.00 96.62 331 LYS A C 1
ATOM 2675 O O . LYS A 1 331 ? 16.241 4.760 -25.658 1.00 96.62 331 LYS A O 1
ATOM 2680 N N . ILE A 1 332 ? 18.132 4.426 -26.839 1.00 95.44 332 ILE A N 1
ATOM 2681 C CA . ILE A 1 332 ? 17.727 3.146 -27.436 1.00 95.44 332 ILE A CA 1
ATOM 2682 C C . ILE A 1 332 ? 17.487 2.113 -26.329 1.00 95.44 332 ILE A C 1
ATOM 2684 O O . ILE A 1 332 ? 16.453 1.446 -26.372 1.00 95.44 332 ILE A O 1
ATOM 2688 N N . SER A 1 333 ? 18.386 2.022 -25.342 1.00 95.00 333 SER A N 1
ATOM 2689 C CA . SER A 1 333 ? 18.266 1.106 -24.199 1.00 95.00 333 SER A CA 1
ATOM 2690 C C . SER A 1 333 ? 17.007 1.386 -23.377 1.00 95.00 333 SER A C 1
ATOM 2692 O O . SER A 1 333 ? 16.128 0.533 -23.305 1.00 95.00 333 SER A O 1
ATOM 2694 N N . ALA A 1 334 ? 16.831 2.614 -22.878 1.00 96.12 334 ALA A N 1
ATOM 2695 C CA . ALA A 1 334 ? 15.671 2.964 -22.053 1.00 96.12 334 ALA A CA 1
ATOM 2696 C C . ALA A 1 334 ? 14.334 2.828 -22.807 1.00 96.12 334 ALA A C 1
ATOM 2698 O O . ALA A 1 334 ? 13.326 2.407 -22.236 1.00 96.12 334 ALA A O 1
ATOM 2699 N N . LEU A 1 335 ? 14.299 3.149 -24.110 1.00 97.69 335 LEU A N 1
ATOM 2700 C CA . LEU A 1 335 ? 13.113 2.909 -24.943 1.00 97.69 335 LEU A CA 1
ATOM 2701 C C . LEU A 1 335 ? 12.816 1.420 -25.100 1.00 97.69 335 LEU A C 1
ATOM 2703 O O . LEU A 1 335 ? 11.643 1.053 -25.157 1.00 97.69 335 LEU A O 1
ATOM 2707 N N . ASN A 1 336 ? 13.850 0.583 -25.193 1.00 96.44 336 ASN A N 1
ATOM 2708 C CA . ASN A 1 336 ? 13.702 -0.861 -25.283 1.00 96.44 336 ASN A CA 1
ATOM 2709 C C . ASN A 1 336 ? 13.110 -1.429 -23.990 1.00 96.44 336 ASN A C 1
ATOM 2711 O O . ASN A 1 336 ? 12.065 -2.072 -24.052 1.00 96.44 336 ASN A O 1
ATOM 2715 N N . SER A 1 337 ? 13.706 -1.123 -22.836 1.00 96.38 337 SER A N 1
ATOM 2716 C CA . SER A 1 337 ? 13.240 -1.609 -21.530 1.00 96.38 337 SER A CA 1
ATOM 2717 C C . SER A 1 337 ? 11.803 -1.161 -21.242 1.00 96.38 337 SER A C 1
ATOM 2719 O O . SER A 1 337 ? 10.936 -1.973 -20.913 1.00 96.38 337 SER A O 1
ATOM 2721 N N . LEU A 1 338 ? 11.481 0.108 -21.519 1.00 97.31 338 LEU A N 1
ATOM 2722 C CA . LEU A 1 338 ? 10.114 0.612 -21.385 1.00 97.31 338 LEU A CA 1
ATOM 2723 C C . LEU A 1 338 ? 9.135 -0.078 -22.354 1.00 97.31 338 LEU A C 1
ATOM 2725 O O . LEU A 1 338 ? 7.996 -0.364 -21.980 1.00 97.31 338 LEU A O 1
ATOM 2729 N N . ALA A 1 339 ? 9.540 -0.354 -23.598 1.00 97.38 339 ALA A N 1
ATOM 2730 C CA . ALA A 1 339 ? 8.687 -1.034 -24.574 1.00 97.38 339 ALA A CA 1
ATOM 2731 C C . ALA A 1 339 ? 8.408 -2.494 -24.191 1.00 97.38 339 ALA A C 1
ATOM 2733 O O . ALA A 1 339 ? 7.278 -2.957 -24.389 1.00 97.38 339 ALA A O 1
ATOM 2734 N N . VAL A 1 340 ? 9.399 -3.195 -23.632 1.00 95.19 340 VAL A N 1
ATOM 2735 C CA . VAL A 1 340 ? 9.256 -4.551 -23.079 1.00 95.19 340 VAL A CA 1
ATOM 2736 C C . VAL A 1 340 ? 8.289 -4.540 -21.897 1.00 95.19 340 VAL A C 1
ATOM 2738 O O . VAL A 1 340 ? 7.317 -5.289 -21.903 1.00 95.19 340 VAL A O 1
ATOM 2741 N N . LEU A 1 341 ? 8.438 -3.615 -20.950 1.00 95.62 341 LEU A N 1
ATOM 2742 C CA . LEU A 1 341 ? 7.528 -3.541 -19.805 1.00 95.62 341 LEU A CA 1
ATOM 2743 C C . LEU A 1 341 ? 6.073 -3.253 -20.220 1.00 95.62 341 LEU A C 1
ATOM 2745 O O . LEU A 1 341 ? 5.127 -3.878 -19.738 1.00 95.62 341 LEU A O 1
ATOM 2749 N N . GLN A 1 342 ? 5.859 -2.344 -21.178 1.00 96.81 342 GLN A N 1
ATOM 2750 C CA . GLN A 1 342 ? 4.515 -2.098 -21.722 1.00 96.81 342 GLN A CA 1
ATOM 2751 C C . GLN A 1 342 ? 3.962 -3.334 -22.448 1.00 96.81 342 GLN A C 1
ATOM 2753 O O . GLN A 1 342 ? 2.757 -3.599 -22.395 1.00 96.81 342 GLN A O 1
ATOM 2758 N N . TRP A 1 343 ? 4.823 -4.109 -23.111 1.00 94.81 343 TRP A N 1
ATOM 2759 C CA . TRP A 1 343 ? 4.434 -5.370 -23.732 1.00 94.81 343 TRP A CA 1
ATOM 2760 C C . TRP A 1 343 ? 3.927 -6.381 -22.703 1.00 94.81 343 TRP A C 1
ATOM 2762 O O . TRP A 1 343 ? 2.853 -6.959 -22.892 1.00 94.81 343 TRP A O 1
ATOM 2772 N N . GLU A 1 344 ? 4.675 -6.588 -21.622 1.00 92.12 344 GLU A N 1
ATOM 2773 C CA . GLU A 1 344 ? 4.335 -7.528 -20.546 1.00 92.12 344 GLU A CA 1
ATOM 2774 C C . GLU A 1 344 ? 3.016 -7.151 -19.867 1.00 92.12 344 GLU A C 1
ATOM 2776 O O . GLU A 1 344 ? 2.166 -8.005 -19.603 1.00 92.12 344 GLU A O 1
ATOM 2781 N N . LEU A 1 345 ? 2.765 -5.847 -19.733 1.00 93.25 345 LEU A N 1
ATOM 2782 C CA . LEU A 1 345 ? 1.491 -5.283 -19.285 1.00 93.25 345 LEU A CA 1
ATOM 2783 C C . LEU A 1 345 ? 0.351 -5.380 -20.312 1.00 93.25 345 LEU A C 1
ATOM 2785 O O . LEU A 1 345 ? -0.745 -4.865 -20.071 1.00 93.25 345 LEU A O 1
ATOM 2789 N N . ARG A 1 346 ? 0.581 -6.022 -21.464 1.00 95.12 346 ARG A N 1
ATOM 2790 C CA . ARG A 1 346 ? -0.355 -6.149 -22.596 1.00 95.12 346 ARG A CA 1
ATOM 2791 C C . ARG A 1 346 ? -0.808 -4.808 -23.182 1.00 95.12 346 ARG A C 1
ATOM 2793 O O . ARG A 1 346 ? -1.838 -4.728 -23.855 1.00 95.12 346 ARG A O 1
ATOM 2800 N N . ARG A 1 347 ? -0.024 -3.749 -22.976 1.00 96.25 347 ARG A N 1
ATOM 2801 C CA . ARG A 1 347 ? -0.197 -2.410 -23.559 1.00 96.25 347 ARG A CA 1
ATOM 2802 C C . ARG A 1 347 ? 0.534 -2.344 -24.898 1.00 96.25 347 ARG A C 1
ATOM 2804 O O . ARG A 1 347 ? 1.506 -1.619 -25.107 1.00 96.25 347 ARG A O 1
ATOM 2811 N N . TYR A 1 348 ? 0.084 -3.195 -25.819 1.00 96.19 348 TYR A N 1
ATOM 2812 C CA . TYR A 1 348 ? 0.778 -3.452 -27.082 1.00 96.19 348 TYR A CA 1
ATOM 2813 C C . TYR A 1 348 ? 0.857 -2.226 -27.998 1.00 96.19 348 TYR A C 1
ATOM 2815 O O . TYR A 1 348 ? 1.792 -2.104 -28.787 1.00 96.19 348 TYR A O 1
ATOM 2823 N N . LYS A 1 349 ? -0.110 -1.304 -27.907 1.00 97.00 349 LYS A N 1
ATOM 2824 C CA . LYS A 1 349 ? -0.096 -0.067 -28.693 1.00 97.00 349 LYS A CA 1
ATOM 2825 C C . LYS A 1 349 ? 1.024 0.857 -28.223 1.00 97.00 349 LYS A C 1
ATOM 2827 O O . LYS A 1 349 ? 1.807 1.326 -29.042 1.00 97.00 349 LYS A O 1
ATOM 2832 N N . GLU A 1 350 ? 1.125 1.057 -26.918 1.00 97.12 350 GLU A N 1
ATOM 2833 C CA . GLU A 1 350 ? 2.145 1.863 -26.259 1.00 97.12 350 GLU A CA 1
ATOM 2834 C C . GLU A 1 350 ? 3.540 1.273 -26.505 1.00 97.12 350 GLU A C 1
ATOM 2836 O O . GLU A 1 350 ? 4.446 1.988 -26.931 1.00 97.12 350 GLU A O 1
ATOM 2841 N N . SER A 1 351 ? 3.689 -0.048 -26.349 1.00 97.38 351 SER A N 1
ATOM 2842 C CA . SER A 1 351 ? 4.916 -0.780 -26.696 1.00 97.38 351 SER A CA 1
ATOM 2843 C C . SER A 1 351 ? 5.318 -0.564 -28.166 1.00 97.38 351 SER A C 1
ATOM 2845 O O . SER A 1 351 ? 6.458 -0.204 -28.462 1.00 97.38 351 SER A O 1
ATOM 2847 N N . CYS A 1 352 ? 4.367 -0.673 -29.103 1.00 97.00 352 CYS A N 1
ATOM 2848 C CA . CYS A 1 352 ? 4.615 -0.424 -30.525 1.00 97.00 352 CYS A CA 1
ATOM 2849 C C . CYS A 1 352 ? 5.070 1.020 -30.804 1.00 97.00 352 CYS A C 1
ATOM 2851 O O . CYS A 1 352 ? 5.961 1.234 -31.628 1.00 97.00 352 CYS A O 1
ATOM 2853 N N . GLU A 1 353 ? 4.463 2.019 -30.159 1.00 97.94 353 GLU A N 1
ATOM 2854 C CA . GLU A 1 353 ? 4.853 3.428 -30.310 1.00 97.94 353 GLU 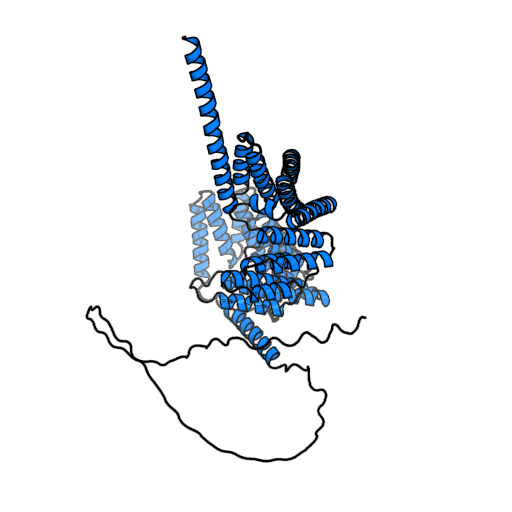A CA 1
ATOM 2855 C C . GLU A 1 353 ? 6.278 3.680 -29.794 1.00 97.94 353 GLU A C 1
ATOM 2857 O O . GLU A 1 353 ? 7.034 4.440 -30.407 1.00 97.94 353 GLU A O 1
ATOM 2862 N N . LEU A 1 354 ? 6.673 3.017 -28.705 1.00 97.94 354 LEU A N 1
ATOM 2863 C CA . LEU A 1 354 ? 8.025 3.092 -28.150 1.00 97.94 354 LEU A CA 1
ATOM 2864 C C . LEU A 1 354 ? 9.061 2.439 -29.068 1.00 97.94 354 LEU A C 1
ATOM 2866 O O . LEU A 1 354 ? 10.057 3.085 -29.398 1.00 97.94 354 LEU A O 1
ATOM 2870 N N . TYR A 1 355 ? 8.801 1.235 -29.587 1.00 97.69 355 TYR A N 1
ATOM 2871 C CA . TYR A 1 355 ? 9.703 0.609 -30.559 1.00 97.69 355 TYR A CA 1
ATOM 2872 C C . TYR A 1 355 ? 9.830 1.417 -31.858 1.00 97.69 355 TYR A C 1
ATOM 2874 O O . TYR A 1 355 ? 10.907 1.493 -32.442 1.00 97.69 355 TYR A O 1
ATOM 2882 N N . GLN A 1 356 ? 8.769 2.094 -32.308 1.00 97.12 356 GLN A N 1
ATOM 2883 C CA . GLN A 1 356 ? 8.863 3.009 -33.451 1.00 97.12 356 GLN A CA 1
ATOM 2884 C C . GLN A 1 356 ? 9.742 4.231 -33.160 1.00 97.12 356 GLN A C 1
ATOM 2886 O O . GLN A 1 356 ? 10.430 4.712 -34.062 1.00 97.12 356 GLN A O 1
ATOM 2891 N N . LYS A 1 357 ? 9.733 4.751 -31.925 1.00 97.50 357 LYS A N 1
ATOM 2892 C CA . LYS A 1 357 ? 10.674 5.803 -31.506 1.00 97.50 357 LYS A CA 1
ATOM 2893 C C . LYS A 1 357 ? 12.107 5.267 -31.482 1.00 97.50 357 LYS A C 1
ATOM 2895 O O . LYS A 1 357 ? 12.974 5.921 -32.055 1.00 97.50 357 LYS A O 1
ATOM 2900 N N . LYS A 1 358 ? 12.327 4.072 -30.914 1.00 97.06 358 LYS A N 1
ATOM 2901 C CA . LYS A 1 358 ? 13.627 3.373 -30.903 1.00 97.06 358 LYS A CA 1
ATOM 2902 C C . LYS A 1 358 ? 14.181 3.229 -32.323 1.00 97.06 358 LYS A C 1
ATOM 2904 O O . LYS A 1 358 ? 15.285 3.690 -32.589 1.00 97.06 358 LYS A O 1
ATOM 2909 N N . LYS A 1 359 ? 13.362 2.730 -33.256 1.00 96.25 359 LYS A N 1
ATOM 2910 C CA . LYS A 1 359 ? 13.725 2.553 -34.670 1.00 96.25 359 LYS A CA 1
ATOM 2911 C C . LYS A 1 359 ? 14.192 3.845 -35.344 1.00 96.25 359 LYS A C 1
ATOM 2913 O O . LYS A 1 359 ? 15.166 3.834 -36.083 1.00 96.25 359 LYS A O 1
ATOM 2918 N N . LYS A 1 360 ? 13.518 4.973 -35.095 1.00 96.50 360 LYS A N 1
ATOM 2919 C CA . LYS A 1 360 ? 13.919 6.269 -35.678 1.00 96.50 360 LYS A CA 1
ATOM 2920 C C . LYS A 1 360 ? 15.302 6.708 -35.202 1.00 96.50 360 LYS A C 1
ATOM 2922 O O . LYS A 1 360 ? 16.058 7.284 -35.980 1.00 96.50 360 LYS A O 1
ATOM 2927 N N . ILE A 1 361 ? 15.615 6.454 -33.931 1.00 95.56 361 ILE A N 1
ATOM 2928 C CA . ILE A 1 361 ? 16.930 6.760 -33.364 1.00 95.56 361 ILE A CA 1
ATOM 2929 C C . ILE A 1 361 ? 17.984 5.832 -33.971 1.00 95.56 361 ILE A C 1
ATOM 2931 O O . ILE A 1 361 ? 18.989 6.313 -34.484 1.00 95.56 361 ILE A O 1
ATOM 2935 N N . GLU A 1 362 ? 17.711 4.530 -33.994 1.00 94.88 362 GLU A N 1
ATOM 2936 C CA . GLU A 1 362 ? 18.523 3.500 -34.651 1.00 94.88 362 GLU A CA 1
ATOM 2937 C C . GLU A 1 362 ? 18.869 3.864 -36.106 1.00 94.88 362 GLU A C 1
ATOM 2939 O O . GLU A 1 362 ? 20.041 3.887 -36.480 1.00 94.88 362 GLU A O 1
ATOM 2944 N N . GLU A 1 363 ? 17.877 4.258 -36.909 1.00 93.75 363 GLU A N 1
ATOM 2945 C CA . GLU A 1 363 ? 18.069 4.730 -38.287 1.00 93.75 363 GLU A CA 1
ATOM 2946 C C . GLU A 1 363 ? 18.964 5.975 -38.349 1.00 93.75 363 GLU A C 1
ATOM 2948 O O . GLU A 1 363 ? 19.869 6.044 -39.183 1.00 93.75 363 GLU A O 1
ATOM 2953 N N . SER A 1 364 ? 18.749 6.945 -37.454 1.00 92.50 364 SER A N 1
ATOM 2954 C CA . SER A 1 364 ? 19.560 8.168 -37.398 1.00 92.50 364 SER A CA 1
ATOM 2955 C C . SER A 1 364 ? 21.009 7.912 -36.971 1.00 92.50 364 SER A C 1
ATOM 2957 O O . SER A 1 364 ? 21.916 8.605 -37.427 1.00 92.50 364 SER A O 1
ATOM 2959 N N . ALA A 1 365 ? 21.228 6.887 -36.146 1.00 91.44 365 ALA A N 1
ATOM 2960 C CA . ALA A 1 365 ? 22.537 6.450 -35.680 1.00 91.44 365 ALA A CA 1
ATOM 2961 C C . ALA A 1 365 ? 23.204 5.436 -36.631 1.00 91.44 365 ALA A C 1
ATOM 2963 O O . ALA A 1 365 ? 24.316 4.991 -36.360 1.00 91.44 365 ALA A O 1
ATOM 2964 N N . ALA A 1 366 ? 22.537 5.063 -37.732 1.00 91.38 366 ALA A N 1
ATOM 2965 C CA . ALA A 1 366 ? 22.936 3.977 -38.631 1.00 91.38 366 ALA A CA 1
ATOM 2966 C C . ALA A 1 366 ? 23.127 2.614 -37.922 1.00 91.38 366 ALA A C 1
ATOM 2968 O O . ALA A 1 366 ? 23.860 1.748 -38.400 1.00 91.38 366 ALA A O 1
ATOM 2969 N N . ILE A 1 367 ? 22.427 2.409 -36.804 1.00 86.38 367 ILE A N 1
ATOM 2970 C CA . ILE A 1 367 ? 22.352 1.158 -36.049 1.00 86.38 367 ILE A CA 1
ATOM 2971 C C . ILE A 1 367 ? 21.088 0.441 -36.526 1.00 86.38 367 ILE A C 1
ATOM 2973 O O . ILE A 1 367 ? 20.015 0.626 -35.974 1.00 86.38 367 ILE A O 1
ATOM 2977 N N . CYS A 1 368 ? 21.161 -0.338 -37.603 1.00 73.81 368 CYS A N 1
ATOM 2978 C CA . CYS A 1 368 ? 19.989 -1.081 -38.070 1.00 73.81 368 CYS A CA 1
ATOM 2979 C C . CYS A 1 368 ? 19.891 -2.422 -37.334 1.00 73.81 368 CYS A C 1
ATOM 2981 O O . CYS A 1 368 ? 20.667 -3.336 -37.624 1.00 73.81 368 CYS A O 1
ATOM 2983 N N . THR A 1 369 ? 18.935 -2.560 -36.408 1.00 81.31 369 THR A N 1
ATOM 2984 C CA . THR A 1 369 ? 18.640 -3.852 -35.776 1.00 81.31 369 THR A CA 1
ATOM 2985 C C . THR A 1 369 ? 17.393 -4.470 -36.407 1.00 81.31 369 THR A C 1
ATOM 2987 O O . THR A 1 369 ? 16.301 -3.902 -36.432 1.00 81.31 369 THR A O 1
ATOM 2990 N N . THR A 1 370 ? 17.550 -5.677 -36.950 1.00 88.00 370 THR A N 1
ATOM 2991 C CA . THR A 1 370 ? 16.409 -6.484 -37.416 1.00 88.00 370 THR A CA 1
ATOM 2992 C C . THR A 1 370 ? 15.480 -6.864 -36.255 1.00 88.00 370 THR A C 1
ATOM 2994 O O . THR A 1 370 ? 14.294 -7.093 -36.467 1.00 88.00 370 THR A O 1
ATOM 2997 N N . GLU A 1 371 ? 16.005 -6.863 -35.027 1.00 90.44 371 GLU A N 1
ATOM 2998 C CA . GLU A 1 371 ? 15.288 -7.067 -33.766 1.00 90.44 371 GLU A CA 1
ATOM 2999 C C . GLU A 1 371 ? 14.159 -6.052 -33.555 1.00 90.44 371 GLU A C 1
ATOM 3001 O O . GLU A 1 371 ? 13.003 -6.454 -33.429 1.00 90.44 371 GLU A O 1
ATOM 3006 N N . THR A 1 372 ? 14.441 -4.744 -33.631 1.00 93.25 372 THR A N 1
ATOM 3007 C CA . THR A 1 372 ? 13.411 -3.714 -33.418 1.00 93.25 372 THR A CA 1
ATOM 3008 C C . THR A 1 372 ? 12.271 -3.830 -34.434 1.00 93.25 372 THR A C 1
ATOM 3010 O O . THR A 1 372 ? 11.109 -3.600 -34.101 1.00 93.25 372 THR A O 1
ATOM 3013 N N . GLU A 1 373 ? 12.553 -4.227 -35.680 1.00 92.62 373 GLU A N 1
ATOM 3014 C CA . GLU A 1 373 ? 11.492 -4.471 -36.665 1.00 92.62 373 GLU A CA 1
ATOM 3015 C C . GLU A 1 373 ? 10.601 -5.659 -36.296 1.00 92.62 373 GLU A C 1
ATOM 3017 O O . GLU A 1 373 ? 9.378 -5.587 -36.461 1.00 92.62 373 GLU A O 1
ATOM 3022 N N . VAL A 1 374 ? 11.209 -6.733 -35.792 1.00 93.19 374 VAL A N 1
ATOM 3023 C CA . VAL A 1 374 ? 10.498 -7.918 -35.311 1.00 93.19 374 VAL A CA 1
ATOM 3024 C C . VAL A 1 374 ? 9.633 -7.566 -34.098 1.00 93.19 374 VAL A C 1
ATOM 3026 O O . VAL A 1 374 ? 8.463 -7.950 -34.064 1.00 93.19 374 VAL A O 1
ATOM 3029 N N . ASP A 1 375 ? 10.136 -6.772 -33.154 1.00 94.75 375 ASP A N 1
ATOM 3030 C CA . ASP A 1 375 ? 9.376 -6.363 -31.969 1.00 94.75 375 ASP A CA 1
ATOM 3031 C C . ASP A 1 375 ? 8.210 -5.417 -32.289 1.00 94.75 375 ASP A C 1
ATOM 3033 O O . ASP A 1 375 ? 7.105 -5.595 -31.763 1.00 94.75 375 ASP A O 1
ATOM 3037 N N . ILE A 1 376 ? 8.380 -4.488 -33.241 1.00 95.75 376 ILE A N 1
ATOM 3038 C CA . ILE A 1 376 ? 7.262 -3.686 -33.772 1.00 95.75 376 ILE A CA 1
ATOM 3039 C C . ILE A 1 376 ? 6.186 -4.605 -34.357 1.00 95.75 376 ILE A C 1
ATOM 3041 O O . ILE A 1 376 ? 4.992 -4.416 -34.104 1.00 95.75 376 ILE A O 1
ATOM 3045 N N . ALA A 1 377 ? 6.584 -5.595 -35.158 1.00 94.25 377 ALA A N 1
ATOM 3046 C CA . ALA A 1 377 ? 5.642 -6.506 -35.791 1.00 94.25 377 ALA A CA 1
ATOM 3047 C C . ALA A 1 377 ? 4.890 -7.351 -34.764 1.00 94.25 377 ALA A C 1
ATOM 3049 O O . ALA A 1 377 ? 3.658 -7.408 -34.810 1.00 94.25 377 ALA A O 1
ATOM 3050 N N . LYS A 1 378 ? 5.610 -7.923 -33.794 1.00 94.69 378 LYS A N 1
ATOM 3051 C CA . LYS A 1 378 ? 5.036 -8.622 -32.642 1.00 94.69 378 LYS A CA 1
ATOM 3052 C C . LYS A 1 378 ? 3.974 -7.748 -31.967 1.00 94.69 378 LYS A C 1
ATOM 3054 O O . LYS A 1 378 ? 2.846 -8.205 -31.772 1.00 94.69 378 LYS A O 1
ATOM 3059 N N . ALA A 1 379 ? 4.272 -6.472 -31.709 1.00 94.69 379 ALA A N 1
ATOM 3060 C CA . ALA A 1 379 ? 3.395 -5.611 -30.903 1.00 94.69 379 ALA A CA 1
ATOM 3061 C C . ALA A 1 379 ? 2.108 -5.312 -31.658 1.00 94.69 379 ALA A C 1
ATOM 3063 O O . ALA A 1 379 ? 1.006 -5.348 -31.108 1.00 94.69 379 ALA A O 1
ATOM 3064 N N . ARG A 1 380 ? 2.228 -5.132 -32.973 1.00 96.31 380 ARG A N 1
ATOM 3065 C CA . ARG A 1 380 ? 1.075 -4.974 -33.855 1.00 96.31 380 ARG A CA 1
ATOM 3066 C C . ARG A 1 380 ? 0.239 -6.245 -33.974 1.00 96.31 380 ARG A C 1
ATOM 3068 O O . ARG A 1 380 ? -0.984 -6.129 -34.042 1.00 96.31 380 ARG A O 1
ATOM 3075 N N . ILE A 1 381 ? 0.853 -7.430 -33.998 1.00 93.88 381 ILE A N 1
ATOM 3076 C CA . ILE A 1 381 ? 0.140 -8.717 -34.081 1.00 93.88 381 ILE A CA 1
ATOM 3077 C C . ILE A 1 381 ? -0.674 -8.948 -32.803 1.00 93.88 381 ILE A C 1
ATOM 3079 O O . ILE A 1 381 ? -1.890 -9.152 -32.885 1.00 93.88 381 ILE A O 1
ATOM 3083 N N . CYS A 1 382 ? -0.036 -8.855 -31.634 1.00 92.12 382 CYS A N 1
ATOM 3084 C CA . CYS A 1 382 ? -0.682 -9.078 -30.337 1.00 92.12 382 CYS A CA 1
ATOM 3085 C C . CYS A 1 382 ? -1.727 -8.001 -30.020 1.00 92.12 382 CYS A C 1
ATOM 3087 O O . CYS A 1 382 ? -2.830 -8.315 -29.574 1.00 92.12 382 CYS A O 1
ATOM 3089 N N . GLY A 1 383 ? -1.439 -6.738 -30.346 1.00 93.69 383 GLY A N 1
ATOM 3090 C CA . GLY A 1 383 ? -2.382 -5.629 -30.196 1.00 93.69 383 GLY A CA 1
ATOM 3091 C C . GLY A 1 383 ? -3.490 -5.571 -31.250 1.00 93.69 383 GLY A C 1
ATOM 3092 O O . GLY A 1 383 ? -4.320 -4.667 -31.189 1.00 93.69 383 GLY A O 1
ATOM 3093 N N . LYS A 1 384 ? -3.506 -6.485 -32.235 1.00 94.69 384 LYS A N 1
ATOM 3094 C CA . LYS A 1 384 ? -4.442 -6.473 -33.379 1.00 94.69 384 LYS A CA 1
ATOM 3095 C C . LYS A 1 384 ? -4.462 -5.113 -34.099 1.00 94.69 384 LYS A C 1
ATOM 3097 O O . LYS A 1 384 ? -5.499 -4.650 -34.563 1.00 94.69 384 LYS A O 1
ATOM 3102 N N . LEU A 1 385 ? -3.292 -4.482 -34.222 1.00 93.44 385 LEU A N 1
ATOM 3103 C CA . LEU A 1 385 ? -3.101 -3.133 -34.773 1.00 93.44 385 LEU A CA 1
ATOM 3104 C C . LEU A 1 385 ? -2.962 -3.118 -36.306 1.00 93.44 385 LEU A C 1
ATOM 3106 O O . LEU A 1 385 ? -2.519 -2.123 -36.883 1.00 93.44 385 LEU A O 1
ATOM 3110 N N . PHE A 1 386 ? -3.284 -4.223 -36.982 1.00 90.69 386 PHE A N 1
ATOM 3111 C CA . PHE A 1 386 ? -3.320 -4.278 -38.440 1.00 90.69 386 PHE A CA 1
ATOM 3112 C C . PHE A 1 386 ? -4.717 -3.897 -38.948 1.00 90.69 386 PHE A C 1
ATOM 3114 O O . PHE A 1 386 ? -5.684 -4.580 -38.611 1.00 90.69 386 PHE A O 1
ATOM 3121 N N . PRO A 1 387 ? -4.834 -2.863 -39.801 1.00 88.00 387 PRO A N 1
ATOM 3122 C CA . PRO A 1 387 ? -6.100 -2.451 -40.408 1.00 88.00 387 PRO A CA 1
ATOM 3123 C C . PRO A 1 387 ? -6.808 -3.553 -41.205 1.00 88.00 387 PRO A C 1
ATOM 3125 O O . PRO A 1 387 ? -8.031 -3.543 -41.322 1.00 88.00 387 PRO A O 1
ATOM 3128 N N . SER A 1 388 ? -6.055 -4.495 -41.787 1.00 92.56 388 SER A N 1
ATOM 3129 C CA . SER A 1 388 ? -6.623 -5.607 -42.553 1.00 92.56 388 SER A CA 1
ATOM 3130 C C . SER A 1 388 ? -5.736 -6.863 -42.542 1.00 92.56 388 SER A C 1
ATOM 3132 O O . SER A 1 388 ? -4.510 -6.754 -42.436 1.00 92.56 388 SER A O 1
ATOM 3134 N N . PRO A 1 389 ? -6.310 -8.067 -42.762 1.00 90.75 389 PRO A N 1
ATOM 3135 C CA . PRO A 1 389 ? -5.534 -9.305 -42.917 1.00 90.75 389 PRO A CA 1
ATOM 3136 C C . PRO A 1 389 ? -4.529 -9.262 -44.077 1.00 90.75 389 PRO A C 1
ATOM 3138 O O . PRO A 1 389 ? -3.490 -9.918 -44.035 1.00 90.75 389 PRO A O 1
ATOM 3141 N N . LYS A 1 390 ? -4.820 -8.471 -45.120 1.00 93.88 390 LYS A N 1
ATOM 3142 C CA . LYS A 1 390 ? -3.927 -8.284 -46.270 1.00 93.88 390 LYS A CA 1
ATOM 3143 C C . LYS A 1 390 ? -2.639 -7.561 -45.871 1.00 93.88 390 LYS A C 1
ATOM 3145 O O . LYS A 1 390 ? -1.571 -7.912 -46.362 1.00 93.88 390 LYS A O 1
ATOM 3150 N N . GLU A 1 391 ? -2.738 -6.571 -44.988 1.00 93.38 391 GLU A N 1
ATOM 3151 C CA . GLU A 1 391 ? -1.572 -5.846 -44.475 1.00 93.38 391 GLU A CA 1
ATOM 3152 C C . GLU A 1 391 ? -0.730 -6.708 -43.542 1.00 93.38 391 GLU A C 1
ATOM 3154 O O . GLU A 1 391 ? 0.490 -6.705 -43.675 1.00 93.38 391 GLU A O 1
ATOM 3159 N N . LEU A 1 392 ? -1.371 -7.499 -42.675 1.00 92.31 392 LEU A N 1
ATOM 3160 C CA . LEU A 1 392 ? -0.669 -8.482 -41.850 1.00 92.31 392 LEU A CA 1
ATOM 3161 C C . LEU A 1 392 ? 0.118 -9.467 -42.725 1.00 92.31 392 LEU A C 1
ATOM 3163 O O . LEU A 1 392 ? 1.305 -9.670 -42.504 1.00 92.31 392 LEU A O 1
ATOM 3167 N N . LYS A 1 393 ? -0.511 -10.027 -43.767 1.00 93.31 393 LYS A N 1
ATOM 3168 C CA . LYS A 1 393 ? 0.161 -10.953 -44.689 1.00 93.31 393 LYS A CA 1
ATOM 3169 C C . LYS A 1 393 ? 1.376 -10.316 -45.370 1.00 93.31 393 LYS A C 1
ATOM 3171 O O . LYS A 1 393 ? 2.432 -10.935 -45.424 1.00 93.31 393 LYS A O 1
ATOM 3176 N N . LYS A 1 394 ? 1.237 -9.076 -45.848 1.00 94.69 394 LYS A N 1
ATOM 3177 C CA . LYS A 1 394 ? 2.341 -8.327 -46.467 1.00 94.69 394 LYS A CA 1
ATOM 3178 C C . LYS A 1 394 ? 3.498 -8.107 -45.487 1.00 94.69 394 LYS A C 1
ATOM 3180 O O . LYS A 1 394 ? 4.655 -8.198 -45.883 1.00 94.69 394 LYS A O 1
ATOM 3185 N N . GLU A 1 395 ? 3.191 -7.814 -44.225 1.00 92.56 395 GLU A N 1
ATOM 3186 C CA . GLU A 1 395 ? 4.206 -7.627 -43.188 1.00 92.56 395 GLU A CA 1
ATOM 3187 C C . GLU A 1 395 ? 4.919 -8.940 -42.844 1.00 92.56 395 GLU A C 1
ATOM 3189 O O . GLU A 1 395 ? 6.140 -8.954 -42.724 1.00 92.56 395 GLU A O 1
ATOM 3194 N N . ILE A 1 396 ? 4.190 -10.057 -42.775 1.00 91.50 396 ILE A N 1
ATOM 3195 C CA . ILE A 1 396 ? 4.785 -11.386 -42.577 1.00 91.50 396 ILE A CA 1
ATOM 3196 C C . ILE A 1 396 ? 5.736 -11.733 -43.729 1.00 91.50 396 ILE A C 1
ATOM 3198 O O . ILE A 1 396 ? 6.864 -12.142 -43.475 1.00 91.50 396 ILE A O 1
ATOM 3202 N N . GLU A 1 397 ? 5.315 -11.535 -44.982 1.00 93.19 397 GLU A N 1
ATOM 3203 C CA . GLU A 1 397 ? 6.161 -11.778 -46.163 1.00 93.19 397 GLU A CA 1
ATOM 3204 C C . GLU A 1 397 ? 7.437 -10.920 -46.130 1.00 93.19 397 GLU A C 1
ATOM 3206 O O . GLU A 1 397 ? 8.520 -11.408 -46.454 1.00 93.19 397 GLU A O 1
ATOM 3211 N N . ARG A 1 398 ? 7.329 -9.659 -45.684 1.00 93.44 398 ARG A N 1
ATOM 3212 C CA . ARG A 1 398 ? 8.475 -8.755 -45.498 1.00 93.44 398 ARG A CA 1
ATOM 3213 C C . ARG A 1 398 ? 9.446 -9.279 -44.438 1.00 93.44 398 ARG A C 1
ATOM 3215 O O . ARG A 1 398 ? 10.647 -9.291 -44.685 1.00 93.44 398 ARG A O 1
ATOM 3222 N N . LEU A 1 399 ? 8.943 -9.706 -43.279 1.00 88.56 399 LEU A N 1
ATOM 3223 C CA . LEU A 1 399 ? 9.769 -10.197 -42.168 1.00 88.56 399 LEU A CA 1
ATOM 3224 C C . LEU A 1 399 ? 10.412 -11.551 -42.480 1.00 88.56 399 LEU A C 1
ATOM 3226 O O . LEU A 1 399 ? 11.552 -11.784 -42.106 1.00 88.56 399 LEU A O 1
ATOM 3230 N N . GLN A 1 400 ? 9.727 -12.424 -43.221 1.00 87.31 400 GLN A N 1
ATOM 3231 C CA . GLN A 1 400 ? 10.282 -13.705 -43.676 1.00 87.31 400 GLN A CA 1
ATOM 3232 C C . GLN A 1 400 ? 11.405 -13.551 -44.710 1.00 87.31 400 GLN A C 1
ATOM 3234 O O . GLN A 1 400 ? 12.178 -14.485 -44.905 1.00 87.31 400 GLN A O 1
ATOM 3239 N N . ALA A 1 401 ? 11.503 -12.396 -45.376 1.00 90.38 401 ALA A N 1
ATOM 3240 C CA . ALA A 1 401 ? 12.615 -12.088 -46.271 1.00 90.38 401 ALA A CA 1
ATOM 3241 C C . ALA A 1 401 ? 13.890 -11.658 -45.519 1.00 90.38 401 ALA A C 1
ATOM 3243 O O . ALA A 1 401 ? 14.960 -11.593 -46.127 1.00 90.38 401 ALA A O 1
ATOM 3244 N N . ILE A 1 402 ? 13.792 -11.357 -44.218 1.00 86.19 402 ILE A N 1
ATOM 3245 C CA . ILE A 1 402 ? 14.950 -11.059 -43.372 1.00 86.19 402 ILE A CA 1
ATOM 3246 C C . ILE A 1 402 ? 15.711 -12.375 -43.132 1.00 86.19 402 ILE A C 1
ATOM 3248 O O . ILE A 1 402 ? 15.072 -13.389 -42.836 1.00 86.19 402 ILE A O 1
ATOM 3252 N N . PRO A 1 403 ? 17.057 -12.396 -43.256 1.00 85.69 403 PRO A N 1
ATOM 3253 C CA . PRO A 1 403 ? 17.854 -13.565 -42.906 1.00 85.69 403 PRO A CA 1
ATOM 3254 C C . PRO A 1 403 ? 17.474 -14.079 -41.521 1.00 85.69 403 PRO A C 1
ATOM 3256 O O . PRO A 1 403 ? 17.294 -13.296 -40.589 1.00 85.69 403 PRO A O 1
ATOM 3259 N N . ALA A 1 404 ? 17.319 -15.395 -41.418 1.00 75.75 404 ALA A N 1
ATOM 3260 C CA . ALA A 1 404 ? 16.783 -16.034 -40.232 1.00 75.75 404 ALA A CA 1
ATOM 3261 C C . ALA A 1 404 ? 17.613 -15.631 -38.994 1.00 75.75 404 ALA A C 1
ATOM 3263 O O . ALA A 1 404 ? 18.823 -15.842 -38.962 1.00 75.75 404 ALA A O 1
ATOM 3264 N N . ASN A 1 405 ? 16.967 -14.997 -38.011 1.00 80.94 405 ASN A N 1
ATOM 3265 C CA . ASN A 1 405 ? 17.590 -14.512 -36.781 1.00 80.94 405 ASN A CA 1
ATOM 3266 C C . ASN A 1 405 ? 16.861 -15.092 -35.561 1.00 80.94 405 ASN A C 1
ATOM 3268 O O . ASN A 1 405 ? 15.696 -15.487 -35.658 1.00 80.94 405 ASN A O 1
ATOM 3272 N N . ARG A 1 406 ? 17.524 -15.119 -34.398 1.00 83.44 406 ARG A N 1
ATOM 3273 C CA . ARG A 1 406 ? 16.958 -15.669 -33.149 1.00 83.44 406 ARG A CA 1
ATOM 3274 C C . ARG A 1 406 ? 15.598 -15.073 -32.756 1.00 83.44 406 ARG A C 1
ATOM 3276 O O . ARG A 1 406 ? 14.798 -15.721 -32.088 1.00 83.44 406 ARG A O 1
ATOM 3283 N N . PHE A 1 407 ? 15.308 -13.850 -33.196 1.00 83.88 407 PHE A N 1
ATOM 3284 C CA . PHE A 1 407 ? 14.083 -13.128 -32.858 1.00 83.88 407 PHE A CA 1
ATOM 3285 C C . PHE A 1 407 ? 12.857 -13.639 -33.628 1.00 83.88 407 PHE A C 1
ATOM 3287 O O . PHE A 1 407 ? 11.730 -13.497 -33.137 1.00 83.88 407 PHE A O 1
ATOM 3294 N N . MET A 1 408 ? 13.058 -14.312 -34.769 1.00 88.19 408 MET A N 1
ATOM 3295 C CA . MET A 1 408 ? 11.978 -14.905 -35.568 1.00 88.19 408 MET A CA 1
ATOM 3296 C C . MET A 1 408 ? 11.168 -15.950 -34.793 1.00 88.19 408 MET A C 1
ATOM 3298 O O . MET A 1 408 ? 9.968 -16.073 -35.030 1.00 88.19 408 MET A O 1
ATOM 3302 N N . ASN A 1 409 ? 11.768 -16.638 -33.818 1.00 89.81 409 ASN A N 1
ATOM 3303 C CA . ASN A 1 409 ? 11.057 -17.581 -32.950 1.00 89.81 409 ASN A CA 1
ATOM 3304 C C . ASN A 1 409 ? 9.891 -16.940 -32.204 1.00 89.81 409 ASN A C 1
ATOM 3306 O O . ASN A 1 409 ? 8.764 -17.439 -32.249 1.00 89.81 409 ASN A O 1
ATOM 3310 N N . SER A 1 410 ? 10.158 -15.807 -31.554 1.00 89.00 410 SER A N 1
ATOM 3311 C CA . SER A 1 410 ? 9.135 -15.078 -30.803 1.00 89.00 410 SER A CA 1
ATOM 3312 C C . SER A 1 410 ? 8.039 -14.529 -31.724 1.00 89.00 410 SER A C 1
ATOM 3314 O O . SER A 1 410 ? 6.863 -14.533 -31.367 1.00 89.00 410 SER A O 1
ATOM 3316 N N . LEU A 1 411 ? 8.390 -14.136 -32.955 1.00 92.81 411 LEU A N 1
ATOM 3317 C CA . LEU A 1 411 ? 7.421 -13.715 -33.967 1.00 92.81 411 LEU A CA 1
ATOM 3318 C C . LEU A 1 411 ? 6.520 -14.870 -34.423 1.00 92.81 411 LEU A C 1
ATOM 3320 O O . LEU A 1 411 ? 5.304 -14.698 -34.521 1.00 92.81 411 LEU A O 1
ATOM 3324 N N . TYR A 1 412 ? 7.097 -16.040 -34.707 1.00 94.69 412 TYR A N 1
ATOM 3325 C CA . TYR A 1 412 ? 6.338 -17.224 -35.114 1.00 94.69 412 TYR A CA 1
ATOM 3326 C C . TYR A 1 412 ? 5.396 -17.712 -34.013 1.00 94.69 412 TYR A C 1
ATOM 3328 O O . TYR A 1 412 ? 4.278 -18.133 -34.314 1.00 94.69 412 TYR A O 1
ATOM 3336 N N . GLU A 1 413 ? 5.790 -17.586 -32.748 1.00 94.38 413 GLU A N 1
ATOM 3337 C CA . GLU A 1 413 ? 4.910 -17.834 -31.606 1.00 94.38 413 GLU A CA 1
ATOM 3338 C C . GLU A 1 413 ? 3.712 -16.876 -31.586 1.00 94.38 413 GLU A C 1
ATOM 3340 O O . GLU A 1 413 ? 2.570 -17.341 -31.602 1.00 94.38 413 GLU A O 1
ATOM 3345 N N . CYS A 1 414 ? 3.945 -15.561 -31.686 1.00 93.25 414 CYS A N 1
ATOM 3346 C CA . CYS A 1 414 ? 2.864 -14.573 -31.755 1.00 93.25 414 CYS A CA 1
ATOM 3347 C C . CYS A 1 414 ? 1.916 -14.821 -32.943 1.00 93.25 414 CYS A C 1
ATOM 3349 O O . CYS A 1 414 ? 0.698 -14.697 -32.806 1.00 93.25 414 CYS A O 1
ATOM 3351 N N . LEU A 1 415 ? 2.450 -15.185 -34.114 1.00 95.12 415 LEU A N 1
ATOM 3352 C CA . LEU A 1 415 ? 1.645 -15.517 -35.295 1.00 95.12 415 LEU A CA 1
ATOM 3353 C C . LEU A 1 415 ? 0.817 -16.787 -35.087 1.00 95.12 415 LEU A C 1
ATOM 3355 O O . LEU A 1 415 ? -0.359 -16.824 -35.457 1.00 95.12 415 LEU A O 1
ATOM 3359 N N . SER A 1 416 ? 1.411 -17.814 -34.480 1.00 96.19 416 SER A N 1
ATOM 3360 C CA . SER A 1 416 ? 0.724 -19.063 -34.162 1.00 96.19 416 SER A CA 1
ATOM 3361 C C . SER A 1 416 ? -0.467 -18.828 -33.233 1.00 96.19 416 SER A C 1
ATOM 3363 O O . SER A 1 416 ? -1.573 -19.298 -33.526 1.00 96.19 416 SER A O 1
ATOM 3365 N N . GLU A 1 417 ? -0.276 -18.058 -32.160 1.00 94.94 417 GLU A N 1
ATOM 3366 C CA . GLU A 1 417 ? -1.341 -17.688 -31.223 1.00 94.94 417 GLU A CA 1
ATOM 3367 C C . GLU A 1 417 ? -2.415 -16.828 -31.891 1.00 94.94 417 GLU A C 1
ATOM 3369 O O . GLU A 1 417 ? -3.605 -17.120 -31.771 1.00 94.94 417 GLU A O 1
ATOM 3374 N N . HIS A 1 418 ? -2.011 -15.829 -32.677 1.00 94.56 418 HIS A N 1
ATOM 3375 C CA . HIS A 1 418 ? -2.933 -14.961 -33.404 1.00 94.56 418 HIS A CA 1
ATOM 3376 C C . HIS A 1 418 ? -3.860 -15.747 -34.344 1.00 94.56 418 HIS A C 1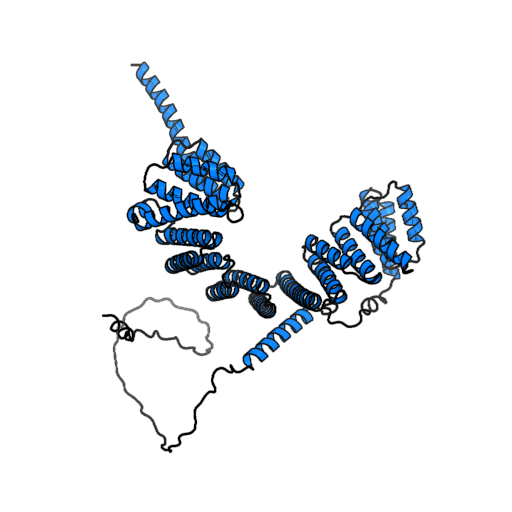
ATOM 3378 O O . HIS A 1 418 ? -5.079 -15.560 -34.323 1.00 94.56 418 HIS A O 1
ATOM 3384 N N . TYR A 1 419 ? -3.314 -16.659 -35.156 1.00 95.50 419 TYR A N 1
ATOM 3385 C CA . TYR A 1 419 ? -4.128 -17.480 -36.057 1.00 95.50 419 TYR A CA 1
ATOM 3386 C C . TYR A 1 419 ? -4.992 -18.496 -35.309 1.00 95.50 419 TYR A C 1
ATOM 3388 O O . TYR A 1 419 ? -6.117 -18.770 -35.737 1.00 95.50 419 TYR A O 1
ATOM 3396 N N . LYS A 1 420 ? -4.519 -19.007 -34.167 1.00 95.75 420 LYS A N 1
ATOM 3397 C CA . LYS A 1 420 ? -5.313 -19.866 -33.282 1.00 95.75 420 LYS A CA 1
ATOM 3398 C C . LYS A 1 420 ? -6.530 -19.126 -32.728 1.00 95.75 420 LYS A C 1
ATOM 3400 O O . LYS A 1 420 ? -7.630 -19.672 -32.775 1.00 95.75 420 LYS A O 1
ATOM 3405 N N . GLU A 1 421 ? -6.367 -17.885 -32.266 1.00 92.88 421 GLU A N 1
ATOM 3406 C CA . GLU A 1 421 ? -7.478 -17.040 -31.798 1.00 92.88 421 GLU A CA 1
ATOM 3407 C C . GLU A 1 421 ? -8.509 -16.749 -32.898 1.00 92.88 421 GLU A C 1
ATOM 3409 O O . GLU A 1 421 ? -9.700 -16.633 -32.616 1.00 92.88 421 GLU A O 1
ATOM 3414 N N . GLN A 1 422 ? -8.071 -16.656 -34.156 1.00 94.06 422 GLN A N 1
ATOM 3415 C CA . GLN A 1 422 ? -8.958 -16.493 -35.314 1.00 94.06 422 GLN A CA 1
ATOM 3416 C C . GLN A 1 422 ? -9.646 -17.797 -35.757 1.00 94.06 422 GLN A C 1
ATOM 3418 O O . GLN A 1 422 ? -10.451 -17.772 -36.688 1.00 94.06 422 GLN A O 1
ATOM 3423 N N . GLY A 1 423 ? -9.326 -18.939 -35.141 1.00 95.44 423 GLY A N 1
ATOM 3424 C CA . GLY A 1 423 ? -9.825 -20.256 -35.550 1.00 95.44 423 GLY A CA 1
ATOM 3425 C C . GLY A 1 423 ? -9.159 -20.819 -36.812 1.00 95.44 423 GLY A C 1
ATOM 3426 O O . GLY A 1 423 ? -9.620 -21.825 -37.352 1.00 95.44 423 GLY A O 1
ATOM 3427 N N . ASN A 1 424 ? -8.068 -20.212 -37.291 1.00 95.88 424 ASN A N 1
ATOM 3428 C CA . ASN A 1 424 ? -7.285 -20.708 -38.421 1.00 95.88 424 ASN A CA 1
ATOM 3429 C C . ASN A 1 424 ? -6.169 -21.642 -37.929 1.00 95.88 424 ASN A C 1
ATOM 3431 O O . ASN A 1 424 ? -4.989 -21.289 -37.878 1.00 95.88 424 ASN A O 1
ATOM 3435 N N . PHE A 1 425 ? -6.559 -22.860 -37.554 1.00 95.75 425 PHE A N 1
ATOM 3436 C CA . PHE A 1 425 ? -5.632 -23.854 -37.012 1.00 95.75 425 PHE A CA 1
ATOM 3437 C C . PHE A 1 425 ? -4.548 -24.276 -38.009 1.00 95.75 425 PHE A C 1
ATOM 3439 O O . PHE A 1 425 ? -3.438 -24.571 -37.590 1.00 95.75 425 PHE A O 1
ATOM 3446 N N . THR A 1 426 ? -4.824 -24.253 -39.317 1.00 96.50 426 THR A N 1
ATOM 3447 C CA . THR A 1 426 ? -3.839 -24.619 -40.346 1.00 96.50 426 THR A CA 1
ATOM 3448 C C . THR A 1 426 ? -2.652 -23.657 -40.366 1.00 96.50 426 THR A C 1
ATOM 3450 O O . THR A 1 426 ? -1.507 -24.105 -40.321 1.00 96.50 426 THR A O 1
ATOM 3453 N N . GLU A 1 427 ? -2.898 -22.341 -40.384 1.00 95.44 427 GLU A N 1
ATOM 3454 C CA . GLU A 1 427 ? -1.805 -21.359 -40.310 1.00 95.44 427 GLU A CA 1
ATOM 3455 C C . GLU A 1 427 ? -1.141 -21.367 -38.927 1.00 95.44 427 GLU A C 1
ATOM 3457 O O . GLU A 1 427 ? 0.081 -21.284 -38.846 1.00 95.44 427 GLU A O 1
ATOM 3462 N N . SER A 1 428 ? -1.906 -21.551 -37.846 1.00 96.06 428 SER A N 1
ATOM 3463 C CA . SER A 1 428 ? -1.339 -21.694 -36.497 1.00 96.06 428 SER A CA 1
ATOM 3464 C C . SER A 1 428 ? -0.329 -22.849 -36.414 1.00 96.06 428 SER A C 1
ATOM 3466 O O . SER A 1 428 ? 0.815 -22.642 -36.006 1.00 96.06 428 SER A O 1
ATOM 3468 N N . THR A 1 429 ? -0.700 -24.046 -36.884 1.00 96.62 429 THR A N 1
ATOM 3469 C CA . THR A 1 429 ? 0.194 -25.214 -36.932 1.00 96.62 429 THR A CA 1
ATOM 3470 C C . THR A 1 429 ? 1.420 -24.947 -37.798 1.00 96.62 429 THR A C 1
ATOM 3472 O O . THR A 1 429 ? 2.530 -25.253 -37.377 1.00 96.62 429 THR A O 1
ATOM 3475 N N . LYS A 1 430 ? 1.254 -24.306 -38.958 1.00 96.88 430 LYS A N 1
ATOM 3476 C CA . LYS A 1 430 ? 2.371 -23.940 -39.837 1.00 96.88 430 LYS A CA 1
ATOM 3477 C C . LYS A 1 430 ? 3.394 -23.033 -39.143 1.00 96.88 430 LYS A C 1
ATOM 3479 O O . LYS A 1 430 ? 4.587 -23.299 -39.248 1.00 96.88 430 LYS A O 1
ATOM 3484 N N . TYR A 1 431 ? 2.970 -21.983 -38.433 1.00 95.44 431 TYR A N 1
ATOM 3485 C CA . TYR A 1 431 ? 3.917 -21.121 -37.706 1.00 95.44 431 TYR A CA 1
ATOM 3486 C C . TYR A 1 431 ? 4.532 -21.821 -36.494 1.00 95.44 431 TYR A C 1
ATOM 3488 O O . TYR A 1 431 ? 5.705 -21.600 -36.201 1.00 95.44 431 TYR A O 1
ATOM 3496 N N . LYS A 1 432 ? 3.790 -22.720 -35.839 1.00 96.25 432 LYS A N 1
ATOM 3497 C CA . LYS A 1 432 ? 4.346 -23.578 -34.789 1.00 96.25 432 LYS A CA 1
ATOM 3498 C C . LYS A 1 432 ? 5.461 -24.488 -35.326 1.00 96.25 432 LYS A C 1
ATOM 3500 O O . LYS A 1 432 ? 6.532 -24.536 -34.736 1.00 96.25 432 LYS A O 1
ATOM 3505 N N . GLU A 1 433 ? 5.248 -25.140 -36.468 1.00 95.81 433 GLU A N 1
ATOM 3506 C CA . GLU A 1 433 ? 6.271 -25.964 -37.127 1.00 95.81 433 GLU A CA 1
ATOM 3507 C C . GLU A 1 433 ? 7.477 -25.134 -37.589 1.00 95.81 433 GLU A C 1
ATOM 3509 O O . GLU A 1 433 ? 8.608 -25.609 -37.528 1.00 95.81 433 GLU A O 1
ATOM 3514 N N . LEU A 1 434 ? 7.262 -23.898 -38.059 1.00 93.44 434 LEU A N 1
ATOM 3515 C CA . LEU A 1 434 ? 8.358 -22.993 -38.422 1.00 93.44 434 LEU A CA 1
ATOM 3516 C C . LEU A 1 434 ? 9.222 -22.629 -37.210 1.00 93.44 434 LEU A C 1
ATOM 3518 O O . LEU A 1 434 ? 10.443 -22.644 -37.343 1.00 93.44 434 LEU A O 1
ATOM 3522 N N . LYS A 1 435 ? 8.609 -22.365 -36.048 1.00 94.00 435 LYS A N 1
ATOM 3523 C CA . LYS A 1 435 ? 9.325 -22.177 -34.776 1.00 94.00 435 LYS A CA 1
ATOM 3524 C C . LYS A 1 435 ? 10.137 -23.425 -34.418 1.00 94.00 435 LYS A C 1
ATOM 3526 O O . LYS A 1 435 ? 11.342 -23.330 -34.248 1.00 94.00 435 LYS A O 1
ATOM 3531 N N . GLU A 1 436 ? 9.512 -24.603 -34.410 1.00 93.56 436 GLU A N 1
ATOM 3532 C CA . GLU A 1 436 ? 10.186 -25.867 -34.063 1.00 93.56 436 GLU A CA 1
ATOM 3533 C C . GLU A 1 436 ? 11.357 -26.198 -35.010 1.00 93.56 436 GLU A C 1
ATOM 3535 O O . GLU A 1 436 ? 12.413 -26.646 -34.568 1.00 93.56 436 GLU A O 1
ATOM 3540 N N . ARG A 1 437 ? 11.208 -25.950 -36.319 1.00 91.88 437 ARG A N 1
ATOM 3541 C CA . ARG A 1 437 ? 12.303 -26.117 -37.293 1.00 91.88 437 ARG A CA 1
ATOM 3542 C C . ARG A 1 437 ? 13.432 -25.125 -37.063 1.00 91.88 437 ARG A C 1
ATOM 3544 O O . ARG A 1 437 ? 14.589 -25.482 -37.269 1.00 91.88 437 ARG A O 1
ATOM 3551 N N . PHE A 1 438 ? 13.094 -23.894 -36.697 1.00 88.94 438 PHE A N 1
ATOM 3552 C CA . PHE A 1 438 ? 14.082 -22.869 -36.417 1.00 88.94 438 PHE A CA 1
ATOM 3553 C C . PHE A 1 438 ? 14.859 -23.199 -35.133 1.00 88.94 438 PHE A C 1
ATOM 3555 O O . PHE A 1 438 ? 16.087 -23.227 -35.182 1.00 88.94 438 PHE A O 1
ATOM 3562 N N . ASP A 1 439 ? 14.174 -23.586 -34.052 1.00 86.81 439 ASP A N 1
ATOM 3563 C CA . ASP A 1 439 ? 14.787 -24.093 -32.812 1.00 86.81 439 ASP A CA 1
ATOM 3564 C C . ASP A 1 439 ? 15.724 -25.281 -33.088 1.00 86.81 439 ASP A C 1
ATOM 3566 O O . ASP A 1 439 ? 16.851 -25.318 -32.602 1.00 86.81 439 ASP A O 1
ATOM 3570 N N . ALA A 1 440 ? 15.305 -26.223 -33.940 1.00 89.25 440 ALA A N 1
ATOM 3571 C CA . ALA A 1 440 ? 16.144 -27.352 -34.342 1.00 89.25 440 ALA A CA 1
ATOM 3572 C C . ALA A 1 440 ? 17.364 -26.943 -35.192 1.00 89.25 440 ALA A C 1
ATOM 3574 O O . ALA A 1 440 ? 18.368 -27.653 -35.201 1.00 89.25 440 ALA A O 1
ATOM 3575 N N . SER A 1 441 ? 17.281 -25.827 -35.925 1.00 87.50 441 SER A N 1
ATOM 3576 C CA . SER A 1 441 ? 18.361 -25.342 -36.795 1.00 87.50 441 SER A CA 1
ATOM 3577 C C . SER A 1 441 ? 19.450 -24.563 -36.060 1.00 87.50 441 SER A C 1
ATOM 3579 O O . SER A 1 441 ? 20.573 -24.516 -36.553 1.00 87.50 441 SER A O 1
ATOM 3581 N N . LEU A 1 442 ? 19.138 -23.992 -34.891 1.00 81.50 442 LEU A N 1
ATOM 3582 C CA . LEU A 1 442 ? 20.107 -23.259 -34.073 1.00 81.50 442 LEU A CA 1
ATOM 3583 C C . LEU A 1 442 ? 21.152 -24.176 -33.408 1.00 81.50 442 LEU A C 1
ATOM 3585 O O . LEU A 1 442 ? 22.217 -23.703 -33.028 1.00 81.50 442 LEU A O 1
ATOM 3589 N N . GLY A 1 443 ? 20.899 -25.489 -33.330 1.00 73.25 443 GLY A N 1
ATOM 3590 C CA . GLY A 1 443 ? 21.817 -26.458 -32.721 1.00 73.25 443 GLY A CA 1
ATOM 3591 C C . GLY A 1 443 ? 22.065 -26.221 -31.220 1.00 73.25 443 GLY A C 1
ATOM 3592 O O . GLY A 1 443 ? 21.689 -25.205 -30.650 1.00 73.25 443 GLY A O 1
ATOM 3593 N N . GLU A 1 444 ? 22.716 -27.174 -30.547 1.00 62.75 444 GLU A N 1
ATOM 3594 C CA . GLU A 1 444 ? 23.115 -27.032 -29.130 1.00 62.75 444 GLU A CA 1
ATOM 3595 C C . GLU A 1 444 ? 24.367 -26.139 -28.934 1.00 62.75 444 GLU A C 1
ATOM 3597 O O . GLU A 1 444 ? 24.855 -25.994 -27.812 1.00 62.75 444 GLU A O 1
ATOM 3602 N N . GLU A 1 445 ? 24.941 -25.564 -30.000 1.00 54.25 445 GLU A N 1
ATOM 3603 C CA . GLU A 1 445 ? 26.249 -24.886 -29.934 1.00 54.25 445 GLU A CA 1
ATOM 3604 C C . GLU A 1 445 ? 26.200 -23.427 -29.439 1.00 54.25 445 GLU A C 1
ATOM 3606 O O . GLU A 1 445 ? 27.215 -22.939 -28.939 1.00 54.25 445 GLU A O 1
ATOM 3611 N N . GLU A 1 446 ? 25.054 -22.736 -29.475 1.00 53.19 446 GLU A N 1
ATOM 3612 C CA . GLU A 1 446 ? 25.001 -21.283 -29.208 1.00 53.19 446 GLU A CA 1
ATOM 3613 C C . GLU A 1 446 ? 24.702 -20.869 -27.751 1.00 53.19 446 GLU A C 1
ATOM 3615 O O . GLU A 1 446 ? 24.859 -19.697 -27.399 1.00 53.19 446 GLU A O 1
ATOM 3620 N N . ASP A 1 447 ? 24.391 -21.801 -26.844 1.00 47.97 447 ASP A N 1
ATOM 3621 C CA . ASP A 1 447 ? 24.074 -21.473 -25.436 1.00 47.97 447 ASP A CA 1
ATOM 3622 C C . ASP A 1 447 ? 25.275 -20.939 -24.617 1.00 47.97 447 ASP A C 1
ATOM 3624 O O . ASP A 1 447 ? 25.132 -20.555 -23.448 1.00 47.97 447 ASP A O 1
ATOM 3628 N N . LYS A 1 448 ? 26.478 -20.894 -25.209 1.00 51.59 448 LYS A N 1
ATOM 3629 C CA . LYS A 1 448 ? 27.715 -20.450 -24.543 1.00 51.59 448 LYS A CA 1
ATOM 3630 C C . LYS A 1 448 ? 28.141 -19.015 -24.862 1.00 51.59 448 LYS A C 1
ATOM 3632 O O . LYS A 1 448 ? 28.846 -18.431 -24.041 1.00 51.59 448 LYS A O 1
ATOM 3637 N N . GLU A 1 449 ? 27.727 -18.428 -25.985 1.00 42.00 449 GLU A N 1
ATOM 3638 C CA . GLU A 1 449 ? 28.254 -17.120 -26.427 1.00 42.00 449 GLU A CA 1
ATOM 3639 C C . GLU A 1 449 ? 27.341 -15.926 -26.104 1.00 42.00 449 GLU A C 1
ATOM 3641 O O . GLU A 1 449 ? 27.815 -14.797 -26.014 1.00 42.00 449 GLU A O 1
ATOM 3646 N N . GLY A 1 450 ? 26.061 -16.152 -25.791 1.00 41.22 450 GLY A N 1
ATOM 3647 C CA . GLY A 1 450 ? 25.097 -15.076 -25.510 1.00 41.22 450 GLY A CA 1
ATOM 3648 C C . GLY A 1 450 ? 25.199 -14.383 -24.141 1.00 41.22 450 GLY A C 1
ATOM 3649 O O . GLY A 1 450 ? 24.353 -13.545 -23.844 1.00 41.22 450 GLY A O 1
ATOM 3650 N N . ARG A 1 451 ? 26.179 -14.726 -23.288 1.00 38.34 451 ARG A N 1
ATOM 3651 C CA . ARG A 1 451 ? 26.308 -14.190 -21.911 1.00 38.34 451 ARG A CA 1
ATOM 3652 C C . ARG A 1 451 ? 27.531 -13.307 -21.647 1.00 38.34 451 ARG A C 1
ATOM 3654 O O . ARG A 1 451 ? 27.663 -12.804 -20.538 1.00 38.34 451 ARG A O 1
ATOM 3661 N N . ASN A 1 452 ? 28.401 -13.088 -22.631 1.00 36.72 452 ASN A N 1
ATOM 3662 C CA . ASN A 1 452 ? 29.644 -12.342 -22.433 1.00 36.72 452 ASN A CA 1
ATOM 3663 C C . ASN A 1 452 ? 29.733 -11.141 -23.376 1.00 36.72 452 ASN A C 1
ATOM 3665 O O . ASN A 1 452 ? 30.340 -11.254 -24.437 1.00 36.72 452 ASN A O 1
ATOM 3669 N N . GLN A 1 453 ? 29.159 -10.005 -22.972 1.00 35.97 453 GLN A N 1
ATOM 3670 C CA . GLN A 1 453 ? 29.630 -8.658 -23.332 1.00 35.97 453 GLN A CA 1
ATOM 3671 C C . GLN A 1 453 ? 28.852 -7.594 -22.535 1.00 35.97 453 GLN A C 1
ATOM 3673 O O . GLN A 1 453 ? 27.880 -7.020 -23.008 1.00 35.97 453 GLN A O 1
ATOM 3678 N N . ALA A 1 454 ? 29.306 -7.342 -21.307 1.00 32.53 454 ALA A N 1
ATOM 3679 C CA . ALA A 1 454 ? 29.099 -6.086 -20.594 1.00 32.53 454 ALA A CA 1
ATOM 3680 C C . ALA A 1 454 ? 30.422 -5.774 -19.882 1.00 32.53 454 ALA A C 1
ATOM 3682 O O . ALA A 1 454 ? 30.881 -6.540 -19.032 1.00 32.53 454 ALA A O 1
ATOM 3683 N N . GLU A 1 455 ? 31.110 -4.728 -20.337 1.00 30.03 455 GLU A N 1
ATOM 3684 C CA . GLU A 1 455 ? 32.362 -4.272 -19.738 1.00 30.03 455 GLU A CA 1
ATOM 3685 C C . GLU A 1 455 ? 32.121 -3.645 -18.357 1.00 30.03 455 GLU A C 1
ATOM 3687 O O . GLU A 1 455 ? 31.044 -3.154 -18.029 1.00 30.03 455 GLU A O 1
ATOM 3692 N N . SER A 1 456 ? 33.160 -3.724 -17.531 1.00 33.44 456 SER A N 1
ATOM 3693 C CA . SER A 1 456 ? 33.130 -3.634 -16.077 1.00 33.44 456 SER A CA 1
ATOM 3694 C C . SER A 1 456 ? 32.712 -2.275 -15.507 1.00 33.44 456 SER A C 1
ATOM 3696 O O . SER A 1 456 ? 33.490 -1.322 -15.521 1.00 33.44 456 SER A O 1
ATOM 3698 N N . PHE A 1 457 ? 31.567 -2.270 -14.834 1.00 35.03 457 PHE A N 1
ATOM 3699 C CA . PHE A 1 457 ? 31.346 -1.597 -13.552 1.00 35.03 457 PHE A CA 1
ATOM 3700 C C . PHE A 1 457 ? 30.701 -2.627 -12.612 1.00 35.03 457 PHE A C 1
ATOM 3702 O O . PHE A 1 457 ? 30.251 -3.669 -13.079 1.00 35.03 457 PHE A O 1
ATOM 3709 N N . VAL A 1 458 ? 30.697 -2.411 -11.293 1.00 39.53 458 VAL A N 1
ATOM 3710 C CA . VAL A 1 458 ? 30.053 -3.339 -10.341 1.00 39.53 458 VAL A CA 1
ATOM 3711 C C . VAL A 1 458 ? 28.529 -3.250 -10.513 1.00 39.53 458 VAL A C 1
ATOM 3713 O O . VAL A 1 458 ? 27.847 -2.593 -9.736 1.00 39.53 458 VAL A O 1
ATOM 3716 N N . THR A 1 459 ? 27.988 -3.850 -11.571 1.00 50.31 459 THR A N 1
ATOM 3717 C CA . THR A 1 459 ? 26.556 -4.094 -11.730 1.00 50.31 459 THR A CA 1
ATOM 3718 C C . THR A 1 459 ? 26.257 -5.480 -11.157 1.00 50.31 459 THR A C 1
ATOM 3720 O O . THR A 1 459 ? 27.064 -6.404 -11.257 1.00 50.31 459 THR A O 1
ATOM 3723 N N . PHE A 1 460 ? 25.112 -5.647 -10.490 1.00 53.78 460 PHE A N 1
ATOM 3724 C CA . PHE A 1 460 ? 24.673 -6.961 -9.988 1.00 53.78 460 PHE A CA 1
ATOM 3725 C C . PHE A 1 460 ? 24.358 -7.953 -11.126 1.00 53.78 460 PHE A C 1
ATOM 3727 O O . PHE A 1 460 ? 24.037 -9.116 -10.869 1.00 53.78 460 PHE A O 1
ATOM 3734 N N . GLU A 1 461 ? 24.452 -7.508 -12.380 1.00 45.28 461 GLU A N 1
ATOM 3735 C CA . GLU A 1 461 ? 24.270 -8.306 -13.582 1.00 45.28 461 GLU A CA 1
ATOM 3736 C C . GLU A 1 461 ? 25.362 -9.381 -13.673 1.00 45.28 461 GLU A C 1
ATOM 3738 O O . GLU A 1 461 ? 26.553 -9.106 -13.794 1.00 45.28 461 GLU A O 1
ATOM 3743 N N . GLY A 1 462 ? 24.951 -10.646 -13.570 1.00 52.75 462 GLY A N 1
ATOM 3744 C CA . GLY A 1 462 ? 25.847 -11.805 -13.647 1.00 52.75 462 GLY A CA 1
ATOM 3745 C C . GLY A 1 462 ? 26.281 -12.390 -12.299 1.00 52.75 462 GLY A C 1
ATOM 3746 O O . GLY A 1 462 ? 26.899 -13.461 -12.275 1.00 52.75 462 GLY A O 1
ATOM 3747 N N . MET A 1 463 ? 25.923 -11.770 -11.168 1.00 58.06 463 MET A N 1
ATOM 3748 C CA . MET A 1 463 ? 25.993 -12.456 -9.875 1.00 58.06 463 MET A CA 1
ATOM 3749 C C . MET A 1 463 ? 24.773 -13.365 -9.717 1.00 58.06 463 MET A C 1
ATOM 3751 O O . MET A 1 463 ? 23.638 -12.903 -9.753 1.00 58.06 463 MET A O 1
ATOM 3755 N N . ASP A 1 464 ? 25.001 -14.668 -9.527 1.00 65.19 464 ASP A N 1
ATOM 3756 C CA . ASP A 1 464 ? 23.915 -15.565 -9.130 1.00 65.19 464 ASP A CA 1
ATOM 3757 C C . ASP A 1 464 ? 23.366 -15.156 -7.749 1.00 65.19 464 ASP A C 1
ATOM 3759 O O . ASP A 1 464 ? 24.098 -14.632 -6.907 1.00 65.19 464 ASP A O 1
ATOM 3763 N N . ASP A 1 465 ? 22.076 -15.388 -7.496 1.00 51.22 465 ASP A N 1
ATOM 3764 C CA . ASP A 1 465 ? 21.407 -14.980 -6.248 1.00 51.22 465 ASP A CA 1
ATOM 3765 C C . ASP A 1 465 ? 22.126 -15.489 -4.993 1.00 51.22 465 ASP A C 1
ATOM 3767 O O . ASP A 1 465 ? 22.135 -14.840 -3.948 1.00 51.22 465 ASP A O 1
ATOM 3771 N N . LYS A 1 466 ? 22.798 -16.640 -5.096 1.00 51.97 466 LYS A N 1
ATOM 3772 C CA . LYS A 1 466 ? 23.598 -17.200 -4.010 1.00 51.97 466 LYS A CA 1
ATOM 3773 C C . LYS A 1 466 ? 24.870 -16.383 -3.773 1.00 51.97 466 LYS A C 1
ATOM 3775 O O . LYS A 1 466 ? 25.229 -16.206 -2.615 1.00 51.97 466 LYS A O 1
ATOM 3780 N N . LYS A 1 467 ? 25.537 -15.874 -4.810 1.00 66.19 467 LYS A N 1
ATOM 3781 C CA . LYS A 1 467 ? 26.641 -14.911 -4.707 1.00 66.19 467 LYS A CA 1
ATOM 3782 C C . LYS A 1 467 ? 26.157 -13.580 -4.169 1.00 66.19 467 LYS A C 1
ATOM 3784 O O . LYS A 1 467 ? 26.843 -13.048 -3.318 1.00 66.19 467 LYS A O 1
ATOM 3789 N N . ILE A 1 468 ? 24.987 -13.083 -4.565 1.00 60.47 468 ILE A N 1
ATOM 3790 C CA . ILE A 1 468 ? 24.426 -11.855 -3.976 1.00 60.47 468 ILE A CA 1
ATOM 3791 C C . ILE A 1 468 ? 24.190 -12.058 -2.478 1.00 60.47 468 ILE A C 1
ATOM 3793 O O . ILE A 1 468 ? 24.647 -11.256 -1.674 1.00 60.47 468 ILE A O 1
ATOM 3797 N N . LEU A 1 469 ? 23.573 -13.176 -2.085 1.00 52.22 469 LEU A N 1
ATOM 3798 C CA . LEU A 1 469 ? 23.361 -13.530 -0.679 1.00 52.22 469 LEU A CA 1
ATOM 3799 C C . LEU A 1 469 ? 24.671 -13.799 0.084 1.00 52.22 469 LEU A C 1
ATOM 3801 O O . LEU A 1 469 ? 24.738 -13.529 1.280 1.00 52.22 469 LEU A O 1
ATOM 3805 N N . LEU A 1 470 ? 25.704 -14.340 -0.572 1.00 56.88 470 LEU A N 1
ATOM 3806 C CA . LEU A 1 470 ? 27.027 -14.564 0.021 1.00 56.88 470 LEU A CA 1
ATOM 3807 C C . LEU A 1 470 ? 27.803 -13.258 0.175 1.00 56.88 470 LEU A C 1
ATOM 3809 O O . LEU A 1 470 ? 28.288 -13.009 1.268 1.00 56.88 470 LEU A O 1
ATOM 3813 N N . THR A 1 471 ? 27.852 -12.415 -0.857 1.00 61.72 471 THR A N 1
ATOM 3814 C CA . THR A 1 471 ? 28.408 -11.058 -0.804 1.00 61.72 471 THR A CA 1
ATOM 3815 C C . THR A 1 471 ? 27.698 -10.255 0.276 1.00 61.72 471 THR A C 1
ATOM 3817 O O . THR A 1 471 ? 28.360 -9.679 1.124 1.00 61.72 471 THR A O 1
ATOM 3820 N N . PHE A 1 472 ? 26.369 -10.328 0.352 1.00 58.50 472 PHE A N 1
ATOM 3821 C CA . PHE A 1 472 ? 25.571 -9.741 1.430 1.00 58.50 472 PHE A CA 1
ATOM 3822 C C . PHE A 1 472 ? 25.955 -10.296 2.808 1.00 58.50 472 PHE A C 1
ATOM 3824 O O . PHE A 1 472 ? 26.189 -9.538 3.747 1.00 58.50 472 PHE A O 1
ATOM 3831 N N . ALA A 1 473 ? 26.074 -11.619 2.947 1.00 50.66 473 ALA A N 1
ATOM 3832 C CA . ALA A 1 473 ? 26.481 -12.241 4.203 1.00 50.66 473 ALA A CA 1
ATOM 3833 C C . ALA A 1 473 ? 27.937 -11.923 4.582 1.00 50.66 473 ALA A C 1
ATOM 3835 O O . ALA A 1 473 ? 28.265 -11.941 5.768 1.00 50.66 473 ALA A O 1
ATOM 3836 N N . ASP A 1 474 ? 28.815 -11.693 3.609 1.00 60.09 474 ASP A N 1
ATOM 3837 C CA . ASP A 1 474 ? 30.223 -11.345 3.794 1.00 60.09 474 ASP A CA 1
ATOM 3838 C C . ASP A 1 474 ? 30.382 -9.850 4.109 1.00 60.09 474 ASP A C 1
ATOM 3840 O O . ASP A 1 474 ? 31.125 -9.515 5.026 1.00 60.09 474 ASP A O 1
ATOM 3844 N N . GLU A 1 475 ? 29.626 -8.960 3.461 1.00 57.41 475 GLU A N 1
ATOM 3845 C CA . GLU A 1 475 ? 29.538 -7.526 3.774 1.00 57.41 475 GLU A CA 1
ATOM 3846 C C . GLU A 1 475 ? 28.974 -7.299 5.176 1.00 57.41 475 GLU A C 1
ATOM 3848 O O . GLU A 1 475 ? 29.576 -6.571 5.970 1.00 57.41 475 GLU A O 1
ATOM 3853 N N . ALA A 1 476 ? 27.878 -7.983 5.523 1.00 50.31 476 ALA A N 1
ATOM 3854 C CA . ALA A 1 476 ? 27.309 -7.949 6.867 1.00 50.31 476 ALA A CA 1
ATOM 3855 C C . ALA A 1 476 ? 28.316 -8.479 7.903 1.00 50.31 476 ALA A C 1
ATOM 3857 O O . ALA A 1 476 ? 28.534 -7.855 8.943 1.00 50.31 476 ALA A O 1
ATOM 3858 N N . ARG A 1 477 ? 29.013 -9.591 7.613 1.00 52.56 477 ARG A N 1
ATOM 3859 C CA . ARG A 1 477 ? 30.068 -10.129 8.495 1.00 52.56 477 ARG A CA 1
ATOM 3860 C C . ARG A 1 477 ? 31.266 -9.189 8.634 1.00 52.56 477 ARG A C 1
ATOM 3862 O O . ARG A 1 477 ? 31.742 -9.005 9.751 1.00 52.56 477 ARG A O 1
ATOM 3869 N N . ALA A 1 478 ? 31.736 -8.579 7.551 1.00 59.56 478 ALA A N 1
ATOM 3870 C CA . ALA A 1 478 ? 32.847 -7.630 7.558 1.00 59.56 478 ALA A CA 1
ATOM 3871 C C . ALA A 1 478 ? 32.479 -6.334 8.295 1.00 59.56 478 ALA A C 1
ATOM 3873 O O . ALA A 1 478 ? 33.304 -5.755 9.000 1.00 59.56 478 ALA A O 1
ATOM 3874 N N . PHE A 1 479 ? 31.233 -5.873 8.177 1.00 51.50 479 PHE A N 1
ATOM 3875 C CA . PHE A 1 479 ? 30.701 -4.779 8.987 1.00 51.50 479 PHE A CA 1
ATOM 3876 C C . PHE A 1 479 ? 30.698 -5.139 10.479 1.00 51.50 479 PHE A C 1
ATOM 3878 O O . PHE A 1 479 ? 31.223 -4.380 11.295 1.00 51.50 479 PHE A O 1
ATOM 3885 N N . TYR A 1 480 ? 30.202 -6.327 10.838 1.00 44.72 480 TYR A N 1
ATOM 3886 C CA . TYR A 1 480 ? 30.237 -6.822 12.217 1.00 44.72 480 TYR A CA 1
ATOM 3887 C C . TYR A 1 480 ? 31.654 -6.930 12.775 1.00 44.72 480 TYR A C 1
ATOM 3889 O O . TYR A 1 480 ? 31.896 -6.487 13.895 1.00 44.72 480 TYR A O 1
ATOM 3897 N N . GLN A 1 481 ? 32.594 -7.472 12.002 1.00 55.69 481 GLN A N 1
ATOM 3898 C CA . GLN A 1 481 ? 34.000 -7.548 12.392 1.00 55.69 481 GLN A CA 1
ATOM 3899 C C . GLN A 1 481 ? 34.585 -6.153 12.614 1.00 55.69 481 GLN A C 1
ATOM 3901 O O . GLN A 1 481 ? 35.132 -5.909 13.682 1.00 55.69 481 GLN A O 1
ATOM 3906 N N . ARG A 1 482 ? 34.356 -5.196 11.703 1.00 69.00 482 ARG A N 1
ATOM 3907 C CA . ARG A 1 482 ? 34.787 -3.797 11.884 1.00 69.00 482 ARG A CA 1
ATOM 3908 C C . ARG A 1 482 ? 34.209 -3.164 13.151 1.00 69.00 482 ARG A C 1
ATOM 3910 O O . ARG A 1 482 ? 34.939 -2.492 13.872 1.00 69.00 482 ARG A O 1
ATOM 3917 N N . LYS A 1 483 ? 32.931 -3.410 13.454 1.00 54.53 483 LYS A N 1
ATOM 3918 C CA . LYS A 1 483 ? 32.246 -2.879 14.646 1.00 54.53 483 LYS A CA 1
ATOM 3919 C C . LYS A 1 483 ? 32.769 -3.495 15.950 1.00 54.53 483 LYS A C 1
ATOM 3921 O O . LYS A 1 483 ? 32.885 -2.792 16.951 1.00 54.53 483 LYS A O 1
ATOM 3926 N N . VAL A 1 484 ? 33.103 -4.787 15.937 1.00 58.75 484 VAL A N 1
ATOM 3927 C CA . VAL A 1 484 ? 33.708 -5.505 17.076 1.00 58.75 484 VAL A CA 1
ATOM 3928 C C . VAL A 1 484 ? 35.178 -5.112 17.269 1.00 58.75 484 VAL A C 1
ATOM 3930 O O . VAL A 1 484 ? 35.641 -4.995 18.402 1.00 58.75 484 VAL A O 1
ATOM 3933 N N . GLU A 1 485 ? 35.904 -4.867 16.178 1.00 55.41 485 GLU A N 1
ATOM 3934 C CA . GLU A 1 485 ? 37.328 -4.517 16.170 1.00 55.41 485 GLU A CA 1
ATOM 3935 C C . GLU A 1 485 ? 37.607 -3.028 16.384 1.00 55.41 485 GLU A C 1
ATOM 3937 O O . GLU A 1 485 ? 38.757 -2.667 16.626 1.00 55.41 485 GLU A O 1
ATOM 3942 N N . THR A 1 486 ? 36.598 -2.152 16.356 1.00 44.09 486 THR A N 1
ATOM 3943 C CA . THR A 1 486 ? 36.711 -0.790 16.895 1.00 44.09 486 THR A CA 1
ATOM 3944 C C . THR A 1 486 ? 36.515 -0.807 18.414 1.00 44.09 486 THR A C 1
ATOM 3946 O O . THR A 1 486 ? 35.374 -0.730 18.878 1.00 44.09 486 THR A O 1
ATOM 3949 N N . PRO A 1 487 ? 37.580 -0.864 19.244 1.00 44.03 487 PRO A N 1
ATOM 3950 C CA . PRO A 1 487 ? 37.426 -0.612 20.664 1.00 44.03 487 PRO A CA 1
ATOM 3951 C C . PRO A 1 487 ? 36.915 0.817 20.828 1.00 44.03 487 PRO A C 1
ATOM 3953 O O . PRO A 1 487 ? 37.549 1.765 20.363 1.00 44.03 487 PRO A O 1
ATOM 3956 N N . SER A 1 488 ? 35.767 0.956 21.493 1.00 46.03 488 SER A N 1
ATOM 3957 C CA . SER A 1 488 ? 35.223 2.226 21.970 1.00 46.03 488 SER A CA 1
ATOM 3958 C C . SER A 1 488 ? 36.356 3.127 22.477 1.00 46.03 488 SER A C 1
ATOM 3960 O O . SER A 1 488 ? 36.880 2.938 23.575 1.00 46.03 488 SER A O 1
ATOM 3962 N N . GLN A 1 489 ? 36.752 4.129 21.684 1.00 45.34 489 GLN A N 1
ATOM 3963 C CA . GLN A 1 489 ? 37.660 5.200 22.105 1.00 45.34 489 GLN A CA 1
ATOM 3964 C C . GLN A 1 489 ? 36.930 6.193 23.028 1.00 45.34 489 GLN A C 1
ATOM 3966 O O . GLN A 1 489 ? 37.072 7.408 22.921 1.00 45.34 489 GLN A O 1
ATOM 3971 N N . LYS A 1 490 ? 36.149 5.685 23.982 1.00 46.22 490 LYS A N 1
ATOM 3972 C CA . LYS A 1 490 ? 35.683 6.439 25.142 1.00 46.22 490 LYS A CA 1
ATOM 3973 C C . LYS A 1 490 ? 36.311 5.816 26.381 1.00 46.22 490 LYS A C 1
ATOM 3975 O O . LYS A 1 490 ? 35.779 4.871 26.947 1.00 46.22 490 LYS A O 1
ATOM 3980 N N . GLY A 1 491 ? 37.461 6.361 26.786 1.00 45.69 491 GLY A N 1
ATOM 3981 C CA . GLY A 1 491 ? 38.010 6.120 28.124 1.00 45.69 491 GLY A CA 1
ATOM 3982 C C . GLY A 1 491 ? 39.505 5.818 28.222 1.00 45.69 491 GLY A C 1
ATOM 3983 O O . GLY A 1 491 ? 39.885 4.846 28.864 1.00 45.69 491 GLY A O 1
ATOM 3984 N N . LYS A 1 492 ? 40.383 6.665 27.671 1.00 43.16 492 LYS A N 1
ATOM 3985 C CA . LYS A 1 492 ? 41.756 6.800 28.197 1.00 43.16 492 LYS A CA 1
ATOM 3986 C C . LYS A 1 492 ? 42.107 8.270 28.405 1.00 43.16 492 LYS A C 1
ATOM 3988 O O . LYS A 1 492 ? 42.910 8.846 27.682 1.00 43.16 492 LYS A O 1
ATOM 3993 N N . ILE A 1 493 ? 41.526 8.855 29.451 1.00 42.34 493 ILE A N 1
ATOM 3994 C CA . ILE A 1 493 ? 42.134 9.981 30.161 1.00 42.34 493 ILE A CA 1
ATOM 3995 C C . ILE A 1 493 ? 42.508 9.476 31.553 1.00 42.34 493 ILE A C 1
ATOM 3997 O O . ILE A 1 493 ? 41.647 9.134 32.352 1.00 42.34 493 ILE A O 1
ATOM 4001 N N . GLY A 1 494 ? 43.817 9.437 31.802 1.00 40.50 494 GLY A N 1
ATOM 4002 C CA . GLY A 1 494 ? 44.416 9.571 33.125 1.00 40.50 494 GLY A CA 1
ATOM 4003 C C . GLY A 1 494 ? 44.301 8.385 34.079 1.00 40.50 494 GLY A C 1
ATOM 4004 O O . GLY A 1 494 ? 43.327 8.254 34.802 1.00 40.50 494 GLY A O 1
ATOM 4005 N N . LYS A 1 495 ? 45.406 7.652 34.245 1.00 36.94 495 LYS A N 1
ATOM 4006 C CA . LYS A 1 495 ? 45.932 7.366 35.589 1.00 36.94 495 LYS A CA 1
ATOM 4007 C C . LYS A 1 495 ? 47.448 7.213 35.509 1.00 36.94 495 LYS A C 1
ATOM 4009 O O . LYS A 1 495 ? 47.985 6.231 35.003 1.00 36.94 495 LYS A O 1
ATOM 4014 N N . ARG A 1 496 ? 48.128 8.273 35.954 1.00 35.03 496 ARG A N 1
ATOM 4015 C CA . ARG A 1 496 ? 49.559 8.277 36.255 1.00 35.03 496 ARG A CA 1
ATOM 4016 C C . ARG A 1 496 ? 49.828 7.255 37.359 1.00 35.03 496 ARG A C 1
ATOM 4018 O O . ARG A 1 496 ? 49.061 7.148 38.311 1.00 35.03 496 ARG A O 1
ATOM 4025 N N . ARG A 1 497 ? 50.945 6.549 37.190 1.00 34.47 497 ARG A N 1
ATOM 4026 C CA . ARG A 1 497 ? 51.592 5.665 38.161 1.00 34.47 497 ARG A CA 1
ATOM 4027 C C . ARG A 1 497 ? 51.665 6.311 39.549 1.00 34.47 497 ARG A C 1
ATOM 4029 O O . ARG A 1 497 ? 52.262 7.374 39.685 1.00 34.47 497 ARG A O 1
ATOM 4036 N N . LEU A 1 498 ? 51.178 5.594 40.554 1.00 32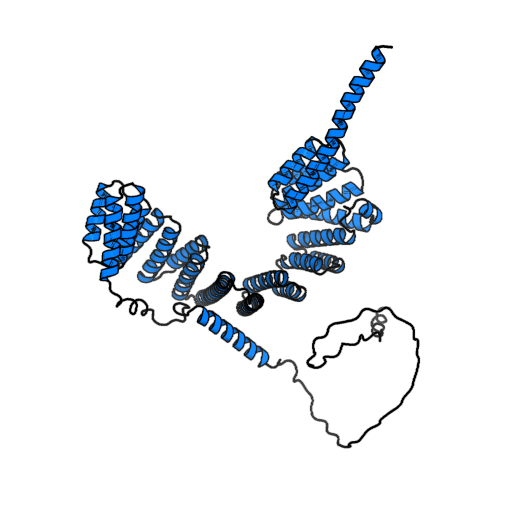.75 498 LEU A N 1
ATOM 4037 C CA . LEU A 1 498 ? 51.759 5.580 41.892 1.00 32.75 498 LEU A CA 1
ATOM 4038 C C . LEU A 1 498 ? 51.996 4.113 42.254 1.00 32.75 498 LEU A C 1
ATOM 4040 O O . LEU A 1 498 ? 51.082 3.295 42.246 1.00 32.75 498 LEU A O 1
ATOM 4044 N N . SER A 1 499 ? 53.270 3.805 42.452 1.00 35.59 499 SER A N 1
ATOM 4045 C CA . SER A 1 499 ? 53.813 2.582 43.030 1.00 35.59 499 SER A CA 1
ATOM 4046 C C . SER A 1 499 ? 53.382 2.426 44.487 1.00 35.59 499 SER A C 1
ATOM 4048 O O . SER A 1 499 ? 53.377 3.434 45.188 1.00 35.59 499 SER A O 1
ATOM 4050 N N . ILE A 1 500 ? 53.135 1.193 44.937 1.00 31.92 500 ILE A N 1
ATOM 4051 C CA . ILE A 1 500 ? 53.622 0.609 46.203 1.00 31.92 500 ILE A CA 1
ATOM 4052 C C . ILE A 1 500 ? 53.402 -0.918 46.158 1.00 31.92 500 ILE A C 1
ATOM 4054 O O . ILE A 1 500 ? 52.507 -1.418 45.481 1.00 31.92 500 ILE A O 1
ATOM 4058 N N . ASP A 1 501 ? 54.328 -1.598 46.826 1.00 30.05 501 ASP A N 1
ATOM 4059 C CA . ASP A 1 501 ? 54.736 -3.002 46.831 1.00 30.05 501 ASP A CA 1
ATOM 4060 C C . ASP A 1 501 ? 53.745 -4.072 47.345 1.00 30.05 501 ASP A C 1
ATOM 4062 O O . ASP A 1 501 ? 53.062 -3.885 48.344 1.00 30.05 501 ASP A O 1
ATOM 4066 N N . ASN A 1 502 ? 53.789 -5.216 46.645 1.00 30.66 502 ASN A N 1
ATOM 4067 C CA . ASN A 1 502 ? 54.051 -6.615 47.051 1.00 30.66 502 ASN A CA 1
ATOM 4068 C C . ASN A 1 502 ? 53.480 -7.305 48.320 1.00 30.66 502 ASN A C 1
ATOM 4070 O O . ASN A 1 502 ? 53.537 -6.797 49.434 1.00 30.66 502 ASN A O 1
ATOM 4074 N N . SER A 1 503 ? 53.234 -8.617 48.096 1.00 29.27 503 SER A N 1
ATOM 4075 C CA . SER A 1 503 ? 53.144 -9.790 49.012 1.00 29.27 503 SER A CA 1
ATOM 4076 C C . SER A 1 503 ? 51.771 -10.011 49.687 1.00 29.27 503 SER A C 1
ATOM 4078 O O . SER A 1 503 ? 51.122 -9.042 50.040 1.00 29.27 503 SER A O 1
ATOM 4080 N N . GLU A 1 504 ? 51.159 -11.201 49.822 1.00 28.98 504 GLU A N 1
ATOM 4081 C CA . GLU A 1 504 ? 51.562 -12.621 49.955 1.00 28.98 504 GLU A CA 1
ATOM 4082 C C . GLU A 1 504 ? 50.422 -13.541 49.412 1.00 28.98 504 GLU A C 1
ATOM 4084 O O . GLU A 1 504 ? 49.253 -13.181 49.475 1.00 28.98 504 GLU A O 1
ATOM 4089 N N . VAL A 1 505 ? 50.672 -14.619 48.651 1.00 29.52 505 VAL A N 1
ATOM 4090 C CA . VAL A 1 505 ? 50.882 -16.039 49.054 1.00 29.52 505 VAL A CA 1
ATOM 4091 C C . VAL A 1 505 ? 49.713 -16.717 49.820 1.00 29.52 505 VAL A C 1
ATOM 4093 O O . VAL A 1 505 ? 49.637 -16.667 51.035 1.00 29.52 505 VAL 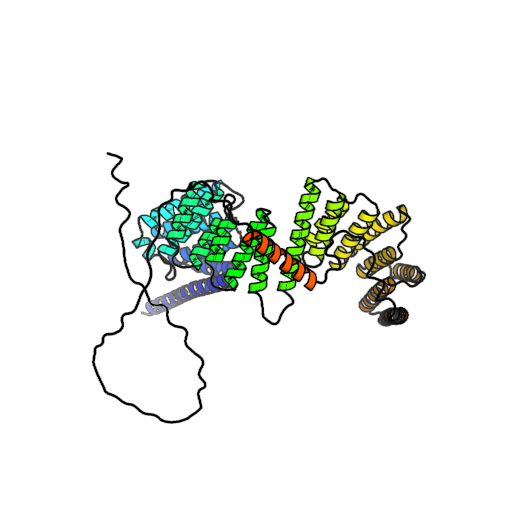A O 1
ATOM 4096 N N . LEU A 1 506 ? 48.895 -17.467 49.057 1.00 28.17 506 LEU A N 1
ATOM 4097 C CA . LEU A 1 506 ? 48.664 -18.933 49.130 1.00 28.17 506 LEU A CA 1
ATOM 4098 C C . LEU A 1 506 ? 48.105 -19.599 50.418 1.00 28.17 506 LEU A C 1
ATOM 4100 O O . LEU A 1 506 ? 48.729 -19.549 51.472 1.00 28.17 506 LEU A O 1
ATOM 4104 N N . LYS A 1 507 ? 47.100 -20.474 50.172 1.00 27.08 507 LYS A N 1
ATOM 4105 C CA . LYS A 1 507 ? 46.658 -21.709 50.889 1.00 27.08 507 LYS A CA 1
ATOM 4106 C C . LYS A 1 507 ? 45.364 -21.542 51.706 1.00 27.08 507 LYS A C 1
ATOM 4108 O O . LYS A 1 507 ? 45.142 -20.473 52.240 1.00 27.08 507 LYS A O 1
ATOM 4113 N N . ILE A 1 508 ? 44.468 -22.512 51.924 1.00 26.88 508 ILE A N 1
ATOM 4114 C CA . ILE A 1 508 ? 44.166 -23.916 51.539 1.00 26.88 508 ILE A CA 1
ATOM 4115 C C . ILE A 1 508 ? 42.852 -24.231 52.311 1.00 26.88 508 ILE A C 1
ATOM 4117 O O . ILE A 1 508 ? 42.668 -23.668 53.384 1.00 26.88 508 ILE A O 1
ATOM 4121 N N . ASP A 1 509 ? 42.004 -25.135 51.798 1.00 29.39 509 ASP A N 1
ATOM 4122 C CA . ASP A 1 509 ? 40.986 -25.974 52.481 1.00 29.39 509 ASP A CA 1
ATOM 4123 C C . ASP A 1 509 ? 40.227 -25.467 53.725 1.00 29.39 509 ASP A C 1
ATOM 4125 O O . ASP A 1 509 ? 40.797 -25.170 54.768 1.00 29.39 509 ASP A O 1
ATOM 4129 N N . THR A 1 510 ? 38.915 -25.728 53.748 1.00 27.47 510 THR A N 1
ATOM 4130 C CA . THR A 1 510 ? 38.380 -26.639 54.779 1.00 27.47 510 THR A CA 1
ATOM 4131 C C . THR A 1 510 ? 37.067 -27.307 54.376 1.00 27.47 510 THR A C 1
ATOM 4133 O O . THR A 1 510 ? 36.153 -26.732 53.800 1.00 27.47 510 THR A O 1
ATOM 4136 N N . LYS A 1 511 ? 37.028 -28.590 54.729 1.00 28.62 511 LYS A N 1
ATOM 4137 C CA . LYS A 1 511 ? 35.939 -29.561 54.664 1.00 28.62 511 LYS A CA 1
ATOM 4138 C C . LYS A 1 511 ? 34.894 -29.366 55.777 1.00 28.62 511 LYS A C 1
ATOM 4140 O O . LYS A 1 511 ? 35.254 -28.989 56.885 1.00 28.62 511 LYS A O 1
ATOM 4145 N N . LYS A 1 512 ? 33.726 -29.982 55.519 1.00 30.27 512 LYS A N 1
ATOM 4146 C CA . LYS A 1 512 ? 32.804 -30.697 56.443 1.00 30.27 512 LYS A CA 1
ATOM 4147 C C . LYS A 1 512 ? 31.899 -29.870 57.365 1.00 30.27 512 LYS A C 1
ATOM 4149 O O . LYS A 1 512 ? 32.387 -29.130 58.201 1.00 30.27 512 LYS A O 1
ATOM 4154 N N . SER A 1 513 ? 30.614 -30.260 57.390 1.00 27.34 513 SER A N 1
ATOM 4155 C CA . SER A 1 513 ? 29.872 -30.782 58.571 1.00 27.34 513 SER A CA 1
ATOM 4156 C C . SER A 1 513 ? 28.354 -30.664 58.308 1.00 27.34 513 SER A C 1
ATOM 4158 O O . SER A 1 513 ? 27.848 -29.563 58.201 1.00 27.34 513 SER A O 1
ATOM 4160 N N . ARG A 1 514 ? 27.647 -31.752 57.956 1.00 28.48 514 ARG A N 1
ATOM 4161 C CA . ARG A 1 514 ? 26.870 -32.684 58.820 1.00 28.48 514 ARG A CA 1
ATOM 4162 C C . ARG A 1 514 ? 25.494 -32.176 59.304 1.00 28.48 514 ARG A C 1
ATOM 4164 O O . ARG A 1 514 ? 25.414 -31.110 59.895 1.00 28.48 514 ARG A O 1
ATOM 4171 N N . ARG A 1 515 ? 24.555 -33.148 59.291 1.00 28.23 515 ARG A N 1
ATOM 4172 C CA . ARG A 1 515 ? 23.283 -33.315 60.049 1.00 28.23 515 ARG A CA 1
ATOM 4173 C C . ARG A 1 515 ? 22.047 -32.642 59.432 1.00 28.23 515 ARG A C 1
ATOM 4175 O O . ARG A 1 515 ? 22.153 -31.530 58.961 1.00 28.23 515 ARG A O 1
ATOM 4182 N N . SER A 1 516 ? 20.840 -33.213 59.452 1.00 29.16 516 SER A N 1
ATOM 4183 C CA . SER A 1 516 ? 20.304 -34.527 59.868 1.00 29.16 516 SER A CA 1
ATOM 4184 C C . SER A 1 516 ? 18.775 -34.492 59.711 1.00 29.16 516 SER A C 1
ATOM 4186 O O . SER A 1 516 ? 18.215 -33.469 60.077 1.00 29.16 516 SER A O 1
ATOM 4188 N N . ASN A 1 517 ? 18.152 -35.636 59.374 1.00 26.44 517 ASN A N 1
ATOM 4189 C CA . ASN A 1 517 ? 16.767 -36.064 59.695 1.00 26.44 517 ASN A CA 1
ATOM 4190 C C . ASN A 1 517 ? 15.606 -35.177 59.154 1.00 26.44 517 ASN A C 1
ATOM 4192 O O . ASN A 1 517 ? 15.685 -33.965 59.165 1.00 26.44 517 ASN A O 1
ATOM 4196 N N . ALA A 1 518 ? 14.462 -35.686 58.690 1.00 29.47 518 ALA A N 1
ATOM 4197 C CA . ALA A 1 518 ? 13.705 -36.825 59.187 1.00 29.47 518 ALA A CA 1
ATOM 4198 C C . ALA A 1 518 ? 12.739 -37.426 58.140 1.00 29.47 518 ALA A C 1
ATOM 4200 O O . ALA A 1 518 ? 12.279 -36.763 57.218 1.00 29.47 518 ALA A O 1
ATOM 4201 N N . LYS A 1 519 ? 12.427 -38.702 58.390 1.00 30.33 519 LYS A N 1
ATOM 4202 C CA . LYS A 1 519 ? 11.345 -39.542 57.858 1.00 30.33 519 LYS A CA 1
ATOM 4203 C C . LYS A 1 519 ? 9.965 -38.870 57.874 1.00 30.33 519 LYS A C 1
ATOM 4205 O O . LYS A 1 519 ? 9.618 -38.328 58.918 1.00 30.33 519 LYS A O 1
ATOM 4210 N N . VAL A 1 520 ? 9.140 -39.144 56.856 1.00 31.30 520 VAL A N 1
ATOM 4211 C CA . VAL A 1 520 ? 7.784 -39.717 57.018 1.00 31.30 520 VAL A CA 1
ATOM 4212 C C . VAL A 1 520 ? 7.504 -40.667 55.839 1.00 31.30 520 VAL A C 1
ATOM 4214 O O . VAL A 1 520 ? 7.658 -40.291 54.683 1.00 31.30 520 VAL A O 1
ATOM 4217 N N . ASP A 1 521 ? 7.139 -41.902 56.185 1.00 30.77 521 ASP A N 1
ATOM 4218 C CA . ASP A 1 521 ? 6.667 -42.998 55.328 1.00 30.77 521 ASP A CA 1
ATOM 4219 C C . ASP A 1 521 ? 5.143 -42.926 55.088 1.00 30.77 521 ASP A C 1
ATOM 4221 O O . ASP A 1 521 ? 4.426 -42.291 55.862 1.00 30.77 521 ASP A O 1
ATOM 4225 N N . MET A 1 522 ? 4.681 -43.760 54.138 1.00 29.42 522 MET A N 1
ATOM 4226 C CA . MET A 1 522 ? 3.308 -44.255 53.868 1.00 29.42 522 MET A CA 1
ATOM 4227 C C . MET A 1 522 ? 2.530 -43.455 52.800 1.00 29.42 522 MET A C 1
ATOM 4229 O O . MET A 1 522 ? 2.225 -42.290 52.994 1.00 29.42 522 MET A O 1
ATOM 4233 N N . GLY A 1 523 ? 2.096 -44.017 51.670 1.00 28.91 523 GLY A N 1
ATOM 4234 C CA . GLY A 1 523 ? 2.191 -45.385 51.177 1.00 28.91 523 GLY A CA 1
ATOM 4235 C C . GLY A 1 523 ? 1.358 -45.582 49.900 1.00 28.91 523 GLY A C 1
ATOM 4236 O O . GLY A 1 523 ? 0.367 -44.896 49.682 1.00 28.91 523 GLY A O 1
ATOM 4237 N N . ASN A 1 524 ? 1.829 -46.539 49.098 1.00 30.50 524 ASN A N 1
ATOM 4238 C CA . ASN A 1 524 ? 1.166 -47.415 48.125 1.00 30.50 524 ASN A CA 1
ATOM 4239 C C . ASN A 1 524 ? -0.071 -46.934 47.345 1.00 30.50 524 ASN A C 1
ATOM 4241 O O . ASN A 1 524 ? -1.159 -46.875 47.901 1.00 30.50 524 ASN A O 1
ATOM 4245 N N . GLU A 1 525 ? 0.032 -46.977 46.011 1.00 31.42 525 GLU A N 1
ATOM 4246 C CA . GLU A 1 525 ? -0.693 -48.018 45.268 1.00 31.42 525 GLU A CA 1
ATOM 4247 C C . GLU A 1 525 ? -0.019 -48.389 43.938 1.00 31.42 525 GLU A C 1
ATOM 4249 O O . GLU A 1 525 ? 0.630 -47.589 43.273 1.00 31.42 525 GLU A O 1
ATOM 4254 N N . LYS A 1 526 ? -0.124 -49.682 43.633 1.00 33.72 526 LYS A N 1
ATOM 4255 C CA . LYS A 1 526 ? 0.613 -50.455 42.632 1.00 33.72 526 LYS A CA 1
ATOM 4256 C C . LYS A 1 526 ? 0.043 -50.268 41.225 1.00 33.72 526 LYS A C 1
ATOM 4258 O O . LYS A 1 526 ? -1.178 -50.247 41.079 1.00 33.72 526 LYS A O 1
ATOM 4263 N N . ARG A 1 527 ? 0.899 -50.379 40.202 1.00 34.06 527 ARG A N 1
ATOM 4264 C CA . ARG A 1 527 ? 0.728 -51.356 39.105 1.00 34.06 527 ARG A CA 1
ATOM 4265 C C . ARG A 1 527 ? 1.997 -51.489 38.264 1.00 34.06 527 ARG A C 1
ATOM 4267 O O . ARG A 1 527 ? 2.624 -50.504 37.898 1.00 34.06 527 ARG A O 1
ATOM 4274 N N . ASP A 1 528 ? 2.324 -52.748 38.010 1.00 33.25 528 ASP A N 1
ATOM 4275 C CA . ASP A 1 528 ? 3.536 -53.249 37.383 1.00 33.25 528 ASP A CA 1
ATOM 4276 C C . ASP A 1 528 ? 3.538 -53.177 35.842 1.00 33.25 528 ASP A C 1
ATOM 4278 O O . ASP A 1 528 ? 2.503 -53.351 35.196 1.00 33.25 528 ASP A O 1
ATOM 4282 N N . ASN A 1 529 ? 4.774 -53.108 35.327 1.00 32.41 529 ASN A N 1
ATOM 4283 C CA . ASN A 1 529 ? 5.377 -53.878 34.223 1.00 32.41 529 ASN A CA 1
ATOM 4284 C C . ASN A 1 529 ? 5.625 -53.254 32.834 1.00 32.41 529 ASN A C 1
ATOM 4286 O O . ASN A 1 529 ? 4.710 -52.926 32.086 1.00 32.41 529 ASN A O 1
ATOM 4290 N N . GLY A 1 530 ? 6.920 -53.322 32.472 1.00 31.53 530 GLY A N 1
ATOM 4291 C CA . GLY A 1 530 ? 7.524 -53.244 31.134 1.00 31.53 530 GLY A CA 1
ATOM 4292 C C . GLY A 1 530 ? 8.294 -51.934 30.931 1.00 31.53 530 GLY A C 1
ATOM 4293 O O . GLY A 1 530 ? 7.667 -50.914 30.705 1.00 31.53 530 GLY A O 1
ATOM 4294 N N . GLY A 1 531 ? 9.621 -51.824 31.046 1.00 32.44 531 GLY A N 1
ATOM 4295 C CA . GLY A 1 531 ? 10.689 -52.763 30.696 1.00 32.44 531 GLY A CA 1
ATOM 4296 C C . GLY A 1 531 ? 11.330 -52.311 29.376 1.00 32.44 531 GLY A C 1
ATOM 4297 O O . GLY A 1 531 ? 10.895 -52.750 28.318 1.00 32.44 531 GLY A O 1
ATOM 4298 N N . GLY A 1 532 ? 12.321 -51.416 29.439 1.00 32.84 532 GLY A N 1
ATOM 4299 C CA . GLY A 1 532 ? 13.083 -50.924 28.284 1.00 32.84 532 GLY A CA 1
ATOM 4300 C C . GLY A 1 532 ? 14.149 -49.914 28.715 1.00 32.84 532 GLY A C 1
ATOM 4301 O O . GLY A 1 532 ? 13.851 -48.991 29.462 1.00 32.84 532 GLY A O 1
ATOM 4302 N N . GLU A 1 533 ? 15.387 -50.168 28.309 1.00 38.00 533 GLU A N 1
ATOM 4303 C CA . GLU A 1 533 ? 16.647 -49.704 28.895 1.00 38.00 533 GLU A CA 1
ATOM 4304 C C . GLU A 1 533 ? 16.984 -48.223 28.654 1.00 38.00 533 GLU A C 1
ATOM 4306 O O . GLU A 1 533 ? 16.645 -47.637 27.627 1.00 38.00 533 GLU A O 1
ATOM 4311 N N . ALA A 1 534 ? 17.701 -47.654 29.627 1.00 33.53 534 ALA A N 1
ATOM 4312 C CA . ALA A 1 534 ? 18.261 -46.310 29.630 1.00 33.53 534 ALA A CA 1
ATOM 4313 C C . ALA A 1 534 ? 19.724 -46.314 29.150 1.00 33.53 534 ALA A C 1
ATOM 4315 O O . ALA A 1 534 ? 20.479 -47.239 29.452 1.00 33.53 534 ALA A O 1
ATOM 4316 N N . LEU A 1 535 ? 20.119 -45.242 28.459 1.00 40.47 535 LEU A N 1
ATOM 4317 C CA . LEU A 1 535 ? 21.504 -44.788 28.331 1.00 40.47 535 LEU A CA 1
ATOM 4318 C C . LEU A 1 535 ? 21.560 -43.312 28.745 1.00 40.47 535 LEU A C 1
ATOM 4320 O O . LEU A 1 535 ? 20.781 -42.495 28.252 1.00 40.47 535 LEU A O 1
ATOM 4324 N N . ASP A 1 536 ? 22.472 -43.039 29.672 1.00 34.84 536 ASP A N 1
ATOM 4325 C CA . ASP A 1 536 ? 22.772 -41.766 30.329 1.00 34.84 536 ASP A CA 1
ATOM 4326 C C . ASP A 1 536 ? 23.420 -40.741 29.387 1.00 34.84 536 ASP A C 1
ATOM 4328 O O . ASP A 1 536 ? 24.338 -41.113 28.656 1.00 34.84 536 ASP A O 1
ATOM 4332 N N . ILE A 1 537 ? 23.025 -39.458 29.482 1.00 38.22 537 ILE A N 1
ATOM 4333 C CA . ILE A 1 537 ? 23.905 -38.281 29.307 1.00 38.22 537 ILE A CA 1
ATOM 4334 C C . ILE A 1 537 ? 23.442 -37.151 30.254 1.00 38.22 537 ILE A C 1
ATOM 4336 O O . ILE A 1 537 ? 22.249 -36.894 30.405 1.00 38.22 537 ILE A O 1
ATOM 4340 N N . ASP A 1 538 ? 24.448 -36.515 30.853 1.00 38.78 538 ASP A N 1
ATOM 4341 C CA . ASP A 1 538 ? 24.517 -35.581 31.979 1.00 38.78 538 ASP A CA 1
ATOM 4342 C C . ASP A 1 538 ? 23.720 -34.251 31.951 1.00 38.78 538 ASP A C 1
ATOM 4344 O O . ASP A 1 538 ? 23.620 -33.541 30.950 1.00 38.78 538 ASP A O 1
ATOM 4348 N N . ASP A 1 539 ? 23.256 -33.927 33.163 1.00 37.78 539 ASP A N 1
ATOM 4349 C CA . ASP A 1 539 ? 23.033 -32.667 33.894 1.00 37.78 539 ASP A CA 1
ATOM 4350 C C . ASP A 1 539 ? 23.403 -31.283 33.293 1.00 37.78 539 ASP A C 1
ATOM 4352 O O . ASP A 1 539 ? 24.565 -30.945 33.061 1.00 37.78 539 ASP A O 1
ATOM 4356 N N . CYS A 1 540 ? 22.405 -30.383 33.290 1.00 34.09 540 CYS A N 1
ATOM 4357 C CA . CYS A 1 540 ? 22.560 -28.927 33.444 1.00 34.09 540 CYS A CA 1
ATOM 4358 C C . CYS A 1 540 ? 21.751 -28.463 34.682 1.00 34.09 540 CYS A C 1
ATOM 4360 O O . CYS A 1 540 ? 20.600 -28.881 34.827 1.00 34.09 540 CYS A O 1
ATOM 4362 N N . PRO A 1 541 ? 22.295 -27.604 35.569 1.00 50.78 541 PRO A N 1
ATOM 4363 C CA . PRO A 1 541 ? 21.654 -27.255 36.838 1.00 50.78 541 PRO A CA 1
ATOM 4364 C C . PRO A 1 541 ? 20.561 -26.173 36.696 1.00 50.78 541 PRO A C 1
ATOM 4366 O O . PRO A 1 541 ? 20.601 -25.371 35.758 1.00 50.78 541 PRO A O 1
ATOM 4369 N N . PRO A 1 542 ? 19.603 -26.107 37.642 1.00 43.25 542 PRO A N 1
ATOM 4370 C CA . PRO A 1 542 ? 18.579 -25.070 37.690 1.00 43.25 542 PRO A CA 1
ATOM 4371 C C . PRO A 1 542 ? 19.128 -23.773 38.306 1.00 43.25 542 PRO A C 1
ATOM 4373 O O . PRO A 1 542 ? 19.897 -23.804 39.264 1.00 43.25 542 PRO A O 1
ATOM 4376 N N . MET A 1 543 ? 18.700 -22.629 37.768 1.00 38.09 543 MET A N 1
ATOM 4377 C CA . MET A 1 543 ? 18.946 -21.322 38.377 1.00 38.09 543 MET A CA 1
ATOM 4378 C C . MET A 1 543 ? 18.061 -21.142 39.613 1.00 38.09 543 MET A C 1
ATOM 4380 O O . MET A 1 543 ? 16.838 -21.283 39.540 1.00 38.09 543 MET A O 1
ATOM 4384 N N . GLU A 1 544 ? 18.699 -20.837 40.739 1.00 35.03 544 GLU A N 1
ATOM 4385 C CA . GLU A 1 544 ? 18.054 -20.449 41.986 1.00 35.03 544 GLU A CA 1
ATOM 4386 C C . GLU A 1 544 ? 17.469 -19.033 41.884 1.00 35.03 544 GLU A C 1
ATOM 4388 O O . GLU A 1 544 ? 18.018 -18.137 41.243 1.00 35.03 544 GLU A O 1
ATOM 4393 N N . HIS A 1 545 ? 16.321 -18.859 42.534 1.00 35.59 545 HIS A N 1
ATOM 4394 C CA . HIS A 1 545 ? 15.718 -17.572 42.837 1.00 35.59 545 HIS A CA 1
ATOM 4395 C C . HIS A 1 545 ? 16.535 -16.863 43.923 1.00 35.59 545 HIS A C 1
ATOM 4397 O O . HIS A 1 545 ? 16.565 -17.331 45.060 1.00 35.59 545 HIS A O 1
ATOM 4403 N N . GLU A 1 546 ? 17.107 -15.701 43.609 1.00 31.48 546 GLU A N 1
ATOM 4404 C CA . GLU A 1 546 ? 17.528 -14.733 44.622 1.00 31.48 546 GLU A CA 1
ATOM 4405 C C . GLU A 1 546 ? 16.370 -13.788 44.955 1.00 31.48 546 GLU A C 1
ATOM 4407 O O . GLU A 1 546 ? 15.792 -13.100 44.110 1.00 31.48 546 GLU A O 1
ATOM 4412 N N . SER A 1 547 ? 16.008 -13.816 46.230 1.00 34.06 547 SER A N 1
ATOM 4413 C CA . SER A 1 547 ? 15.120 -12.897 46.919 1.00 34.06 547 SER A CA 1
ATOM 4414 C C . SER A 1 547 ? 15.904 -11.723 47.510 1.00 34.06 547 SER A C 1
ATOM 4416 O O . SER A 1 547 ? 16.942 -11.952 48.115 1.00 34.06 547 SER A O 1
ATOM 4418 N N . ASN A 1 548 ? 15.309 -10.528 47.436 1.00 34.00 548 ASN A N 1
ATOM 4419 C CA . ASN A 1 548 ? 15.343 -9.433 48.419 1.00 34.00 548 ASN A CA 1
ATOM 4420 C C . ASN A 1 548 ? 16.652 -9.117 49.170 1.00 34.00 548 ASN A C 1
ATOM 4422 O O . ASN A 1 548 ? 16.933 -9.743 50.184 1.00 34.00 548 ASN A O 1
ATOM 4426 N N . GLU A 1 549 ? 17.280 -8.005 48.785 1.00 32.28 549 GLU A N 1
ATOM 4427 C CA . GLU A 1 549 ? 18.084 -7.046 49.575 1.00 32.28 549 GLU A CA 1
ATOM 4428 C C . GLU A 1 549 ? 18.500 -5.958 48.548 1.00 32.28 549 GLU A C 1
ATOM 4430 O O . GLU A 1 549 ? 18.835 -6.300 47.424 1.00 32.28 549 GLU A O 1
ATOM 4435 N N . GLU A 1 550 ? 18.421 -4.637 48.695 1.00 34.00 550 GLU A N 1
ATOM 4436 C CA . GLU A 1 550 ? 18.164 -3.698 49.777 1.00 34.00 550 GLU A CA 1
ATOM 4437 C C . GLU A 1 550 ? 17.527 -2.433 49.162 1.00 34.00 550 GLU A C 1
ATOM 4439 O O . GLU A 1 550 ? 17.976 -1.914 48.141 1.00 34.00 550 GLU A O 1
ATOM 4444 N N . MET A 1 551 ? 16.498 -1.896 49.823 1.00 40.03 551 MET A N 1
ATOM 4445 C CA . MET A 1 551 ? 16.170 -0.472 49.752 1.00 40.03 551 MET A CA 1
ATOM 4446 C C . MET A 1 551 ? 17.229 0.291 50.547 1.00 40.03 551 MET A C 1
ATOM 4448 O O . MET A 1 551 ? 17.321 0.052 51.752 1.00 40.03 551 MET A O 1
ATOM 4452 N N . LYS A 1 552 ? 17.959 1.214 49.911 1.00 40.09 552 LYS A N 1
ATOM 4453 C CA . LYS A 1 552 ? 18.558 2.424 50.511 1.00 40.09 552 LYS A CA 1
ATOM 4454 C C . LYS A 1 552 ? 19.395 3.146 49.459 1.00 40.09 552 LYS A C 1
ATOM 4456 O O . LYS A 1 552 ? 20.561 2.834 49.300 1.00 40.09 552 LYS A O 1
ATOM 4461 N N . GLU A 1 553 ? 18.792 4.110 48.781 1.00 38.59 553 GLU A N 1
ATOM 4462 C CA . GLU A 1 553 ? 19.468 5.265 48.176 1.00 38.59 553 GLU A CA 1
ATOM 4463 C C . GLU A 1 553 ? 18.364 6.144 47.584 1.00 38.59 553 GLU A C 1
ATOM 4465 O O . GLU A 1 553 ? 17.960 5.941 46.453 1.00 38.59 553 GLU A O 1
ATOM 4470 N N . ASP A 1 554 ? 17.771 7.008 48.417 1.00 38.44 554 ASP A N 1
ATOM 4471 C CA . ASP A 1 554 ? 16.958 8.162 47.989 1.00 38.44 554 ASP A CA 1
ATOM 4472 C C . ASP A 1 554 ? 16.565 9.005 49.219 1.00 38.44 554 ASP A C 1
ATOM 4474 O O . ASP A 1 554 ? 15.395 9.156 49.571 1.00 38.44 554 ASP A O 1
ATOM 4478 N N . GLU A 1 555 ? 17.558 9.543 49.939 1.00 37.91 555 GLU A N 1
ATOM 4479 C CA . GLU A 1 555 ? 17.287 10.494 51.034 1.00 37.91 555 GLU A CA 1
ATOM 4480 C C . GLU A 1 555 ? 18.270 11.678 51.148 1.00 37.91 555 GLU A C 1
ATOM 4482 O O . GLU A 1 555 ? 18.285 12.361 52.172 1.00 37.91 555 GLU A O 1
ATOM 4487 N N . GLU A 1 556 ? 19.030 12.007 50.094 1.00 37.78 556 GLU A N 1
ATOM 4488 C CA . GLU A 1 556 ? 19.973 13.146 50.123 1.00 37.78 556 GLU A CA 1
ATOM 4489 C C . GLU A 1 556 ? 19.699 14.308 49.150 1.00 37.78 556 GLU A C 1
ATOM 4491 O O . GLU A 1 556 ? 20.457 15.271 49.144 1.00 37.78 556 GLU A O 1
ATOM 4496 N N . GLU A 1 557 ? 18.565 14.344 48.438 1.00 37.81 557 GLU A N 1
ATOM 4497 C CA . GLU A 1 557 ? 18.245 15.467 47.524 1.00 37.81 557 GLU A CA 1
ATOM 4498 C C . GLU A 1 557 ? 16.971 16.262 47.892 1.00 37.81 557 GLU A C 1
ATOM 4500 O O . GLU A 1 557 ? 16.328 16.893 47.055 1.00 37.81 557 GLU A O 1
ATOM 4505 N N . LYS A 1 558 ? 16.586 16.273 49.179 1.00 39.72 558 LYS A N 1
ATOM 4506 C CA . LYS A 1 558 ? 15.443 17.071 49.692 1.00 39.72 558 LYS A CA 1
ATOM 4507 C C . LYS A 1 558 ? 15.765 18.036 50.841 1.00 39.72 558 LYS A C 1
ATOM 4509 O O . LYS A 1 558 ? 14.855 18.481 51.542 1.00 39.72 558 LYS A O 1
ATOM 4514 N N . LYS A 1 559 ? 17.035 18.422 51.023 1.00 41.69 559 LYS A N 1
ATOM 4515 C CA . LYS A 1 559 ? 17.442 19.430 52.029 1.00 41.69 559 LYS A CA 1
ATOM 4516 C C . LYS A 1 559 ? 18.110 20.702 51.496 1.00 41.69 559 LYS A C 1
ATOM 4518 O O . LYS A 1 559 ? 18.501 21.536 52.302 1.00 41.69 559 LYS A O 1
ATOM 4523 N N . GLU A 1 560 ? 18.103 20.944 50.186 1.00 44.66 560 GLU A N 1
ATOM 4524 C CA . GLU A 1 560 ? 18.411 22.266 49.613 1.00 44.66 560 GLU A CA 1
ATOM 4525 C C . GLU A 1 560 ? 17.198 22.844 48.874 1.00 44.66 560 GLU A C 1
ATOM 4527 O O . GLU A 1 560 ? 17.128 22.859 47.650 1.00 44.66 560 GLU A O 1
ATOM 4532 N N . LYS A 1 561 ? 16.201 23.279 49.654 1.00 52.94 561 LYS A N 1
ATOM 4533 C CA . LYS A 1 561 ? 15.251 24.369 49.346 1.00 52.94 561 LYS A CA 1
ATOM 4534 C C . LYS A 1 561 ? 14.288 24.537 50.524 1.00 52.94 561 LYS A C 1
ATOM 4536 O O . LYS A 1 561 ? 13.113 24.171 50.467 1.00 52.94 561 LYS A O 1
ATOM 4541 N N . LYS A 1 562 ? 14.821 25.087 51.613 1.00 43.91 562 LYS A N 1
ATOM 4542 C CA . LYS A 1 562 ? 14.067 25.853 52.604 1.00 43.91 562 LYS A CA 1
ATOM 4543 C C . LYS A 1 562 ? 14.950 26.946 53.172 1.00 43.91 562 LYS A C 1
ATOM 4545 O O . LYS A 1 562 ? 16.098 26.609 53.531 1.00 43.91 562 LYS A O 1
#

Radius of gyration: 37.13 Å; chains: 1; bounding box: 124×80×106 Å

Foldseek 3Di:
DVVVVVVVVVVVVVVVVLVVLVVQLVVLQVVLVVCVVVVNLVVSLVSLVVSCVSDPDLVSNLVSLLSNLVSCLVVLVQVSNVVSLVVQCVSDDDLLSLLSSLLSQLQSLCSNPVDPDPVSLVVSLVSLVSSLVCCVVPVVSNQVVDDPPDHSLNSNLVSLLSNLSSCLSVVVNVSNVVSLVSNCVSQPDLVSNLVSLVSVLPRPPDQVLVSLVVQLVSDDDLVSNLVSLVSNLVSCVVVLVLLVSLVSLVVSVVSCPDDPPPPDSLLVSLLSNQLSVLVVQLVVCVVVVPLVSVLVSLQSQLVSCLVVVNLVSSLVSLVVSCVSDPDLVSVLSSLQSNLVSCVVVVVLVSSLVSLVVSCVSCVVVVNDDLLSLLSNLLSCLSNVVDPDPVRNVVSVVVNVPPPDDPSLLVSLCSQLVSCVVVVNNVSNVVSVVVNVVSVVVVDPPPPPPPQDDDDDDPDCRPQDSVNSVVVSVVVSVVVVVVVVPPDPPPDPDDDDDDDDDDDDDDDDDDDDDDDDDDDDDDDDDDDDDDDDDDDDDDDDDDDDDDDDDDDDDDDPPPPPDD